Protein AF-A0A502FPZ4-F1 (afdb_monomer)

Structure (mmCIF, N/CA/C/O backbone):
data_AF-A0A502FPZ4-F1
#
_entry.id   AF-A0A502FPZ4-F1
#
loop_
_atom_site.group_PDB
_atom_site.id
_atom_site.type_symbol
_atom_site.label_atom_id
_atom_site.label_alt_id
_atom_site.label_comp_id
_atom_site.label_asym_id
_atom_site.label_entity_id
_atom_site.label_seq_id
_atom_site.pdbx_PDB_ins_code
_atom_site.Cartn_x
_atom_site.Cartn_y
_atom_site.Cartn_z
_atom_site.occupancy
_atom_site.B_iso_or_equiv
_atom_site.auth_seq_id
_atom_site.auth_comp_id
_atom_site.auth_asym_id
_atom_site.auth_atom_id
_atom_site.pdbx_PDB_model_num
ATOM 1 N N . MET A 1 1 ? -21.072 13.087 4.168 1.00 77.12 1 MET A N 1
ATOM 2 C CA . MET A 1 1 ? -20.595 12.710 5.517 1.00 77.12 1 MET A CA 1
ATOM 3 C C . MET A 1 1 ? -20.448 11.198 5.532 1.00 77.12 1 MET A C 1
ATOM 5 O O . MET A 1 1 ? -21.444 10.531 5.293 1.00 77.12 1 MET A O 1
ATOM 9 N N . TYR A 1 2 ? -19.230 10.684 5.728 1.00 92.88 2 TYR A N 1
ATOM 10 C CA . TYR A 1 2 ? -18.852 9.292 5.406 1.00 92.88 2 TYR A CA 1
ATOM 11 C C . TYR A 1 2 ? -18.703 8.369 6.625 1.00 92.88 2 TYR A C 1
ATOM 13 O O . TYR A 1 2 ? -18.708 7.152 6.482 1.00 92.88 2 TYR A O 1
ATOM 21 N N . LEU A 1 3 ? -18.670 8.935 7.836 1.00 95.12 3 LEU A N 1
ATOM 22 C CA . LEU A 1 3 ? -18.403 8.215 9.086 1.00 95.12 3 LEU A CA 1
ATOM 23 C C . LEU A 1 3 ? -19.294 6.983 9.310 1.00 95.12 3 LEU A C 1
ATOM 25 O O . LEU A 1 3 ? -18.856 5.991 9.886 1.00 95.12 3 LEU A O 1
ATOM 29 N N . SER A 1 4 ? -20.552 7.039 8.870 1.00 96.19 4 SER A N 1
ATOM 30 C CA . SER A 1 4 ? -21.465 5.901 8.993 1.00 96.19 4 SER A CA 1
ATOM 31 C C . SER A 1 4 ? -20.978 4.688 8.194 1.00 96.19 4 SER A C 1
ATOM 33 O O . SER A 1 4 ? -21.051 3.567 8.692 1.00 96.19 4 SER A O 1
ATOM 35 N N . ASP A 1 5 ? -20.436 4.908 6.994 1.00 96.06 5 ASP A N 1
ATOM 36 C CA . ASP A 1 5 ? -19.898 3.848 6.139 1.00 96.06 5 ASP A CA 1
ATOM 37 C C . ASP A 1 5 ? -18.601 3.282 6.719 1.00 96.06 5 ASP A C 1
ATOM 39 O O . ASP A 1 5 ? -18.427 2.062 6.757 1.00 96.06 5 ASP A O 1
ATOM 43 N N . THR A 1 6 ? -17.739 4.146 7.263 1.00 97.62 6 THR A N 1
ATOM 44 C CA . THR A 1 6 ? -16.529 3.741 7.990 1.00 97.62 6 THR A CA 1
ATOM 45 C C . THR A 1 6 ? -16.874 2.849 9.180 1.00 97.62 6 THR A C 1
ATOM 47 O O . THR A 1 6 ? -16.401 1.714 9.245 1.00 97.62 6 THR A O 1
ATOM 50 N N . ILE A 1 7 ? -17.756 3.296 10.087 1.00 98.06 7 ILE A N 1
ATOM 51 C CA . ILE A 1 7 ? -18.162 2.506 11.263 1.00 98.06 7 ILE A CA 1
ATOM 52 C C . ILE A 1 7 ? -18.782 1.182 10.818 1.00 98.06 7 ILE A C 1
ATOM 54 O O . ILE A 1 7 ? -18.416 0.124 11.334 1.00 98.06 7 ILE A O 1
ATOM 58 N N . ARG A 1 8 ? -19.677 1.223 9.823 1.00 96.94 8 ARG A N 1
ATOM 59 C CA . ARG A 1 8 ? -20.295 0.029 9.242 1.00 96.94 8 ARG A CA 1
ATOM 60 C C . ARG A 1 8 ? -19.244 -0.964 8.738 1.00 96.94 8 ARG A C 1
ATOM 62 O O . ARG A 1 8 ? -19.384 -2.160 8.987 1.00 96.94 8 ARG A O 1
ATOM 69 N N . SER A 1 9 ? -18.203 -0.487 8.057 1.00 97.62 9 SER A N 1
ATOM 70 C CA . SER A 1 9 ? -17.136 -1.335 7.510 1.00 97.62 9 SER A CA 1
ATOM 71 C C . SER A 1 9 ? -16.339 -2.080 8.586 1.00 97.62 9 SER A C 1
ATOM 73 O O . SER A 1 9 ? -15.836 -3.170 8.316 1.00 97.62 9 SER A O 1
ATOM 75 N N . VAL A 1 10 ? -16.268 -1.534 9.807 1.00 98.12 10 VAL A N 1
ATOM 76 C CA . VAL A 1 10 ? -15.576 -2.139 10.955 1.00 98.12 10 VAL A CA 1
ATOM 77 C C . VAL A 1 10 ? -16.488 -3.111 11.704 1.00 98.12 10 VAL A C 1
ATOM 79 O O . VAL A 1 10 ? -16.128 -4.268 11.898 1.00 98.12 10 VAL A O 1
ATOM 82 N N . ILE A 1 11 ? -17.687 -2.682 12.110 1.00 97.25 11 ILE A N 1
ATOM 83 C CA . ILE A 1 11 ? -18.538 -3.483 13.013 1.00 97.25 11 ILE A CA 1
ATOM 84 C C . ILE A 1 11 ? -19.111 -4.753 12.365 1.00 97.25 11 ILE A C 1
ATOM 86 O O . ILE A 1 11 ? -19.506 -5.673 13.075 1.00 97.25 11 ILE A O 1
ATOM 90 N N . PHE A 1 12 ? -19.193 -4.800 11.030 1.00 96.38 12 PHE A N 1
ATOM 91 C CA . PHE A 1 12 ? -19.701 -5.961 10.286 1.00 96.38 12 PHE A CA 1
ATOM 92 C C . PHE A 1 12 ? -18.598 -6.896 9.781 1.00 96.38 12 PHE A C 1
ATOM 94 O O . PHE A 1 12 ? -18.872 -7.824 9.010 1.00 96.38 12 PHE A O 1
ATOM 101 N N . GLN A 1 13 ? -17.357 -6.688 10.221 1.00 97.94 13 GLN A N 1
ATOM 102 C CA . GLN A 1 13 ? -16.282 -7.639 9.971 1.00 97.94 13 GLN A CA 1
ATOM 103 C C . GLN A 1 13 ? -16.646 -9.008 10.547 1.00 97.94 13 GLN A C 1
ATOM 105 O O . GLN A 1 13 ? -17.284 -9.126 11.591 1.00 97.94 13 GLN A O 1
ATOM 110 N N . SER A 1 14 ? -16.285 -10.049 9.805 1.00 94.44 14 SER A N 1
ATOM 111 C CA . SER A 1 14 ? -16.685 -11.423 10.104 1.00 94.44 14 SER A CA 1
ATOM 112 C C . SER A 1 14 ? -15.478 -12.238 10.545 1.00 94.44 14 SER A C 1
ATOM 114 O O . SER A 1 14 ? -14.447 -12.155 9.882 1.00 94.44 14 SER A O 1
ATOM 116 N N . GLY A 1 15 ? -15.599 -13.032 11.611 1.00 95.19 15 GLY A N 1
ATOM 117 C CA . GLY A 1 15 ? -14.558 -13.967 12.054 1.00 95.19 15 GLY A CA 1
ATOM 118 C C . GLY A 1 15 ? -14.536 -14.234 13.562 1.00 95.19 15 GLY A C 1
ATOM 119 O O . GLY A 1 15 ? -15.305 -13.662 14.327 1.00 95.19 15 GLY A O 1
ATOM 120 N N . ASP A 1 16 ? -13.650 -15.131 13.994 1.00 94.88 16 ASP A N 1
ATOM 121 C CA . ASP A 1 16 ? -13.517 -15.535 15.401 1.00 94.88 16 ASP A CA 1
ATOM 122 C C . ASP A 1 16 ? -12.564 -14.607 16.174 1.00 94.88 16 ASP A C 1
ATOM 124 O O . ASP A 1 16 ? -11.428 -14.956 16.496 1.00 94.88 16 ASP A O 1
ATOM 128 N N . PHE A 1 17 ? -13.021 -13.381 16.416 1.00 95.19 17 PHE A N 1
ATOM 129 C CA . PHE A 1 17 ? -12.299 -12.356 17.168 1.00 95.19 17 PHE A CA 1
ATOM 130 C C . PHE A 1 17 ? -13.268 -11.378 17.842 1.00 95.19 17 PHE A C 1
ATOM 132 O O . PHE A 1 17 ? -14.452 -11.311 17.502 1.00 95.19 17 PHE A O 1
ATOM 139 N N . ASP A 1 18 ? -12.740 -10.607 18.787 1.00 95.69 18 ASP A N 1
ATOM 140 C CA . ASP A 1 18 ? -13.412 -9.473 19.418 1.00 95.69 18 ASP A CA 1
ATOM 141 C C . ASP A 1 18 ? -12.890 -8.168 18.804 1.00 95.69 18 ASP A C 1
ATOM 143 O O . ASP A 1 18 ? -11.714 -8.072 18.452 1.00 95.69 18 ASP A O 1
ATOM 147 N N . ILE A 1 19 ? -13.754 -7.164 18.663 1.00 97.00 19 ILE A N 1
ATOM 148 C CA . ILE A 1 19 ? -13.377 -5.837 18.161 1.00 97.00 19 ILE A CA 1
ATOM 149 C C . ILE A 1 19 ? -13.506 -4.827 19.303 1.00 97.00 19 ILE A C 1
ATOM 151 O O . ILE A 1 19 ? -14.615 -4.565 19.762 1.00 97.00 19 ILE A O 1
ATOM 155 N N . SER A 1 20 ? -12.398 -4.207 19.715 1.00 96.94 20 SER A N 1
ATOM 156 C CA . SER A 1 20 ? -12.413 -2.981 20.526 1.00 96.94 20 SER A CA 1
ATOM 157 C C . SER A 1 20 ? -12.191 -1.793 19.592 1.00 96.94 20 SER A C 1
ATOM 159 O O . SER A 1 20 ? -11.171 -1.724 18.906 1.00 96.94 20 SER A O 1
ATOM 161 N N . TYR A 1 21 ? -13.172 -0.894 19.499 1.00 97.44 21 TYR A N 1
ATOM 162 C CA . TYR A 1 21 ? -13.175 0.208 18.540 1.00 97.44 21 TYR A CA 1
ATOM 163 C C . TYR A 1 21 ? -13.516 1.530 19.226 1.00 97.44 21 TYR A C 1
ATOM 165 O O . TYR A 1 21 ? -14.603 1.706 19.776 1.00 97.44 21 TYR A O 1
ATOM 173 N N . VAL A 1 22 ? -12.586 2.483 19.174 1.00 97.00 22 VAL A N 1
ATOM 174 C CA . VAL A 1 22 ? -12.754 3.823 19.745 1.00 97.00 22 VAL A CA 1
ATOM 175 C C . VAL A 1 22 ? -12.889 4.834 18.613 1.00 97.00 22 VAL A C 1
ATOM 177 O O . VAL A 1 22 ? -11.983 4.991 17.797 1.00 97.00 22 VAL A O 1
ATOM 180 N N . VAL A 1 23 ? -13.997 5.572 18.601 1.00 96.56 23 VAL A N 1
ATOM 181 C CA . VAL A 1 23 ? -14.163 6.768 17.771 1.00 96.56 23 VAL A CA 1
ATOM 182 C C . VAL A 1 23 ? -13.776 7.987 18.603 1.00 96.56 23 VAL A C 1
ATOM 184 O O . VAL A 1 23 ? -14.469 8.347 19.559 1.00 96.56 23 VAL A O 1
ATOM 187 N N . ARG A 1 24 ? -12.657 8.614 18.237 1.00 94.00 24 ARG A N 1
ATOM 188 C CA . ARG A 1 24 ? -12.177 9.871 18.822 1.00 94.00 24 ARG A CA 1
ATOM 189 C C . ARG A 1 24 ? -12.600 11.039 17.945 1.00 94.00 24 ARG A C 1
ATOM 191 O O . ARG A 1 24 ? -12.260 11.082 16.769 1.00 94.00 24 ARG A O 1
ATOM 198 N N . ASP A 1 25 ? -13.339 11.971 18.525 1.00 91.62 25 ASP A N 1
ATOM 199 C CA . ASP A 1 25 ? -13.866 13.147 17.836 1.00 91.62 25 ASP A CA 1
ATOM 200 C C . ASP A 1 25 ? -13.245 14.428 18.404 1.00 91.62 25 ASP A C 1
ATOM 202 O O . ASP A 1 25 ? -13.406 14.727 19.588 1.00 91.62 25 ASP A O 1
ATOM 206 N N . GLY A 1 26 ? -12.584 15.209 17.549 1.00 85.12 26 GLY A N 1
ATOM 207 C CA . GLY A 1 26 ? -11.910 16.466 17.903 1.00 85.12 26 GLY A CA 1
ATOM 208 C C . GLY A 1 26 ? -12.837 17.632 18.273 1.00 85.12 26 GLY A C 1
ATOM 209 O O . GLY A 1 26 ? -12.405 18.782 18.313 1.00 85.12 26 GLY A O 1
ATOM 210 N N . GLY A 1 27 ? -14.120 17.359 18.527 1.00 83.38 27 GLY A N 1
ATOM 211 C CA . GLY A 1 27 ? -15.129 18.353 18.893 1.00 83.38 27 GLY A CA 1
ATOM 212 C C . GLY A 1 27 ? -15.975 18.816 17.711 1.00 83.38 27 GLY A C 1
ATOM 213 O O . GLY A 1 27 ? -16.294 20.001 17.604 1.00 83.38 27 GLY A O 1
ATOM 214 N N . SER A 1 28 ? -16.328 17.898 16.812 1.00 85.31 28 SER A N 1
ATOM 215 C CA . SER A 1 28 ? -17.078 18.211 15.597 1.00 85.31 28 SER A CA 1
ATOM 216 C C . SER A 1 28 ? -18.474 18.765 15.904 1.00 85.31 28 SER A C 1
ATOM 218 O O . SER A 1 28 ? -19.186 18.288 16.791 1.00 85.31 28 SER A O 1
ATOM 220 N N . SER A 1 29 ? -18.906 19.762 15.128 1.00 83.75 29 SER A N 1
ATOM 221 C CA . SER A 1 29 ? -20.240 20.379 15.222 1.00 83.75 29 SER A CA 1
ATOM 222 C C . SER A 1 29 ? -21.247 19.819 14.206 1.00 83.75 29 SER A C 1
ATOM 224 O O . SER A 1 29 ? -22.414 20.208 14.209 1.00 83.75 29 SER A O 1
ATOM 226 N N . ASP A 1 30 ? -20.821 18.882 13.357 1.00 81.69 30 ASP A N 1
ATOM 227 C CA . ASP A 1 30 ? -21.512 18.426 12.143 1.00 81.69 30 ASP A CA 1
ATOM 228 C C . ASP A 1 30 ? -22.415 17.190 12.335 1.00 81.69 30 ASP A C 1
ATOM 230 O O . ASP A 1 30 ? -22.779 16.507 11.381 1.00 81.69 30 ASP A O 1
ATOM 234 N N . GLY A 1 31 ? -22.825 16.899 13.573 1.00 87.69 31 GLY A N 1
ATOM 235 C CA . GLY A 1 31 ? -23.700 15.761 13.880 1.00 87.69 31 GLY A CA 1
ATOM 236 C C . GLY A 1 31 ? -22.976 14.420 14.049 1.00 87.69 31 GLY A C 1
ATOM 237 O O . GLY A 1 31 ? -23.642 13.418 14.329 1.00 87.69 31 GLY A O 1
ATOM 238 N N . THR A 1 32 ? -21.639 14.401 13.983 1.00 92.50 32 THR A N 1
ATOM 239 C CA . THR A 1 32 ? -20.773 13.236 14.254 1.00 92.50 32 THR A CA 1
ATOM 240 C C . THR A 1 32 ? -21.191 12.458 15.508 1.00 92.50 32 THR A C 1
ATOM 242 O O . THR A 1 32 ? -21.470 11.259 15.435 1.00 92.50 32 THR A O 1
ATOM 245 N N . ALA A 1 33 ? -21.371 13.140 16.646 1.00 92.94 33 ALA A N 1
ATOM 246 C CA . ALA A 1 33 ? -21.820 12.517 17.896 1.00 92.94 33 ALA A CA 1
ATOM 247 C C . ALA A 1 33 ? -23.152 11.752 17.754 1.00 92.94 33 ALA A C 1
ATOM 249 O O . ALA A 1 33 ? -23.360 10.714 18.385 1.00 92.94 33 ALA A O 1
ATOM 250 N N . GLY A 1 34 ? -24.074 12.268 16.937 1.00 95.06 34 GLY A N 1
ATOM 251 C CA . GLY A 1 34 ? -25.371 11.646 16.680 1.00 95.06 34 GLY A CA 1
ATOM 252 C C . GLY A 1 34 ? -25.236 10.315 15.944 1.00 95.06 34 GLY A C 1
ATOM 253 O O . GLY A 1 34 ? -25.850 9.333 16.359 1.00 95.06 34 GLY A O 1
ATOM 254 N N . ILE A 1 35 ? -24.394 10.261 14.908 1.00 96.19 35 ILE A N 1
ATOM 255 C CA . ILE A 1 35 ? -24.124 9.034 14.142 1.00 96.19 35 ILE A CA 1
ATOM 256 C C . ILE A 1 35 ? -23.519 7.960 15.040 1.00 96.19 35 ILE A C 1
ATOM 258 O O . ILE A 1 35 ? -24.007 6.829 15.069 1.00 96.19 35 ILE A O 1
ATOM 262 N N . VAL A 1 36 ? -22.485 8.304 15.812 1.00 96.19 36 VAL A N 1
ATOM 263 C CA . VAL A 1 36 ? -21.794 7.313 16.648 1.00 96.19 36 VAL A CA 1
ATOM 264 C C . VAL A 1 36 ? -22.739 6.748 17.709 1.00 96.19 36 VAL A C 1
ATOM 266 O O . VAL A 1 36 ? -22.785 5.534 17.906 1.00 96.19 36 VAL A O 1
ATOM 269 N N . ARG A 1 37 ? -23.583 7.588 18.326 1.00 96.31 37 ARG A N 1
ATOM 270 C CA . ARG A 1 37 ? -24.613 7.133 19.279 1.00 96.31 37 ARG A CA 1
ATOM 271 C C . ARG A 1 37 ? -25.617 6.164 18.650 1.00 96.31 37 ARG A C 1
ATOM 273 O O . ARG A 1 37 ? -26.027 5.212 19.314 1.00 96.31 37 ARG A O 1
ATOM 280 N N . GLN A 1 38 ? -26.012 6.377 17.393 1.00 96.94 38 GLN A N 1
ATOM 281 C CA . GLN A 1 38 ? -26.902 5.451 16.682 1.00 96.94 38 GLN A CA 1
ATOM 282 C C . GLN A 1 38 ? -26.243 4.078 16.500 1.00 96.94 38 GLN A C 1
ATOM 284 O O . GLN A 1 38 ? -26.872 3.061 16.802 1.00 96.94 38 GLN A O 1
ATOM 289 N N . TRP A 1 39 ? -24.969 4.043 16.102 1.00 97.56 39 TRP A N 1
ATOM 290 C CA . TRP A 1 39 ? -24.211 2.798 15.963 1.00 97.56 39 TRP A CA 1
ATOM 291 C C . TRP A 1 39 ? -23.939 2.109 17.303 1.00 97.56 39 TRP A C 1
ATOM 293 O O . TRP A 1 39 ? -24.134 0.900 17.413 1.00 97.56 39 TRP A O 1
ATOM 303 N N . GLN A 1 40 ? -23.608 2.854 18.362 1.00 97.50 40 GLN A N 1
ATOM 304 C CA . GLN A 1 40 ? -23.503 2.305 19.720 1.00 97.50 40 GLN A CA 1
ATOM 305 C C . GLN A 1 40 ? -24.821 1.660 20.170 1.00 97.50 40 GLN A C 1
ATOM 307 O O . GLN A 1 40 ? -24.825 0.570 20.745 1.00 97.50 40 GLN A O 1
ATOM 312 N N . ALA A 1 41 ? -25.958 2.305 19.890 1.00 97.25 41 ALA A N 1
ATOM 313 C CA . ALA A 1 41 ? -27.273 1.748 20.184 1.00 97.25 41 ALA A CA 1
ATOM 314 C C . ALA A 1 41 ? -27.601 0.523 19.314 1.00 97.25 41 ALA A C 1
ATOM 316 O O . ALA A 1 41 ? -28.323 -0.361 19.774 1.00 97.25 41 ALA A O 1
ATOM 317 N N . PHE A 1 42 ? -27.118 0.462 18.071 1.00 97.12 42 PHE A N 1
ATOM 318 C CA . PHE A 1 42 ? -27.263 -0.708 17.202 1.00 97.12 42 PHE A CA 1
ATOM 319 C C . PHE A 1 42 ? -26.490 -1.913 17.754 1.00 97.12 42 PHE A C 1
ATOM 321 O O . PHE A 1 42 ? -27.111 -2.949 17.994 1.00 97.12 42 PHE A O 1
ATOM 328 N N . VAL A 1 43 ? -25.193 -1.748 18.044 1.00 96.88 43 VAL A N 1
ATOM 329 C CA . VAL A 1 43 ? -24.313 -2.801 18.591 1.00 96.88 43 VAL A CA 1
ATOM 330 C C . VAL A 1 43 ? -24.889 -3.383 19.887 1.00 96.88 43 VAL A C 1
ATOM 332 O O . VAL A 1 43 ? -24.965 -4.598 20.038 1.00 96.88 43 VAL A O 1
ATOM 335 N N . LYS A 1 44 ? -25.393 -2.530 20.791 1.00 95.75 44 LYS A N 1
ATOM 336 C CA . LYS A 1 44 ? -26.006 -2.970 22.058 1.00 95.75 44 LYS A CA 1
ATOM 337 C C . LYS A 1 44 ? -27.328 -3.721 21.884 1.00 95.75 44 LYS A C 1
ATOM 339 O O . LYS A 1 44 ? -27.602 -4.647 22.639 1.00 95.75 44 LYS A O 1
ATOM 344 N N . ARG A 1 45 ? -28.183 -3.294 20.947 1.00 96.44 45 ARG A N 1
ATOM 345 C CA . ARG A 1 45 ? -29.529 -3.874 20.759 1.00 96.44 45 ARG A CA 1
ATOM 346 C C . ARG A 1 45 ? -29.535 -5.113 19.870 1.00 96.44 45 ARG A C 1
ATOM 348 O O . ARG A 1 45 ? -30.478 -5.892 19.955 1.00 96.44 45 ARG A O 1
ATOM 355 N N . SER A 1 46 ? -28.517 -5.281 19.028 1.00 93.62 46 SER A N 1
ATOM 356 C CA . SER A 1 46 ? -28.506 -6.297 17.971 1.00 93.62 46 SER A CA 1
ATOM 357 C C . SER A 1 46 ? -27.227 -7.147 17.962 1.00 93.62 46 SER A C 1
ATOM 359 O O . SER A 1 46 ? -26.645 -7.326 16.893 1.00 93.62 46 SER A O 1
ATOM 361 N N . PRO A 1 47 ? -26.771 -7.706 19.102 1.00 89.69 47 PRO A N 1
ATOM 362 C CA . PRO A 1 47 ? -25.530 -8.484 19.137 1.00 89.69 47 PRO A CA 1
ATOM 363 C C . PRO A 1 47 ? -25.561 -9.698 18.192 1.00 89.69 47 PRO A C 1
ATOM 365 O O . PRO A 1 47 ? -24.537 -10.055 17.629 1.00 89.69 47 PRO A O 1
ATOM 368 N N . GLY A 1 48 ? -26.739 -10.286 17.940 1.00 89.25 48 GLY A N 1
ATOM 369 C CA . GLY A 1 48 ? -26.908 -11.401 16.997 1.00 89.25 48 GLY A CA 1
ATOM 370 C C . GLY A 1 48 ? -26.823 -11.035 15.507 1.00 89.25 48 GLY A C 1
ATOM 371 O O . GLY A 1 48 ? -26.910 -11.931 14.676 1.00 89.25 48 GLY A O 1
ATOM 372 N N . LEU A 1 49 ? -26.691 -9.747 15.157 1.00 91.19 49 LEU A N 1
ATOM 373 C CA . LEU A 1 49 ? -26.437 -9.289 13.780 1.00 91.19 49 LEU A CA 1
ATOM 374 C C . LEU A 1 49 ? -24.949 -9.005 13.514 1.00 91.19 49 LEU A C 1
ATOM 376 O O . LEU A 1 49 ? -24.592 -8.598 12.409 1.00 91.19 49 LEU A O 1
ATOM 380 N N . LEU A 1 50 ? -24.096 -9.167 14.527 1.00 93.88 50 LEU A N 1
ATOM 381 C CA . LEU A 1 50 ? -22.650 -9.040 14.399 1.00 93.88 50 LEU A CA 1
ATOM 382 C C . LEU A 1 50 ? -22.077 -10.371 13.901 1.00 93.88 50 LEU A C 1
ATOM 384 O O . LEU A 1 50 ? -22.538 -11.439 14.296 1.00 93.88 50 LEU A O 1
ATOM 388 N N . ASN A 1 51 ? -21.059 -10.304 13.045 1.00 95.44 51 ASN A N 1
ATOM 389 C CA . ASN A 1 51 ? -20.441 -11.490 12.441 1.00 95.44 51 ASN A CA 1
ATOM 390 C C . ASN A 1 51 ? -19.131 -11.903 13.141 1.00 95.44 51 ASN A C 1
ATOM 392 O O . ASN A 1 51 ? -18.354 -12.693 12.600 1.00 95.44 51 ASN A O 1
ATOM 396 N N . CYS A 1 52 ? -18.879 -11.357 14.330 1.00 95.62 52 CYS A N 1
ATOM 397 C CA . CYS A 1 52 ? -17.726 -11.645 15.177 1.00 95.62 52 CYS A CA 1
ATOM 398 C C . CYS A 1 52 ? -18.169 -11.938 16.619 1.00 95.62 52 CYS A C 1
ATOM 400 O O . CYS A 1 52 ? -19.363 -11.876 16.921 1.00 95.62 52 CYS A O 1
ATOM 402 N N . ARG A 1 53 ? -17.236 -12.283 17.518 1.00 95.31 53 ARG A N 1
ATOM 403 C CA . ARG A 1 53 ? -17.582 -12.668 18.900 1.00 95.31 53 ARG A CA 1
ATOM 404 C C . ARG A 1 53 ? -18.224 -11.524 19.677 1.00 95.31 53 ARG A C 1
ATOM 406 O O . ARG A 1 53 ? -19.246 -11.717 20.333 1.00 95.31 53 ARG A O 1
ATOM 413 N N . SER A 1 54 ? -17.630 -10.338 19.599 1.00 95.19 54 SER A N 1
ATOM 414 C CA . SER A 1 54 ? -18.168 -9.127 20.211 1.00 95.19 54 SER A CA 1
ATOM 415 C C . SER A 1 54 ? -17.604 -7.863 19.560 1.00 95.19 54 SER A C 1
ATOM 417 O O . SER A 1 54 ? -16.561 -7.894 18.902 1.00 95.19 54 SER A O 1
ATOM 419 N N . VAL A 1 55 ? -18.315 -6.747 19.743 1.00 96.81 55 VAL A N 1
ATOM 420 C CA . VAL A 1 55 ? -17.866 -5.403 19.365 1.00 96.81 55 VAL A CA 1
ATOM 421 C C . VAL A 1 55 ? -18.083 -4.464 20.548 1.00 96.81 55 VAL A C 1
ATOM 423 O O . VAL A 1 55 ? -19.215 -4.259 20.990 1.00 96.81 55 VAL A O 1
ATOM 426 N N . GLU A 1 56 ? -17.010 -3.851 21.030 1.00 95.75 56 GLU A N 1
ATOM 427 C CA . GLU A 1 56 ? -17.034 -2.741 21.976 1.00 95.75 56 GLU A CA 1
ATOM 428 C C . GLU A 1 56 ? -16.795 -1.433 21.210 1.00 95.75 56 GLU A C 1
ATOM 430 O O . GLU A 1 56 ? -15.684 -1.165 20.762 1.00 95.75 56 GLU A O 1
ATOM 435 N N . LEU A 1 57 ? -17.845 -0.619 21.048 1.00 96.81 57 LEU A N 1
ATOM 436 C CA . LEU A 1 57 ? -17.764 0.688 20.387 1.00 96.81 57 LEU A CA 1
ATOM 437 C C . LEU A 1 57 ? -17.784 1.827 21.414 1.00 96.81 57 LEU A C 1
ATOM 439 O O . LEU A 1 57 ? -18.834 2.156 21.984 1.00 96.81 57 LEU A O 1
ATOM 443 N N . LEU A 1 58 ? -16.634 2.465 21.608 1.00 95.44 58 LEU A N 1
ATOM 444 C CA . LEU A 1 58 ? -16.450 3.627 22.472 1.00 95.44 58 LEU A CA 1
ATOM 445 C C . LEU A 1 58 ? -16.463 4.919 21.650 1.00 95.44 58 LEU A C 1
ATOM 447 O O . LEU A 1 58 ? -16.026 4.958 20.504 1.00 95.44 58 LEU A O 1
ATOM 451 N N . TYR A 1 59 ? -16.980 5.987 22.252 1.00 95.50 59 TYR A N 1
ATOM 452 C CA . TYR A 1 59 ? -16.993 7.323 21.668 1.00 95.50 59 TYR A CA 1
ATOM 453 C C . TYR A 1 59 ? -16.503 8.312 22.703 1.00 95.50 59 TYR A C 1
ATOM 455 O O . TYR A 1 59 ? -17.047 8.367 23.809 1.00 95.50 59 TYR A O 1
ATOM 463 N N . GLU A 1 60 ? -15.514 9.109 22.329 1.00 92.88 60 GLU A N 1
ATOM 464 C CA . GLU A 1 60 ? -15.002 10.170 23.177 1.00 92.88 60 GLU A CA 1
ATOM 465 C C . GLU A 1 60 ? -14.768 11.417 22.332 1.00 92.88 60 GLU A C 1
ATOM 467 O O . GLU A 1 60 ? -14.159 11.358 21.264 1.00 92.88 60 GLU A O 1
ATOM 472 N N . SER A 1 61 ? -15.263 12.547 22.830 1.00 91.69 61 SER A N 1
ATOM 473 C CA . SER A 1 61 ? -15.096 13.851 22.200 1.00 91.69 61 SER A CA 1
ATOM 474 C C . SER A 1 61 ? -14.288 14.763 23.110 1.00 91.69 61 SER A C 1
ATOM 476 O O . SER A 1 61 ? -14.479 14.762 24.329 1.00 91.69 61 SER A O 1
ATOM 478 N N . GLY A 1 62 ? -13.374 15.528 22.533 1.00 86.50 62 GLY A N 1
ATOM 479 C CA . GLY A 1 62 ? -12.560 16.493 23.259 1.00 86.50 62 GLY A CA 1
ATOM 480 C C . GLY A 1 62 ? -11.575 17.171 22.326 1.00 86.50 62 GLY A C 1
ATOM 481 O O . GLY A 1 62 ? -11.238 16.623 21.284 1.00 86.50 62 GLY A O 1
ATOM 482 N N . ALA A 1 63 ? -11.105 18.355 22.717 1.00 84.75 63 ALA A N 1
ATOM 483 C CA . ALA A 1 63 ? -10.082 19.047 21.951 1.00 84.75 63 ALA A CA 1
ATOM 484 C C . ALA A 1 63 ? -8.823 18.173 21.835 1.00 84.75 63 ALA A C 1
ATOM 486 O O . ALA A 1 63 ? -8.310 17.648 22.833 1.00 84.75 63 ALA A O 1
ATOM 487 N N . ASP A 1 64 ? -8.328 18.047 20.614 1.00 87.31 64 ASP A N 1
ATOM 488 C CA . ASP A 1 64 ? -7.029 17.477 20.302 1.00 87.31 64 ASP A CA 1
ATOM 489 C C . ASP A 1 64 ? -6.129 18.553 19.700 1.00 87.31 64 ASP A C 1
ATOM 491 O O . ASP A 1 64 ? -6.575 19.618 19.261 1.00 87.31 64 ASP A O 1
ATOM 495 N N . THR A 1 65 ? -4.825 18.306 19.741 1.00 88.75 65 THR A N 1
ATOM 496 C CA . THR A 1 65 ? -3.878 19.168 19.038 1.00 88.75 65 THR A CA 1
ATOM 497 C C . THR A 1 65 ? -3.747 18.776 17.575 1.00 88.75 65 THR A C 1
ATOM 499 O O . THR A 1 65 ? -3.127 19.536 16.843 1.00 88.75 65 THR A O 1
ATOM 502 N N . GLY A 1 66 ? -4.340 17.666 17.128 1.00 91.38 66 GLY A N 1
ATOM 503 C CA . GLY A 1 66 ? -4.313 17.137 15.766 1.00 91.38 66 GLY A CA 1
ATOM 504 C C . GLY A 1 66 ? -4.699 15.652 15.716 1.00 91.38 66 GLY A C 1
ATOM 505 O O . GLY A 1 66 ? -4.813 14.988 16.745 1.00 91.38 66 GLY A O 1
ATOM 506 N N . MET A 1 67 ? -4.834 15.106 14.501 1.00 93.19 67 MET A N 1
ATOM 507 C CA . MET A 1 67 ? -5.260 13.715 14.273 1.00 93.19 67 MET A CA 1
ATOM 508 C C . MET A 1 67 ? -4.390 12.692 15.017 1.00 93.19 67 MET A C 1
ATOM 510 O O . MET A 1 67 ? -4.914 11.775 15.640 1.00 93.19 67 MET A O 1
ATOM 514 N N . TYR A 1 68 ? -3.067 12.862 15.002 1.00 95.94 68 TYR A N 1
ATOM 515 C CA . TYR A 1 68 ? -2.150 11.921 15.647 1.00 95.94 68 TYR A CA 1
ATOM 516 C C . TYR A 1 68 ? -2.206 11.974 17.187 1.00 95.94 68 TYR A C 1
ATOM 518 O O . TYR A 1 68 ? -2.074 10.937 17.833 1.00 95.94 68 TYR A O 1
ATOM 526 N N . ASP A 1 69 ? -2.500 13.137 17.784 1.00 95.25 69 ASP A N 1
ATOM 527 C CA . ASP A 1 69 ? -2.808 13.257 19.221 1.00 95.25 69 ASP A CA 1
ATOM 528 C C . ASP A 1 69 ? -4.125 12.543 19.569 1.00 95.25 69 ASP A C 1
ATOM 530 O O . ASP A 1 69 ? -4.195 11.785 20.540 1.00 95.25 69 ASP A O 1
ATOM 534 N N . ALA A 1 70 ? -5.157 12.713 18.737 1.00 94.62 70 ALA A N 1
ATOM 535 C CA . ALA A 1 70 ? -6.423 12.002 18.898 1.00 94.62 70 ALA A CA 1
ATOM 536 C C . ALA A 1 70 ? -6.249 10.477 18.798 1.00 94.62 70 ALA A C 1
ATOM 538 O O . ALA A 1 70 ? -6.821 9.753 19.614 1.00 94.62 70 ALA A O 1
ATOM 539 N N . LEU A 1 71 ? -5.440 9.994 17.848 1.00 96.06 71 LEU A N 1
ATOM 540 C CA . LEU A 1 71 ? -5.138 8.571 17.666 1.00 96.06 71 LEU A CA 1
ATOM 541 C C . LEU A 1 71 ? -4.384 7.982 18.862 1.00 96.06 71 LEU A C 1
ATOM 543 O O . LEU A 1 71 ? -4.814 6.955 19.384 1.00 96.06 71 LEU A O 1
ATOM 547 N N . ASN A 1 72 ? -3.326 8.642 19.349 1.00 96.25 72 ASN A N 1
ATOM 548 C CA . ASN A 1 72 ? -2.594 8.199 20.543 1.00 96.25 72 ASN A CA 1
ATOM 549 C C . ASN A 1 72 ? -3.532 8.051 21.751 1.00 96.25 72 ASN A C 1
ATOM 551 O O . ASN A 1 72 ? -3.607 6.978 22.351 1.00 96.25 72 ASN A O 1
ATOM 555 N N . LYS A 1 73 ? -4.331 9.088 22.038 1.00 94.69 73 LYS A N 1
ATOM 556 C CA . LYS A 1 73 ? -5.346 9.054 23.104 1.00 94.69 73 LYS A CA 1
ATOM 557 C C . LYS A 1 73 ? -6.387 7.963 22.876 1.00 94.69 73 LYS A C 1
ATOM 559 O O . LYS A 1 73 ? -6.855 7.371 23.835 1.00 94.69 73 LYS A O 1
ATOM 564 N N . GLY A 1 74 ? -6.781 7.699 21.631 1.00 94.44 74 GLY A N 1
ATOM 565 C CA . GLY A 1 74 ? -7.717 6.625 21.297 1.00 94.44 74 GLY A CA 1
ATOM 566 C C . GLY A 1 74 ? -7.153 5.240 21.606 1.00 94.44 74 GLY A C 1
ATOM 567 O O . GLY A 1 74 ? -7.830 4.429 22.236 1.00 94.44 74 GLY A O 1
ATOM 568 N N . PHE A 1 75 ? -5.901 4.987 21.225 1.00 95.19 75 PHE A N 1
ATOM 569 C CA . PHE A 1 75 ? -5.229 3.711 21.470 1.00 95.19 75 PHE A CA 1
ATOM 570 C C . PHE A 1 75 ? -5.023 3.415 22.961 1.00 95.19 75 PHE A C 1
ATOM 572 O O . PHE A 1 75 ? -5.151 2.262 23.370 1.00 95.19 75 PHE A O 1
ATOM 579 N N . GLU A 1 76 ? -4.804 4.436 23.795 1.00 93.00 76 GLU A N 1
ATOM 580 C CA . GLU A 1 76 ? -4.735 4.294 25.261 1.00 93.00 76 GLU A CA 1
ATOM 581 C C . GLU A 1 76 ? -6.037 3.766 25.889 1.00 93.00 76 GLU A C 1
ATOM 583 O O . GLU A 1 76 ? -6.026 3.243 27.004 1.00 93.00 76 GLU A O 1
ATOM 588 N N . ARG A 1 77 ? -7.166 3.896 25.185 1.00 93.75 77 ARG A N 1
ATOM 589 C CA . ARG A 1 77 ? -8.496 3.491 25.662 1.00 93.75 77 ARG A CA 1
ATOM 590 C C . ARG A 1 77 ? -8.892 2.089 25.216 1.00 93.75 77 ARG A C 1
ATOM 592 O O . ARG A 1 77 ? -9.916 1.595 25.678 1.00 93.75 77 ARG A O 1
ATOM 599 N N . LEU A 1 78 ? -8.116 1.456 24.334 1.00 92.12 78 LEU A N 1
ATOM 600 C CA . LEU A 1 78 ? -8.418 0.115 23.847 1.00 92.12 78 LEU A CA 1
ATOM 601 C C . LEU A 1 78 ? -8.124 -0.955 24.902 1.00 92.12 78 LEU A C 1
ATOM 603 O O . LEU A 1 78 ? -7.023 -1.034 25.459 1.00 92.12 78 LEU A O 1
ATOM 607 N N . SER A 1 79 ? -9.089 -1.852 25.075 1.00 84.69 79 SER A N 1
ATOM 608 C CA . SER A 1 79 ? -8.997 -3.047 25.919 1.00 84.69 79 SER A CA 1
ATOM 609 C C . SER A 1 79 ? -8.276 -4.191 25.188 1.00 84.69 79 SER A C 1
ATOM 611 O O . SER A 1 79 ? -8.863 -5.238 24.936 1.00 84.69 79 SER A O 1
ATOM 613 N N . VAL A 1 80 ? -7.015 -3.980 24.796 1.00 85.06 80 VAL A N 1
ATOM 614 C CA . VAL A 1 80 ? -6.208 -4.943 24.013 1.00 85.06 80 VAL A CA 1
ATOM 615 C C . VAL A 1 80 ? -4.889 -5.284 24.709 1.00 85.06 80 VAL A C 1
ATOM 617 O O . VAL A 1 80 ? -4.329 -4.469 25.436 1.00 85.06 80 VAL A O 1
ATOM 620 N N . SER A 1 81 ? -4.376 -6.487 24.500 1.00 89.06 81 SER A N 1
ATOM 621 C CA . SER A 1 81 ? -3.133 -7.020 25.066 1.00 89.06 81 SER A CA 1
ATOM 622 C C . SER A 1 81 ? -1.977 -6.989 24.054 1.00 89.06 81 SER A C 1
ATOM 624 O O . SER A 1 81 ? -2.183 -6.775 22.865 1.00 89.06 81 SER A O 1
ATOM 626 N N . ALA A 1 82 ? -0.735 -7.186 24.512 1.00 86.00 82 ALA A N 1
ATOM 627 C CA . ALA A 1 82 ? 0.470 -7.158 23.669 1.00 86.00 82 ALA A CA 1
ATOM 628 C C . ALA A 1 82 ? 0.416 -7.997 22.359 1.00 86.00 82 ALA A C 1
ATOM 630 O O . ALA A 1 82 ? 0.942 -7.520 21.347 1.00 86.00 82 ALA A O 1
ATOM 631 N N . PRO A 1 83 ? -0.160 -9.222 22.332 1.00 85.75 83 PRO A N 1
ATOM 632 C CA . PRO A 1 83 ? -0.278 -10.016 21.104 1.00 85.75 83 PRO A CA 1
ATOM 633 C C . PRO A 1 83 ? -1.401 -9.569 20.160 1.00 85.75 83 PRO A C 1
ATOM 635 O O . PRO A 1 83 ? -1.389 -9.990 19.002 1.00 85.75 83 PRO A O 1
ATOM 638 N N . ASP A 1 84 ? -2.349 -8.755 20.627 1.00 94.44 84 ASP A N 1
ATOM 639 C CA . ASP A 1 84 ? -3.503 -8.351 19.829 1.00 94.44 84 ASP A CA 1
ATOM 640 C C . ASP A 1 84 ? -3.092 -7.397 18.705 1.00 94.44 84 ASP A C 1
ATOM 642 O O . ASP A 1 84 ? -2.142 -6.615 18.824 1.00 94.44 84 ASP A O 1
ATOM 646 N N . ALA A 1 85 ? -3.823 -7.475 17.594 1.00 95.62 85 ALA A N 1
ATOM 647 C CA . ALA A 1 85 ? -3.621 -6.603 16.451 1.00 95.62 85 ALA A CA 1
ATOM 648 C C . ALA A 1 85 ? -4.283 -5.235 16.674 1.00 95.62 85 ALA A C 1
ATOM 650 O O . ALA A 1 85 ? -5.374 -5.124 17.229 1.00 95.62 85 ALA A O 1
ATOM 651 N N . MET A 1 86 ? -3.626 -4.197 16.179 1.00 97.38 86 MET A N 1
ATOM 652 C CA . MET A 1 86 ? -4.058 -2.810 16.166 1.00 97.38 86 MET A CA 1
ATOM 653 C C . MET A 1 86 ? -4.083 -2.305 14.726 1.00 97.38 86 MET A C 1
ATOM 655 O O . MET A 1 86 ? -3.314 -2.752 13.874 1.00 97.38 86 MET A O 1
ATOM 659 N N . THR A 1 87 ? -4.974 -1.356 14.475 1.00 97.81 87 THR A N 1
ATOM 660 C CA . THR A 1 87 ? -5.035 -0.547 13.258 1.00 97.81 87 THR A CA 1
ATOM 661 C C . THR A 1 87 ? -5.769 0.754 13.584 1.00 97.81 87 THR A C 1
ATOM 663 O O . THR A 1 87 ? -6.381 0.864 14.651 1.00 97.81 87 THR A O 1
ATOM 666 N N . TRP A 1 88 ? -5.757 1.725 12.676 1.00 97.38 88 TRP A N 1
ATOM 667 C CA . TRP A 1 88 ? -6.764 2.785 12.671 1.00 97.38 88 TRP A CA 1
ATOM 668 C C . TRP A 1 88 ? -7.370 2.919 11.275 1.00 97.38 88 TRP A C 1
ATOM 670 O O . TRP A 1 88 ? -6.835 2.406 10.298 1.00 97.38 88 TRP A O 1
ATOM 680 N N . ILE A 1 89 ? -8.514 3.586 11.183 1.00 97.25 89 ILE A N 1
ATOM 681 C CA . ILE A 1 89 ? -9.187 3.866 9.916 1.00 97.25 89 ILE A CA 1
ATOM 682 C C . ILE A 1 89 ? -9.697 5.303 9.963 1.00 97.25 89 ILE A C 1
ATOM 684 O O . ILE A 1 89 ? -10.308 5.704 10.961 1.00 97.25 89 ILE A O 1
ATOM 688 N N . ASN A 1 90 ? -9.414 6.092 8.926 1.00 95.44 90 ASN A N 1
ATOM 689 C CA . ASN A 1 90 ? -9.903 7.467 8.858 1.00 95.44 90 ASN A CA 1
ATOM 690 C C . ASN A 1 90 ? -11.424 7.487 8.665 1.00 95.44 90 ASN A C 1
ATOM 692 O O . ASN A 1 90 ? -12.025 6.526 8.189 1.00 95.44 90 ASN A O 1
ATOM 696 N N . SER A 1 91 ? -12.060 8.596 9.050 1.00 94.31 91 SER A N 1
ATOM 697 C CA . SER A 1 91 ? -13.527 8.735 9.116 1.00 94.31 91 SER A CA 1
ATOM 698 C C . SER A 1 91 ? -14.250 8.758 7.760 1.00 94.31 91 SER A C 1
ATOM 700 O O . SER A 1 91 ? -15.478 8.874 7.712 1.00 94.31 91 SER A O 1
ATOM 702 N N . ASP A 1 92 ? -13.502 8.683 6.667 1.00 94.06 92 ASP A N 1
ATOM 703 C CA . ASP A 1 92 ? -13.962 8.615 5.285 1.00 94.06 92 ASP A CA 1
ATOM 704 C C . ASP A 1 92 ? -13.537 7.346 4.538 1.00 94.06 92 ASP A C 1
ATOM 706 O O . ASP A 1 92 ? -14.114 7.053 3.486 1.00 94.06 92 ASP A O 1
ATOM 710 N N . ASP A 1 93 ? -12.629 6.560 5.112 1.00 96.31 93 ASP A N 1
ATOM 711 C CA . ASP A 1 93 ? -12.136 5.301 4.558 1.00 96.31 93 ASP A CA 1
ATOM 712 C C . ASP A 1 93 ? -12.957 4.104 5.051 1.00 96.31 93 ASP A C 1
ATOM 714 O O . ASP A 1 93 ? -13.818 4.216 5.931 1.00 96.31 93 ASP A O 1
ATOM 718 N N . MET A 1 94 ? -12.728 2.928 4.465 1.00 97.69 94 MET A N 1
ATOM 719 C CA . MET A 1 94 ? -13.450 1.708 4.832 1.00 97.69 94 MET A CA 1
ATOM 720 C C . MET A 1 94 ? -12.536 0.487 4.843 1.00 97.69 94 MET A C 1
ATOM 722 O O . MET A 1 94 ? -11.697 0.316 3.964 1.00 97.69 94 MET A O 1
ATOM 726 N N . LEU A 1 95 ? -12.763 -0.434 5.778 1.00 98.38 95 LEU A N 1
ATOM 727 C CA . LEU A 1 95 ? -12.184 -1.773 5.683 1.00 98.38 95 LEU A CA 1
ATOM 728 C C . LEU A 1 95 ? -12.919 -2.604 4.627 1.00 98.38 95 LEU A C 1
ATOM 730 O O . LEU A 1 95 ? -14.142 -2.515 4.471 1.00 98.38 95 LEU A O 1
ATOM 734 N N . ALA A 1 96 ? -12.182 -3.461 3.924 1.00 97.56 96 ALA A N 1
ATOM 735 C CA . ALA A 1 96 ? -12.777 -4.399 2.987 1.00 97.56 96 ALA A CA 1
ATOM 736 C C . ALA A 1 96 ? -13.554 -5.505 3.723 1.00 97.56 96 ALA A C 1
ATOM 738 O O . ALA A 1 96 ? -13.168 -5.905 4.826 1.00 97.56 96 ALA A O 1
ATOM 739 N N . PRO A 1 97 ? -14.645 -6.042 3.148 1.00 95.19 97 PRO A N 1
ATOM 740 C CA . PRO A 1 97 ? -15.311 -7.209 3.715 1.00 95.19 97 PRO A CA 1
ATOM 741 C C . PRO A 1 97 ? -14.327 -8.369 3.923 1.00 95.19 97 PRO A C 1
ATOM 743 O O . PRO A 1 97 ? -13.627 -8.767 2.997 1.00 95.19 97 PRO A O 1
ATOM 746 N N . GLY A 1 98 ? -14.273 -8.912 5.143 1.00 96.06 98 GLY A N 1
ATOM 747 C CA . GLY A 1 98 ? -13.374 -10.019 5.492 1.00 96.06 98 GLY A CA 1
ATOM 748 C C . GLY A 1 98 ? -11.923 -9.614 5.782 1.00 96.06 98 GLY A C 1
ATOM 749 O O . GLY A 1 98 ? -11.092 -10.492 6.025 1.00 96.06 98 GLY A O 1
ATOM 750 N N . ALA A 1 99 ? -11.607 -8.316 5.799 1.00 98.06 99 ALA A N 1
ATOM 751 C CA . ALA A 1 99 ? -10.273 -7.802 6.097 1.00 98.06 99 ALA A CA 1
ATOM 752 C C . ALA A 1 99 ? -9.738 -8.299 7.448 1.00 98.06 99 ALA A C 1
ATOM 754 O O . ALA A 1 99 ? -8.633 -8.836 7.507 1.00 98.06 99 ALA A O 1
ATOM 755 N N . LEU A 1 100 ? -10.530 -8.208 8.524 1.00 98.12 100 LEU A N 1
ATOM 756 C CA . LEU A 1 100 ? -10.060 -8.607 9.857 1.00 98.12 100 LEU A CA 1
ATOM 757 C C . LEU A 1 100 ? -9.837 -10.120 9.978 1.00 98.12 100 LEU A C 1
ATOM 759 O O . LEU A 1 100 ? -8.844 -10.536 10.567 1.00 98.12 100 LEU A O 1
ATOM 763 N N . ALA A 1 101 ? -10.684 -10.954 9.364 1.00 96.88 101 ALA A N 1
ATOM 764 C CA . ALA A 1 101 ? -10.433 -12.399 9.293 1.00 96.88 101 ALA A CA 1
ATOM 765 C C . ALA A 1 101 ? -9.167 -12.724 8.497 1.00 96.88 101 ALA A C 1
ATOM 767 O O . ALA A 1 101 ? -8.409 -13.616 8.877 1.00 96.88 101 ALA A O 1
ATOM 768 N N . THR A 1 102 ? -8.926 -11.991 7.411 1.00 97.00 102 THR A N 1
ATOM 769 C CA . THR A 1 102 ? -7.729 -12.144 6.580 1.00 97.00 102 THR A CA 1
ATOM 770 C C . THR A 1 102 ? -6.471 -11.816 7.382 1.00 97.00 102 THR A C 1
ATOM 772 O O . THR A 1 102 ? -5.538 -12.617 7.414 1.00 97.00 102 THR A O 1
ATOM 775 N N . VAL A 1 103 ? -6.471 -10.688 8.096 1.00 97.44 103 VAL A N 1
ATOM 776 C CA . VAL A 1 103 ? -5.365 -10.259 8.964 1.00 97.44 103 VAL A CA 1
ATOM 777 C C . VAL A 1 103 ? -5.159 -11.226 10.131 1.00 97.44 103 VAL A C 1
ATOM 779 O O . VAL A 1 103 ? -4.030 -11.646 10.378 1.00 97.44 103 VAL A O 1
ATOM 782 N N . ALA A 1 104 ? -6.228 -11.646 10.812 1.00 95.94 104 ALA A N 1
ATOM 783 C CA . ALA A 1 104 ? -6.147 -12.628 11.894 1.00 95.94 104 ALA A CA 1
ATOM 784 C C . ALA A 1 104 ? -5.568 -13.964 11.396 1.00 95.94 104 ALA A C 1
ATOM 786 O O . ALA A 1 104 ? -4.679 -14.541 12.022 1.00 95.94 104 ALA A O 1
ATOM 787 N N . SER A 1 105 ? -6.017 -14.433 10.228 1.00 95.25 105 SER A N 1
ATOM 788 C CA . SER A 1 105 ? -5.469 -15.625 9.578 1.00 95.25 105 SER A CA 1
ATOM 789 C C . SER A 1 105 ? -3.991 -15.456 9.223 1.00 95.25 105 SER A C 1
ATOM 791 O O . SER A 1 105 ? -3.220 -16.394 9.422 1.00 95.25 105 SER A O 1
ATOM 793 N N . ALA A 1 106 ? -3.577 -14.281 8.744 1.00 96.31 106 ALA A N 1
ATOM 794 C CA . ALA A 1 106 ? -2.183 -14.000 8.420 1.00 96.31 106 ALA A CA 1
ATOM 795 C C . ALA A 1 106 ? -1.290 -13.995 9.668 1.00 96.31 106 ALA A C 1
ATOM 797 O O . ALA A 1 106 ? -0.259 -14.661 9.659 1.00 96.31 106 ALA A O 1
ATOM 798 N N . PHE A 1 107 ? -1.693 -13.332 10.758 1.00 95.94 107 PHE A N 1
ATOM 799 C CA . PHE A 1 107 ? -0.930 -13.342 12.014 1.00 95.94 107 PHE A CA 1
ATOM 800 C C . PHE A 1 107 ? -0.819 -14.736 12.641 1.00 95.94 107 PHE A C 1
ATOM 802 O O . PHE A 1 107 ? 0.210 -15.052 13.234 1.00 95.94 107 PHE A O 1
ATOM 809 N N . ASN A 1 108 ? -1.845 -15.578 12.492 1.00 92.69 108 ASN A N 1
ATOM 810 C CA . ASN A 1 108 ? -1.809 -16.963 12.966 1.00 92.69 108 ASN A CA 1
ATOM 811 C C . ASN A 1 108 ? -0.970 -17.876 12.057 1.00 92.69 108 ASN A C 1
ATOM 813 O O . ASN A 1 108 ? -0.320 -18.802 12.536 1.00 92.69 108 ASN A O 1
ATOM 817 N N . GLY A 1 109 ? -1.004 -17.638 10.743 1.00 92.06 109 GLY A N 1
ATOM 818 C CA . GLY A 1 109 ? -0.321 -18.457 9.740 1.00 92.06 109 GLY A CA 1
ATOM 819 C C . GLY A 1 109 ? 1.152 -18.109 9.531 1.00 92.06 109 GLY A C 1
ATOM 820 O O . GLY A 1 109 ? 1.927 -18.956 9.085 1.00 92.06 109 GLY A O 1
ATOM 821 N N . LEU A 1 110 ? 1.545 -16.876 9.854 1.00 92.56 110 LEU A N 1
ATOM 822 C CA . LEU A 1 110 ? 2.900 -16.351 9.716 1.00 92.56 110 LEU A CA 1
ATOM 823 C C . LEU A 1 110 ? 3.460 -16.041 11.117 1.00 92.56 110 LEU A C 1
ATOM 825 O O . LEU A 1 110 ? 3.204 -14.958 11.639 1.00 92.56 110 LEU A O 1
ATOM 829 N N . PRO A 1 111 ? 4.224 -16.956 11.743 1.00 84.06 111 PRO A N 1
ATOM 830 C CA . PRO A 1 111 ? 4.608 -16.839 13.155 1.00 84.06 111 PRO A CA 1
ATOM 831 C C . PRO A 1 111 ? 5.425 -15.576 13.480 1.00 84.06 111 PRO A C 1
ATOM 833 O O . PRO A 1 111 ? 5.270 -15.012 14.562 1.00 84.06 111 PRO A O 1
ATOM 836 N N . ASP A 1 112 ? 6.215 -15.085 12.520 1.00 87.31 112 ASP A N 1
ATOM 837 C CA . ASP A 1 112 ? 7.042 -13.878 12.668 1.00 87.31 112 ASP A CA 1
ATOM 838 C C . ASP A 1 112 ? 6.317 -12.591 12.228 1.00 87.31 112 ASP A C 1
ATOM 840 O O . ASP A 1 112 ? 6.917 -11.519 12.172 1.00 87.31 112 ASP A O 1
ATOM 844 N N . ALA A 1 113 ? 5.036 -12.676 11.845 1.00 94.06 113 ALA A N 1
ATOM 845 C CA . ALA A 1 113 ? 4.279 -11.505 11.428 1.00 94.06 113 ALA A CA 1
ATOM 846 C C . ALA A 1 113 ? 3.910 -10.644 12.639 1.00 94.06 113 ALA A C 1
ATOM 848 O O . ALA A 1 113 ? 3.270 -11.084 13.600 1.00 94.06 113 ALA A O 1
ATOM 849 N N . GLU A 1 114 ? 4.298 -9.381 12.557 1.00 96.75 114 GLU A N 1
ATOM 850 C CA . GLU A 1 114 ? 4.078 -8.370 13.591 1.00 96.75 114 GLU A CA 1
ATOM 851 C C . GLU A 1 114 ? 3.595 -7.044 13.009 1.00 96.75 114 GLU A C 1
ATOM 853 O O . GLU A 1 114 ? 2.910 -6.302 13.706 1.00 96.75 114 GLU A O 1
ATOM 858 N N . LEU A 1 115 ? 3.894 -6.796 11.731 1.00 98.00 115 LEU A N 1
ATOM 859 C CA . LEU A 1 115 ? 3.413 -5.690 10.919 1.00 98.00 115 LEU A CA 1
ATOM 860 C C . LEU A 1 115 ? 3.018 -6.249 9.547 1.00 98.00 115 LEU A C 1
ATOM 862 O O . LEU A 1 115 ? 3.836 -6.836 8.834 1.00 98.00 115 LEU A O 1
ATOM 866 N N . VAL A 1 116 ? 1.751 -6.104 9.187 1.00 97.88 116 VAL A N 1
ATOM 867 C CA . VAL A 1 116 ? 1.198 -6.579 7.918 1.00 97.88 116 VAL A CA 1
ATOM 868 C C . VAL A 1 116 ? 0.347 -5.490 7.290 1.00 97.88 116 VAL A C 1
ATOM 870 O O . VAL A 1 116 ? -0.238 -4.666 7.985 1.00 97.88 116 VAL A O 1
ATOM 873 N N . GLY A 1 117 ? 0.198 -5.520 5.979 1.00 96.75 117 GLY A N 1
ATOM 874 C CA . GLY A 1 117 ? -0.881 -4.781 5.339 1.00 96.75 117 GLY A CA 1
ATOM 875 C C . GLY A 1 117 ? -1.154 -5.300 3.949 1.00 96.75 117 GLY A C 1
ATOM 876 O O . GLY A 1 117 ? -0.352 -6.051 3.402 1.00 96.75 117 GLY A O 1
ATOM 877 N N . GLY A 1 118 ? -2.328 -5.002 3.412 1.00 93.19 118 GLY A N 1
ATOM 878 C CA . GLY A 1 118 ? -2.757 -5.561 2.133 1.00 93.19 118 GLY A CA 1
ATOM 879 C C . GLY A 1 118 ? -2.872 -4.546 1.015 1.00 93.19 118 GLY A C 1
ATOM 880 O O . GLY A 1 118 ? -2.469 -3.391 1.129 1.00 93.19 118 GLY A O 1
ATOM 881 N N . ARG A 1 119 ? -3.477 -4.994 -0.083 1.00 91.44 119 ARG A N 1
ATOM 882 C CA . ARG A 1 119 ? -3.898 -4.115 -1.169 1.00 91.44 119 ARG A CA 1
ATOM 883 C C . ARG A 1 119 ? -4.949 -3.145 -0.635 1.00 91.44 119 ARG A C 1
ATOM 885 O O . ARG A 1 119 ? -5.897 -3.560 0.040 1.00 91.44 119 ARG A O 1
ATOM 892 N N . ALA A 1 120 ? -4.792 -1.881 -0.996 1.00 90.94 120 ALA A N 1
ATOM 893 C CA . ALA A 1 120 ? -5.841 -0.883 -0.893 1.00 90.94 120 ALA A CA 1
ATOM 894 C C . ALA A 1 120 ? -6.549 -0.748 -2.245 1.00 90.94 120 ALA A C 1
ATOM 896 O O . ALA A 1 120 ? -5.938 -0.934 -3.298 1.00 90.94 120 ALA A O 1
ATOM 897 N N . ALA A 1 121 ? -7.833 -0.427 -2.224 1.00 90.50 121 ALA A N 1
ATOM 898 C CA . ALA A 1 121 ? -8.576 0.021 -3.394 1.00 90.50 121 ALA A CA 1
ATOM 899 C C . ALA A 1 121 ? -8.989 1.481 -3.218 1.00 90.50 121 ALA A C 1
ATOM 901 O O . ALA A 1 121 ? -9.051 1.974 -2.094 1.00 90.50 121 ALA A O 1
ATOM 902 N N . TRP A 1 122 ? -9.288 2.173 -4.311 1.00 89.19 122 TRP A N 1
ATOM 903 C CA . TRP A 1 122 ? -9.763 3.554 -4.250 1.00 89.19 122 TRP A CA 1
ATOM 904 C C . TRP A 1 122 ? -11.273 3.608 -4.424 1.00 89.19 122 TRP A C 1
ATOM 906 O O . TRP A 1 122 ? -11.821 2.946 -5.305 1.00 89.19 122 TRP A O 1
ATOM 916 N N . LEU A 1 123 ? -11.941 4.403 -3.590 1.00 88.12 123 LEU A N 1
ATOM 917 C CA . LEU A 1 123 ? -13.352 4.742 -3.758 1.00 88.12 123 LEU A CA 1
ATOM 918 C C . LEU A 1 123 ? -13.491 6.191 -4.200 1.00 88.12 123 LEU A C 1
ATOM 920 O O . LEU A 1 123 ? -12.757 7.049 -3.710 1.00 88.12 123 LEU A O 1
ATOM 924 N N . ASN A 1 124 ? -14.473 6.489 -5.045 1.00 84.94 124 ASN A N 1
ATOM 925 C CA . ASN A 1 124 ? -14.893 7.875 -5.247 1.00 84.94 124 ASN A CA 1
ATOM 926 C C . ASN A 1 124 ? -15.767 8.370 -4.073 1.00 84.94 124 ASN A C 1
ATOM 928 O O . ASN A 1 124 ? -16.037 7.648 -3.104 1.00 84.94 124 ASN A O 1
ATOM 932 N N . GLY A 1 125 ? -16.234 9.619 -4.158 1.00 85.25 125 GLY A N 1
ATOM 933 C CA . GLY A 1 125 ? -17.133 10.213 -3.163 1.00 85.25 125 GLY A CA 1
ATOM 934 C C . GLY A 1 125 ? -18.409 9.398 -2.923 1.00 85.25 125 GLY A C 1
ATOM 935 O O . GLY A 1 125 ? -18.840 9.287 -1.780 1.00 85.25 125 GLY A O 1
ATOM 936 N N . ASP A 1 126 ? -18.944 8.743 -3.953 1.00 84.19 126 ASP A N 1
ATOM 937 C CA . ASP A 1 126 ? -20.183 7.958 -3.883 1.00 84.19 126 ASP A CA 1
ATOM 938 C C . ASP A 1 126 ? -19.970 6.512 -3.396 1.00 84.19 126 ASP A C 1
ATOM 940 O O . ASP A 1 126 ? -20.927 5.791 -3.116 1.00 84.19 126 ASP A O 1
ATOM 944 N N . GLY A 1 127 ? -18.714 6.088 -3.216 1.00 84.31 127 GLY A N 1
ATOM 945 C CA . GLY A 1 127 ? -18.364 4.741 -2.753 1.00 84.31 127 GLY A CA 1
ATOM 946 C C . GLY A 1 127 ? -18.203 3.713 -3.867 1.00 84.31 127 GLY A C 1
ATOM 947 O O . GLY A 1 127 ? -18.187 2.516 -3.584 1.00 84.31 127 GLY A O 1
ATOM 948 N N . GLU A 1 128 ? -18.061 4.154 -5.113 1.00 83.50 128 GLU A N 1
ATOM 949 C CA . GLU A 1 128 ? -17.769 3.283 -6.247 1.00 83.50 128 GLU A CA 1
ATOM 950 C C . GLU A 1 128 ? -16.276 2.945 -6.281 1.00 83.50 128 GLU A C 1
ATOM 952 O O . GLU A 1 128 ? -15.426 3.816 -6.091 1.00 83.50 128 GLU A O 1
ATOM 957 N N . ASN A 1 129 ? -15.956 1.674 -6.530 1.00 86.56 129 ASN A N 1
ATOM 958 C CA . ASN A 1 129 ? -14.578 1.208 -6.650 1.00 86.56 129 ASN A CA 1
ATOM 959 C C . ASN A 1 129 ? -13.962 1.692 -7.970 1.00 86.56 129 ASN A C 1
ATOM 961 O O . ASN A 1 129 ? -14.442 1.341 -9.045 1.00 86.56 129 ASN A O 1
ATOM 965 N N . MET A 1 130 ? -12.892 2.478 -7.865 1.00 83.88 130 MET A N 1
ATOM 966 C CA . MET A 1 130 ? -12.156 3.066 -8.986 1.00 83.88 130 MET A CA 1
ATOM 967 C C . MET A 1 130 ? -10.950 2.223 -9.423 1.00 83.88 130 MET A C 1
ATOM 969 O O . MET A 1 130 ? -10.356 2.495 -10.460 1.00 83.88 130 MET A O 1
ATOM 973 N N . GLY A 1 131 ? -10.555 1.224 -8.633 1.00 78.00 131 GLY A N 1
ATOM 974 C CA . GLY A 1 131 ? -9.384 0.397 -8.896 1.00 78.00 131 GLY A CA 1
ATOM 975 C C . GLY A 1 131 ? -8.806 -0.222 -7.627 1.00 78.00 131 GLY A C 1
ATOM 976 O O . GLY A 1 131 ? -9.046 0.245 -6.514 1.00 78.00 131 GLY A O 1
ATOM 977 N N . VAL A 1 132 ? -8.015 -1.280 -7.805 1.00 82.25 132 VAL A N 1
ATOM 978 C CA . VAL A 1 132 ? -7.320 -1.990 -6.724 1.00 82.25 132 VAL A CA 1
ATOM 979 C C . VAL A 1 132 ? -5.820 -1.871 -6.948 1.00 82.25 132 VAL A C 1
ATOM 981 O O . VAL A 1 132 ? -5.323 -2.260 -8.005 1.00 82.25 132 VAL A O 1
ATOM 984 N N . ALA A 1 133 ? -5.090 -1.391 -5.945 1.00 79.25 133 ALA A N 1
ATOM 985 C CA . ALA A 1 133 ? -3.643 -1.293 -6.019 1.00 79.25 133 ALA A CA 1
ATOM 986 C C . ALA A 1 133 ? -2.999 -2.681 -6.236 1.00 79.25 133 ALA A C 1
ATOM 988 O O . ALA A 1 133 ? -3.477 -3.705 -5.711 1.00 79.25 133 ALA A O 1
ATOM 989 N N . PRO A 1 134 ? -1.891 -2.753 -6.994 1.00 75.19 134 PRO A N 1
ATOM 990 C CA . PRO A 1 134 ? -1.098 -3.969 -7.059 1.00 75.19 134 PRO A CA 1
ATOM 991 C C . PRO A 1 134 ? -0.535 -4.310 -5.673 1.00 75.19 134 PRO A C 1
ATOM 993 O O . PRO A 1 134 ? -0.351 -3.440 -4.822 1.00 75.19 134 PRO A O 1
ATOM 996 N N . VAL A 1 135 ? -0.221 -5.587 -5.447 1.00 76.94 135 VAL A N 1
ATOM 997 C CA . VAL A 1 135 ? 0.560 -5.967 -4.265 1.00 76.94 135 VAL A CA 1
ATOM 998 C C . VAL A 1 135 ? 1.982 -5.422 -4.415 1.00 76.94 135 VAL A C 1
ATOM 1000 O O . VAL A 1 135 ? 2.623 -5.620 -5.449 1.00 76.94 135 VAL A O 1
ATOM 1003 N N . MET A 1 136 ? 2.471 -4.722 -3.393 1.00 76.81 136 MET A N 1
ATOM 1004 C CA . MET A 1 136 ? 3.791 -4.092 -3.390 1.00 76.81 136 MET A CA 1
ATOM 1005 C C . MET A 1 136 ? 4.580 -4.563 -2.176 1.00 76.81 136 MET A C 1
ATOM 1007 O O . MET A 1 136 ? 4.079 -4.534 -1.059 1.00 76.81 136 MET A O 1
ATOM 1011 N N . GLY A 1 137 ? 5.815 -5.007 -2.397 1.00 77.75 137 GLY A N 1
ATOM 1012 C CA . GLY A 1 137 ? 6.724 -5.360 -1.313 1.00 77.75 137 GLY A CA 1
ATOM 1013 C C . GLY A 1 137 ? 7.442 -4.126 -0.760 1.00 77.75 137 GLY A C 1
ATOM 1014 O O . GLY A 1 137 ? 7.992 -3.337 -1.531 1.00 77.75 137 GLY A O 1
ATOM 1015 N N . PHE A 1 138 ? 7.485 -4.004 0.567 1.00 85.69 138 PHE A N 1
ATOM 1016 C CA . PHE A 1 138 ? 8.173 -2.933 1.291 1.00 85.69 138 PHE A CA 1
ATOM 1017 C C . PHE A 1 138 ? 9.380 -3.504 2.024 1.00 85.69 138 PHE A C 1
ATOM 1019 O O . PHE A 1 138 ? 9.250 -4.209 3.024 1.00 85.69 138 PHE A O 1
ATOM 1026 N N . ALA A 1 139 ? 10.577 -3.250 1.505 1.00 85.56 139 ALA A N 1
ATOM 1027 C CA . ALA A 1 139 ? 11.771 -3.781 2.139 1.00 85.56 139 ALA A CA 1
ATOM 1028 C C . ALA A 1 139 ? 12.045 -3.071 3.452 1.00 85.56 139 ALA A C 1
ATOM 1030 O O . ALA A 1 139 ? 12.042 -1.841 3.507 1.00 85.56 139 ALA A O 1
ATOM 1031 N N . ARG A 1 140 ? 12.362 -3.854 4.486 1.00 89.81 140 ARG A N 1
ATOM 1032 C CA . ARG A 1 140 ? 12.557 -3.341 5.842 1.00 89.81 140 ARG A CA 1
ATOM 1033 C C . ARG A 1 140 ? 13.561 -2.188 5.890 1.00 89.81 140 ARG A C 1
ATOM 1035 O O . ARG A 1 140 ? 13.245 -1.148 6.445 1.00 89.81 140 ARG A O 1
ATOM 1042 N N . ALA A 1 141 ? 14.725 -2.337 5.251 1.00 87.94 141 ALA A N 1
ATOM 1043 C CA . ALA A 1 141 ? 15.754 -1.294 5.226 1.00 87.94 141 ALA A CA 1
ATOM 1044 C C . ALA A 1 141 ? 15.260 0.010 4.576 1.00 87.94 141 ALA A C 1
ATOM 1046 O O . ALA A 1 141 ? 15.531 1.093 5.079 1.00 87.94 141 ALA A O 1
ATOM 1047 N N . PHE A 1 142 ? 14.492 -0.087 3.488 1.00 89.19 142 PHE A N 1
ATOM 1048 C CA . PHE A 1 142 ? 13.972 1.089 2.792 1.00 89.19 142 PHE A CA 1
ATOM 1049 C C . PHE A 1 142 ? 12.848 1.766 3.554 1.00 89.19 142 PHE A C 1
ATOM 1051 O O . PHE A 1 142 ? 12.804 2.993 3.627 1.00 89.19 142 PHE A O 1
ATOM 1058 N N . LEU A 1 143 ? 11.957 0.970 4.140 1.00 91.62 143 LEU A N 1
ATOM 1059 C CA . LEU A 1 143 ? 10.892 1.487 4.978 1.00 91.62 143 LEU A CA 1
ATOM 1060 C C . LEU A 1 143 ? 11.479 2.159 6.224 1.00 91.62 143 LEU A C 1
ATOM 1062 O O . LEU A 1 143 ? 11.109 3.290 6.510 1.00 91.62 143 LEU A O 1
ATOM 1066 N N . ALA A 1 144 ? 12.467 1.540 6.879 1.00 93.44 144 ALA A N 1
ATOM 1067 C CA . ALA A 1 144 ? 13.161 2.080 8.053 1.00 93.44 144 ALA A CA 1
ATOM 1068 C C . ALA A 1 144 ? 13.975 3.352 7.767 1.00 93.44 144 ALA A C 1
ATOM 1070 O O . ALA A 1 144 ? 14.117 4.205 8.644 1.00 93.44 144 ALA A O 1
ATOM 1071 N N . ALA A 1 145 ? 14.481 3.498 6.543 1.00 91.38 145 ALA A N 1
ATOM 1072 C CA . ALA A 1 145 ? 15.142 4.715 6.083 1.00 91.38 145 ALA A CA 1
ATOM 1073 C C . ALA A 1 145 ? 14.154 5.820 5.680 1.00 91.38 145 ALA A C 1
ATOM 1075 O O . ALA A 1 145 ? 14.545 6.974 5.559 1.00 91.38 145 ALA A O 1
ATOM 1076 N N . GLY A 1 146 ? 12.871 5.493 5.496 1.00 91.94 146 GLY A N 1
ATOM 1077 C CA . GLY A 1 146 ? 11.841 6.453 5.101 1.00 91.94 146 GLY A CA 1
ATOM 1078 C C . GLY A 1 146 ? 11.725 6.669 3.590 1.00 91.94 146 GLY A C 1
ATOM 1079 O O . GLY A 1 146 ? 11.119 7.647 3.169 1.00 91.94 146 GLY A O 1
ATOM 1080 N N . LEU A 1 147 ? 12.247 5.759 2.760 1.00 87.56 147 LEU A N 1
ATOM 1081 C CA . LEU A 1 147 ? 12.234 5.891 1.294 1.00 87.56 147 LEU A CA 1
ATOM 1082 C C . LEU A 1 147 ? 10.839 5.743 0.656 1.00 87.56 147 LEU A C 1
ATOM 1084 O O . LEU A 1 147 ? 10.688 6.010 -0.531 1.00 87.56 147 LEU A O 1
ATOM 1088 N N . HIS A 1 148 ? 9.832 5.288 1.406 1.00 87.88 148 HIS A N 1
ATOM 1089 C CA . HIS A 1 148 ? 8.444 5.105 0.952 1.00 87.88 148 HIS A CA 1
ATOM 1090 C C . HIS A 1 148 ? 7.597 6.372 1.157 1.00 87.88 148 HIS A C 1
ATOM 1092 O O . HIS A 1 148 ? 6.540 6.345 1.784 1.00 87.88 148 HIS A O 1
ATOM 1098 N N . ASP A 1 149 ? 8.104 7.490 0.643 1.00 87.81 149 ASP A N 1
ATOM 1099 C CA . ASP A 1 149 ? 7.576 8.851 0.801 1.00 87.81 149 ASP A CA 1
ATOM 1100 C C . ASP A 1 149 ? 6.769 9.361 -0.412 1.00 87.81 149 ASP A C 1
ATOM 1102 O O . ASP A 1 149 ? 6.400 10.539 -0.484 1.00 87.81 149 ASP A O 1
ATOM 1106 N N . GLY A 1 150 ? 6.532 8.485 -1.392 1.00 80.50 150 GLY A N 1
ATOM 1107 C CA . GLY A 1 150 ? 5.808 8.783 -2.624 1.00 80.50 150 GLY A CA 1
ATOM 1108 C C . GLY A 1 150 ? 6.603 9.519 -3.693 1.00 80.50 150 GLY A C 1
ATOM 1109 O O . GLY A 1 150 ? 6.068 9.693 -4.780 1.00 80.50 150 GLY A O 1
ATOM 1110 N N . ARG A 1 151 ? 7.849 9.943 -3.440 1.00 78.81 151 ARG A N 1
ATOM 1111 C CA . ARG A 1 151 ? 8.668 10.638 -4.452 1.00 78.81 151 ARG A CA 1
ATOM 1112 C C . ARG A 1 151 ? 9.325 9.654 -5.407 1.00 78.81 151 ARG A C 1
ATOM 1114 O O . ARG A 1 151 ? 9.278 9.818 -6.620 1.00 78.81 151 ARG A O 1
ATOM 1121 N N . LYS A 1 152 ? 9.967 8.627 -4.846 1.00 69.75 152 LYS A N 1
ATOM 1122 C CA . LYS A 1 152 ? 10.697 7.600 -5.615 1.00 69.75 152 LYS A CA 1
ATOM 1123 C C . LYS A 1 152 ? 10.155 6.195 -5.384 1.00 69.75 152 LYS A C 1
ATOM 1125 O O . LYS A 1 152 ? 10.383 5.305 -6.203 1.00 69.75 152 LYS A O 1
ATOM 1130 N N . ARG A 1 153 ? 9.446 5.974 -4.273 1.00 75.88 153 ARG A N 1
ATOM 1131 C CA . ARG A 1 153 ? 8.821 4.690 -3.936 1.00 75.88 153 ARG A CA 1
ATOM 1132 C C . ARG A 1 153 ? 7.393 4.909 -3.452 1.00 75.88 153 ARG A C 1
ATOM 1134 O O . ARG A 1 153 ? 7.119 5.936 -2.833 1.00 75.88 153 ARG A O 1
ATOM 1141 N N . PRO A 1 154 ? 6.494 3.946 -3.704 1.00 78.50 154 PRO A N 1
ATOM 1142 C CA . PRO A 1 154 ? 5.096 4.067 -3.316 1.00 78.50 154 PRO A CA 1
ATOM 1143 C C . PRO A 1 154 ? 4.946 4.158 -1.798 1.00 78.50 154 PRO A C 1
ATOM 1145 O O . PRO A 1 154 ? 5.749 3.588 -1.055 1.00 78.50 154 PRO A O 1
ATOM 1148 N N . PHE A 1 155 ? 3.883 4.823 -1.357 1.00 87.56 155 PHE A N 1
ATOM 1149 C CA . PHE A 1 155 ? 3.473 4.852 0.041 1.00 87.56 155 PHE A CA 1
ATOM 1150 C C . PHE A 1 155 ? 3.083 3.464 0.550 1.00 87.56 155 PHE A C 1
ATOM 1152 O O . PHE A 1 155 ? 2.531 2.644 -0.189 1.00 87.56 155 PHE A O 1
ATOM 1159 N N . VAL A 1 156 ? 3.312 3.236 1.842 1.00 92.62 156 VAL A N 1
ATOM 1160 C CA . VAL A 1 156 ? 2.539 2.244 2.593 1.00 92.62 156 VAL A CA 1
ATOM 1161 C C . VAL A 1 156 ? 1.188 2.879 2.896 1.00 92.62 156 VAL A C 1
ATOM 1163 O O . VAL A 1 156 ? 1.128 3.893 3.585 1.00 92.62 156 VAL A O 1
ATOM 1166 N N . MET A 1 157 ? 0.116 2.295 2.367 1.00 92.12 157 MET A N 1
ATOM 1167 C CA . MET A 1 157 ? -1.233 2.811 2.582 1.00 92.12 157 MET A CA 1
ATOM 1168 C C . MET A 1 157 ? -1.682 2.573 4.027 1.00 92.12 157 MET A C 1
ATOM 1170 O O . MET A 1 157 ? -1.485 1.490 4.591 1.00 92.12 157 MET A O 1
ATOM 1174 N N . GLN A 1 158 ? -2.286 3.593 4.627 1.00 95.56 158 GLN A N 1
ATOM 1175 C CA . GLN A 1 158 ? -2.625 3.617 6.042 1.00 95.56 158 GLN A CA 1
ATOM 1176 C C . GLN A 1 158 ? -3.750 2.633 6.370 1.00 95.56 158 GLN A C 1
ATOM 1178 O O . GLN A 1 158 ? -3.598 1.776 7.244 1.00 95.56 158 GLN A O 1
ATOM 1183 N N . GLU A 1 159 ? -4.870 2.764 5.666 1.00 94.50 159 GLU A N 1
ATOM 1184 C CA . GLU A 1 159 ? -6.172 2.152 5.942 1.00 94.50 159 GLU A CA 1
ATOM 1185 C C . GLU A 1 159 ? -6.154 0.615 5.924 1.00 94.50 159 GLU A C 1
ATOM 1187 O O . GLU A 1 159 ? -7.049 -0.030 6.468 1.00 94.50 159 GLU A O 1
ATOM 1192 N N . GLY A 1 160 ? -5.120 0.025 5.317 1.00 94.81 160 GLY A N 1
ATOM 1193 C CA . GLY A 1 160 ? -4.924 -1.418 5.191 1.00 94.81 160 GLY A CA 1
ATOM 1194 C C . GLY A 1 160 ? -3.766 -1.991 6.005 1.00 94.81 160 GLY A C 1
ATOM 1195 O O . GLY A 1 160 ? -3.402 -3.143 5.761 1.00 94.81 160 GLY A O 1
ATOM 1196 N N . THR A 1 161 ? -3.172 -1.222 6.921 1.00 98.06 161 THR A N 1
ATOM 1197 C CA . THR A 1 161 ? -1.997 -1.630 7.705 1.00 98.06 161 THR A CA 1
ATOM 1198 C C . THR A 1 161 ? -2.375 -1.988 9.148 1.00 98.06 161 THR A C 1
ATOM 1200 O O . THR A 1 161 ? -3.158 -1.299 9.801 1.00 98.06 161 THR A O 1
ATOM 1203 N N . PHE A 1 162 ? -1.817 -3.093 9.643 1.00 98.44 162 PHE A N 1
ATOM 1204 C CA . PHE A 1 162 ? -2.097 -3.701 10.942 1.00 98.44 162 PHE A CA 1
ATOM 1205 C C . PHE A 1 162 ? -0.794 -4.118 11.621 1.00 98.44 162 PHE A C 1
ATOM 1207 O O . PHE A 1 162 ? 0.109 -4.650 10.978 1.00 98.44 162 PHE A O 1
ATOM 1214 N N . TRP A 1 163 ? -0.702 -3.948 12.934 1.00 98.12 163 TRP A N 1
ATOM 1215 C CA . TRP A 1 163 ? 0.474 -4.344 13.717 1.00 98.12 163 TRP A CA 1
ATOM 1216 C C . TRP A 1 163 ? 0.073 -4.924 15.065 1.00 98.12 163 TRP A C 1
ATOM 1218 O O . TRP A 1 163 ? -1.028 -4.681 15.543 1.00 98.12 163 TRP A O 1
ATOM 1228 N N . LYS A 1 164 ? 0.958 -5.681 15.712 1.00 97.00 164 LYS A N 1
ATOM 1229 C CA . LYS A 1 164 ? 0.732 -6.131 17.094 1.00 97.00 164 LYS A CA 1
ATOM 1230 C C . LYS A 1 164 ? 0.945 -4.985 18.080 1.00 97.00 164 LYS A C 1
ATOM 1232 O O . LYS A 1 164 ? 1.859 -4.181 17.894 1.00 97.00 164 LYS A O 1
ATOM 1237 N N . ARG A 1 165 ? 0.182 -4.952 19.177 1.00 96.06 165 ARG A N 1
ATOM 1238 C CA . ARG A 1 165 ? 0.292 -3.907 20.214 1.00 96.06 165 ARG A CA 1
ATOM 1239 C C . ARG A 1 165 ? 1.708 -3.711 20.737 1.00 96.06 165 ARG A C 1
ATOM 1241 O O . ARG A 1 165 ? 2.137 -2.575 20.906 1.00 96.06 165 ARG A O 1
ATOM 1248 N N . ARG A 1 166 ? 2.474 -4.786 20.909 1.00 95.38 166 ARG A N 1
ATOM 1249 C CA . ARG A 1 166 ? 3.874 -4.653 21.336 1.00 95.38 166 ARG A CA 1
ATOM 1250 C C . ARG A 1 166 ? 4.738 -3.803 20.394 1.00 95.38 166 ARG A C 1
ATOM 1252 O O . ARG A 1 166 ? 5.589 -3.075 20.879 1.00 95.38 166 ARG A O 1
ATOM 1259 N N . VAL A 1 167 ? 4.494 -3.848 19.079 1.00 96.81 167 VAL A N 1
ATOM 1260 C CA . VAL A 1 167 ? 5.235 -3.046 18.086 1.00 96.81 167 VAL A CA 1
ATOM 1261 C C . VAL A 1 167 ? 4.917 -1.562 18.265 1.00 96.81 167 VAL A C 1
ATOM 1263 O O . VAL A 1 167 ? 5.801 -0.718 18.176 1.00 96.81 167 VAL A O 1
ATOM 1266 N N . TRP A 1 168 ? 3.655 -1.238 18.563 1.00 96.94 168 TRP A N 1
ATOM 1267 C CA . TRP A 1 168 ? 3.223 0.125 18.883 1.00 96.94 168 TRP A CA 1
ATOM 1268 C C . TRP A 1 168 ? 3.904 0.670 20.141 1.00 96.94 168 TRP A C 1
ATOM 1270 O O . TRP A 1 168 ? 4.407 1.794 20.138 1.00 96.94 168 TRP A O 1
ATOM 1280 N N . GLU A 1 169 ? 3.929 -0.136 21.204 1.00 95.31 169 GLU A N 1
ATOM 1281 C CA . GLU A 1 169 ? 4.545 0.218 22.486 1.00 95.31 169 GLU A CA 1
ATOM 1282 C C . GLU A 1 169 ? 6.064 0.387 22.356 1.00 95.31 169 GLU A C 1
ATOM 1284 O O . GLU A 1 169 ? 6.625 1.326 22.917 1.00 95.31 169 GLU A O 1
ATOM 1289 N N . GLU A 1 170 ? 6.718 -0.464 21.563 1.00 96.38 170 GLU A N 1
ATOM 1290 C CA . GLU A 1 170 ? 8.159 -0.407 21.305 1.00 96.38 170 GLU A CA 1
ATOM 1291 C C . GLU A 1 170 ? 8.586 0.895 20.614 1.00 96.38 170 GLU A C 1
ATOM 1293 O O . GLU A 1 170 ? 9.608 1.481 20.973 1.00 96.38 170 GLU A O 1
ATOM 1298 N N . VAL A 1 171 ? 7.798 1.381 19.648 1.00 96.44 171 VAL A N 1
ATOM 1299 C CA . VAL A 1 171 ? 8.125 2.612 18.902 1.00 96.44 171 VAL A CA 1
ATOM 1300 C C . VAL A 1 171 ? 7.602 3.893 19.555 1.00 96.44 171 VAL A C 1
ATOM 1302 O O . VAL A 1 171 ? 7.907 4.984 19.069 1.00 96.44 171 VAL A O 1
ATOM 1305 N N . GLY A 1 172 ? 6.818 3.778 20.632 1.00 95.94 172 GLY A N 1
ATOM 1306 C CA . GLY A 1 172 ? 6.243 4.916 21.355 1.00 95.94 172 GLY A CA 1
ATOM 1307 C C . GLY A 1 172 ? 5.081 5.615 20.639 1.00 95.94 172 GLY A C 1
ATOM 1308 O O . GLY A 1 172 ? 4.804 6.776 20.930 1.00 95.94 172 GLY A O 1
ATOM 1309 N N . GLY A 1 173 ? 4.407 4.933 19.707 1.00 95.81 173 GLY A N 1
ATOM 1310 C CA . GLY A 1 173 ? 3.251 5.465 18.979 1.00 95.81 173 GLY A CA 1
ATOM 1311 C C . GLY A 1 173 ? 3.555 6.571 17.954 1.00 95.81 173 GLY A C 1
ATOM 1312 O O . GLY A 1 173 ? 4.649 6.665 17.382 1.00 95.81 173 GLY A O 1
ATOM 1313 N N . LEU A 1 174 ? 2.540 7.391 17.666 1.00 97.62 174 LEU A N 1
ATOM 1314 C CA . LEU A 1 174 ? 2.609 8.478 16.683 1.00 97.62 174 LEU A CA 1
ATOM 1315 C C . LEU A 1 174 ? 3.227 9.746 17.293 1.00 97.62 174 LEU A C 1
ATOM 1317 O O . LEU A 1 174 ? 2.995 10.044 18.461 1.00 97.62 174 LEU A O 1
ATOM 1321 N N . ASP A 1 175 ? 3.968 10.529 16.502 1.00 96.25 175 ASP A N 1
ATOM 1322 C CA . ASP A 1 175 ? 4.416 11.864 16.926 1.00 96.25 175 ASP A CA 1
ATOM 1323 C C . ASP A 1 175 ? 3.238 12.857 16.803 1.00 96.25 175 ASP A C 1
ATOM 1325 O O . ASP A 1 175 ? 2.811 13.161 15.686 1.00 96.25 175 ASP A O 1
ATOM 1329 N N . PRO A 1 176 ? 2.693 13.383 17.919 1.00 95.44 176 PRO A N 1
ATOM 1330 C CA . PRO A 1 176 ? 1.522 14.260 17.893 1.00 95.44 176 PRO A CA 1
ATOM 1331 C C . PRO A 1 176 ? 1.821 15.661 17.336 1.00 95.44 176 PRO A C 1
ATOM 1333 O O . PRO A 1 176 ? 0.898 16.456 17.154 1.00 95.44 176 PRO A O 1
ATOM 1336 N N . THR A 1 177 ? 3.093 16.002 17.099 1.00 95.38 177 THR A N 1
ATOM 1337 C CA . THR A 1 177 ? 3.480 17.281 16.483 1.00 95.38 177 THR A CA 1
ATOM 1338 C C . THR A 1 177 ? 3.306 17.276 14.965 1.00 95.38 177 THR A C 1
ATOM 1340 O O . THR A 1 177 ? 3.167 18.345 14.364 1.00 95.38 177 THR A O 1
ATOM 1343 N N . LEU A 1 178 ? 3.257 16.085 14.364 1.00 95.62 178 LEU A N 1
ATOM 1344 C CA . LEU A 1 178 ? 3.008 15.873 12.944 1.00 95.62 178 LEU A CA 1
ATOM 1345 C C . LEU A 1 178 ? 1.540 16.150 12.599 1.00 95.62 178 LEU A C 1
ATOM 1347 O O . LEU A 1 178 ? 0.646 16.082 13.448 1.00 95.62 178 LEU A O 1
ATOM 1351 N N . ARG A 1 179 ? 1.275 16.494 11.341 1.00 94.62 179 ARG A N 1
ATOM 1352 C CA . ARG A 1 179 ? -0.066 16.820 10.830 1.00 94.62 179 ARG A CA 1
ATOM 1353 C C . ARG A 1 179 ? -0.456 15.985 9.636 1.00 94.62 179 ARG A C 1
ATOM 1355 O O . ARG A 1 179 ? -1.645 15.753 9.435 1.00 94.62 179 ARG A O 1
ATOM 1362 N N . LEU A 1 180 ? 0.530 15.575 8.852 1.00 93.62 180 LEU A N 1
ATOM 1363 C CA . LEU A 1 180 ? 0.324 14.940 7.565 1.00 93.62 180 LEU A CA 1
ATOM 1364 C C . LEU A 1 180 ? 1.073 13.607 7.494 1.00 93.62 180 LEU A C 1
ATOM 1366 O O . LEU A 1 180 ? 0.440 12.618 7.161 1.00 93.62 180 LEU A O 1
ATOM 1370 N N . ALA A 1 181 ? 2.342 13.537 7.904 1.00 95.44 181 ALA A N 1
ATOM 1371 C CA . ALA A 1 181 ? 3.244 12.402 7.656 1.00 95.44 181 ALA A CA 1
ATOM 1372 C C . ALA A 1 181 ? 3.499 11.485 8.871 1.00 95.44 181 ALA A C 1
ATOM 1374 O O . ALA A 1 181 ? 4.557 10.862 8.989 1.00 95.44 181 ALA A O 1
ATOM 1375 N N . GLY A 1 182 ? 2.557 11.420 9.814 1.00 96.44 182 GLY A N 1
ATOM 1376 C CA . GLY A 1 182 ? 2.692 10.598 11.020 1.00 96.44 182 GLY A CA 1
ATOM 1377 C C . GLY A 1 182 ? 2.581 9.098 10.762 1.00 96.44 182 GLY A C 1
ATOM 1378 O O . GLY A 1 182 ? 3.272 8.326 11.421 1.00 96.44 182 GLY A O 1
ATOM 1379 N N . ASP A 1 183 ? 1.781 8.681 9.784 1.00 96.56 183 ASP A N 1
ATOM 1380 C CA . ASP A 1 183 ? 1.725 7.294 9.321 1.00 96.56 183 ASP A CA 1
ATOM 1381 C C . ASP A 1 183 ? 3.069 6.841 8.732 1.00 96.56 183 ASP A C 1
ATOM 1383 O O . ASP A 1 183 ? 3.624 5.836 9.174 1.00 96.56 183 ASP A O 1
ATOM 1387 N N . TRP A 1 184 ? 3.660 7.629 7.829 1.00 96.88 184 TRP A N 1
ATOM 1388 C CA . TRP A 1 184 ? 4.996 7.376 7.285 1.00 96.88 184 TRP A CA 1
ATOM 1389 C C . TRP A 1 184 ? 6.069 7.292 8.375 1.00 96.88 184 TRP A C 1
ATOM 1391 O O . TRP A 1 184 ? 6.869 6.349 8.363 1.00 96.88 184 TRP A O 1
ATOM 1401 N N . ASP A 1 185 ? 6.076 8.212 9.349 1.00 97.44 185 ASP A N 1
ATOM 1402 C CA . ASP A 1 185 ? 7.044 8.150 10.452 1.00 97.44 185 ASP A CA 1
ATOM 1403 C C . ASP A 1 185 ? 6.830 6.897 11.312 1.00 97.44 185 ASP A C 1
ATOM 1405 O O . ASP A 1 185 ? 7.799 6.247 11.713 1.00 97.44 185 ASP A O 1
ATOM 1409 N N . LEU A 1 186 ? 5.577 6.502 11.555 1.00 98.00 186 LEU A N 1
ATOM 1410 C CA . LEU A 1 186 ? 5.260 5.285 12.295 1.00 98.00 186 LEU A CA 1
ATOM 1411 C C . LEU A 1 186 ? 5.789 4.038 11.582 1.00 98.00 186 LEU A C 1
ATOM 1413 O O . LEU A 1 186 ? 6.526 3.264 12.198 1.00 98.00 186 LEU A O 1
ATOM 1417 N N . TRP A 1 187 ? 5.477 3.860 10.295 1.00 97.56 187 TRP A N 1
ATOM 1418 C CA . TRP A 1 187 ? 5.931 2.701 9.516 1.00 97.56 187 TRP A CA 1
ATOM 1419 C C . TRP A 1 187 ? 7.451 2.605 9.493 1.00 97.56 187 TRP A C 1
ATOM 1421 O O . TRP A 1 187 ? 8.008 1.524 9.685 1.00 97.56 187 TRP A O 1
ATOM 1431 N N . ARG A 1 188 ? 8.126 3.746 9.338 1.00 96.06 188 ARG A N 1
ATOM 1432 C CA . ARG A 1 188 ? 9.584 3.849 9.390 1.00 96.06 188 ARG A CA 1
ATOM 1433 C C . ARG A 1 188 ? 10.146 3.416 10.741 1.00 96.06 188 ARG A C 1
ATOM 1435 O O . ARG A 1 188 ? 11.094 2.632 10.785 1.00 96.06 188 ARG A O 1
ATOM 1442 N N . LYS A 1 189 ? 9.573 3.893 11.851 1.00 97.19 189 LYS A N 1
ATOM 1443 C CA . LYS A 1 189 ? 10.009 3.501 13.202 1.00 97.19 189 LYS A CA 1
ATOM 1444 C C . LYS A 1 189 ? 9.793 2.010 13.449 1.00 97.19 189 LYS A C 1
ATOM 1446 O O . LYS A 1 189 ? 10.720 1.356 13.916 1.00 97.19 189 LYS A O 1
ATOM 1451 N N . MET A 1 190 ? 8.630 1.468 13.082 1.00 97.94 190 MET A N 1
ATOM 1452 C CA . MET A 1 190 ? 8.329 0.036 13.224 1.00 97.94 190 MET A CA 1
ATOM 1453 C C . MET A 1 190 ? 9.273 -0.825 12.382 1.00 97.94 190 MET A C 1
ATOM 1455 O O . MET A 1 190 ? 9.773 -1.849 12.846 1.00 97.94 190 MET A O 1
ATOM 1459 N N . ALA A 1 191 ? 9.597 -0.373 11.170 1.00 95.94 191 ALA A N 1
ATOM 1460 C CA . ALA A 1 191 ? 10.503 -1.076 10.274 1.00 95.94 191 ALA A CA 1
ATOM 1461 C C . ALA A 1 191 ? 11.947 -1.180 10.796 1.00 95.94 191 ALA A C 1
ATOM 1463 O O . ALA A 1 191 ? 12.731 -1.961 10.262 1.00 95.94 191 ALA A O 1
ATOM 1464 N N . ARG A 1 192 ? 12.334 -0.446 11.847 1.00 93.88 192 ARG A N 1
ATOM 1465 C CA . ARG A 1 192 ? 13.667 -0.604 12.456 1.00 93.88 192 ARG A CA 1
ATOM 1466 C C . ARG A 1 192 ? 13.859 -1.982 13.084 1.00 93.88 192 ARG A C 1
ATOM 1468 O O . ARG A 1 192 ? 14.978 -2.491 13.071 1.00 93.88 192 ARG A O 1
ATOM 1475 N N . THR A 1 193 ? 12.790 -2.588 13.593 1.00 92.38 193 THR A N 1
ATOM 1476 C CA . THR A 1 193 ? 12.844 -3.884 14.288 1.00 92.38 193 THR A CA 1
ATOM 1477 C C . THR A 1 193 ? 11.921 -4.933 13.680 1.00 92.38 193 THR A C 1
ATOM 1479 O O . THR A 1 193 ? 12.175 -6.124 13.833 1.00 92.38 193 THR A O 1
ATOM 1482 N N . THR A 1 194 ? 10.920 -4.514 12.903 1.00 94.94 194 THR A N 1
ATOM 1483 C CA . THR A 1 194 ? 9.866 -5.392 12.387 1.00 94.94 194 THR A CA 1
ATOM 1484 C C . THR A 1 194 ? 9.820 -5.415 10.856 1.00 94.94 194 THR A C 1
ATOM 1486 O O . THR A 1 194 ? 10.001 -4.397 10.195 1.00 94.94 194 THR A O 1
ATOM 1489 N N . GLU A 1 195 ? 9.562 -6.577 10.249 1.00 93.62 195 GLU A N 1
ATOM 1490 C CA . GLU A 1 195 ? 9.293 -6.665 8.806 1.00 93.62 195 GLU A CA 1
ATOM 1491 C C . GLU A 1 195 ? 7.842 -6.283 8.483 1.00 93.62 195 GLU A C 1
ATOM 1493 O O . GLU A 1 195 ? 6.919 -6.794 9.111 1.00 93.62 195 GLU A O 1
ATOM 1498 N N . TYR A 1 196 ? 7.637 -5.456 7.452 1.00 95.62 196 TYR A N 1
ATOM 1499 C CA . TYR A 1 196 ? 6.313 -5.233 6.869 1.00 95.62 196 TYR A CA 1
ATOM 1500 C C . TYR A 1 196 ? 6.001 -6.338 5.859 1.00 95.62 196 TYR A C 1
ATOM 1502 O O . TYR A 1 196 ? 6.647 -6.409 4.812 1.00 95.62 196 TYR A O 1
ATOM 1510 N N . ILE A 1 197 ? 5.006 -7.181 6.137 1.00 95.44 197 ILE A N 1
ATOM 1511 C CA . ILE A 1 197 ? 4.575 -8.236 5.210 1.00 95.44 197 ILE A CA 1
ATOM 1512 C C . ILE A 1 197 ? 3.366 -7.753 4.407 1.00 95.44 197 ILE A C 1
ATOM 1514 O O . ILE A 1 197 ? 2.267 -7.601 4.944 1.00 95.44 197 ILE A O 1
ATOM 1518 N N . ALA A 1 198 ? 3.558 -7.575 3.100 1.00 93.44 198 ALA A N 1
ATOM 1519 C CA . ALA A 1 198 ? 2.483 -7.185 2.196 1.00 93.44 198 ALA A CA 1
ATOM 1520 C C . ALA A 1 198 ? 1.607 -8.395 1.834 1.00 93.44 198 ALA A C 1
ATOM 1522 O O . ALA A 1 198 ? 2.050 -9.303 1.133 1.00 93.44 198 ALA A O 1
ATOM 1523 N N . LEU A 1 199 ? 0.371 -8.441 2.314 1.00 94.06 199 LEU A N 1
ATOM 1524 C CA . LEU A 1 199 ? -0.596 -9.490 2.013 1.00 94.06 199 LEU A CA 1
ATOM 1525 C C . LEU A 1 199 ? -1.176 -9.284 0.609 1.00 94.06 199 LEU A C 1
ATOM 1527 O O . LEU A 1 199 ? -1.693 -8.216 0.280 1.00 94.06 199 LEU A O 1
ATOM 1531 N N . ASP A 1 200 ? -1.149 -10.329 -0.214 1.00 89.12 200 ASP A N 1
ATOM 1532 C CA . ASP A 1 200 ? -1.780 -10.339 -1.537 1.00 89.12 200 ASP A CA 1
ATOM 1533 C C . ASP A 1 200 ? -3.308 -10.530 -1.427 1.00 89.12 200 ASP A C 1
ATOM 1535 O O . ASP A 1 200 ? -3.874 -11.522 -1.882 1.00 89.12 200 ASP A O 1
ATOM 1539 N N . ALA A 1 201 ? -3.967 -9.595 -0.741 1.00 90.81 201 ALA A N 1
ATOM 1540 C CA . ALA A 1 201 ? -5.406 -9.557 -0.501 1.00 90.81 201 ALA A CA 1
ATOM 1541 C C . ALA A 1 201 ? -5.884 -8.105 -0.384 1.00 90.81 201 ALA A C 1
ATOM 1543 O O . ALA A 1 201 ? -5.137 -7.242 0.072 1.00 90.81 201 ALA A O 1
ATOM 1544 N N . LEU A 1 202 ? -7.127 -7.836 -0.788 1.00 95.06 202 LEU A N 1
ATOM 1545 C CA . LEU A 1 202 ? -7.772 -6.540 -0.575 1.00 95.06 202 LEU A CA 1
ATOM 1546 C C . LEU A 1 202 ? -8.157 -6.398 0.901 1.00 95.06 202 LEU A C 1
ATOM 1548 O O . LEU A 1 202 ? -8.933 -7.205 1.408 1.00 95.06 202 LEU A O 1
ATOM 1552 N N . ILE A 1 203 ? -7.617 -5.384 1.576 1.00 97.81 203 ILE A N 1
ATOM 1553 C CA . ILE A 1 203 ? -7.819 -5.175 3.018 1.00 97.81 203 ILE A CA 1
ATOM 1554 C C . ILE A 1 203 ? -8.599 -3.895 3.304 1.00 97.81 203 ILE A C 1
ATOM 1556 O O . ILE A 1 203 ? -9.361 -3.853 4.269 1.00 97.81 203 ILE A O 1
ATOM 1560 N N . ALA A 1 204 ? -8.469 -2.869 2.467 1.00 97.56 204 ALA A N 1
ATOM 1561 C CA . ALA A 1 204 ? -9.098 -1.587 2.737 1.00 97.56 204 ALA A CA 1
ATOM 1562 C C . ALA A 1 204 ? -9.378 -0.772 1.476 1.00 97.56 204 ALA A C 1
ATOM 1564 O O . ALA A 1 204 ? -8.922 -1.090 0.375 1.00 97.56 204 ALA A O 1
ATOM 1565 N N . TYR A 1 205 ? -10.158 0.277 1.676 1.00 96.50 205 TYR A N 1
ATOM 1566 C CA . TYR A 1 205 ? -10.611 1.226 0.686 1.00 96.50 205 TYR A CA 1
ATOM 1567 C C . TYR A 1 205 ? -10.241 2.640 1.132 1.00 96.50 205 TYR A C 1
ATOM 1569 O O . TYR A 1 205 ? -10.754 3.112 2.147 1.00 96.50 205 TYR A O 1
ATOM 1577 N N . HIS A 1 206 ? -9.412 3.314 0.340 1.00 94.94 206 HIS A N 1
ATOM 1578 C CA . HIS A 1 206 ? -9.111 4.732 0.489 1.00 94.94 206 HIS A CA 1
ATOM 1579 C C . HIS A 1 206 ? -10.129 5.559 -0.290 1.00 94.94 206 HIS A C 1
ATOM 1581 O O . HIS A 1 206 ? -10.195 5.474 -1.525 1.00 94.94 206 HIS A O 1
ATOM 1587 N N . ARG A 1 207 ? -10.895 6.417 0.379 1.00 93.62 207 ARG A N 1
ATOM 1588 C CA . ARG A 1 207 ? -11.859 7.282 -0.305 1.00 93.62 207 ARG A CA 1
ATOM 1589 C C . ARG A 1 207 ? -11.183 8.539 -0.825 1.00 93.62 207 ARG A C 1
ATOM 1591 O O . ARG A 1 207 ? -10.590 9.303 -0.079 1.00 93.62 207 ARG A O 1
ATOM 1598 N N . ARG A 1 208 ? -11.297 8.785 -2.126 1.00 89.06 208 ARG A N 1
ATOM 1599 C CA . ARG A 1 208 ? -10.860 10.023 -2.769 1.00 89.06 208 ARG A CA 1
ATOM 1600 C C . ARG A 1 208 ? -12.009 11.019 -2.765 1.00 89.06 208 ARG A C 1
ATOM 1602 O O . ARG A 1 208 ? -13.049 10.791 -3.384 1.00 89.06 208 ARG A O 1
ATOM 1609 N N . ARG A 1 209 ? -11.806 12.142 -2.081 1.00 87.25 209 ARG A N 1
ATOM 1610 C CA . ARG A 1 209 ? -12.744 13.266 -2.086 1.00 87.25 209 ARG A CA 1
ATOM 1611 C C . ARG A 1 209 ? -12.016 14.614 -2.097 1.00 87.25 209 ARG A C 1
ATOM 1613 O O . ARG A 1 209 ? -10.910 14.677 -1.566 1.00 87.25 209 ARG A O 1
ATOM 1620 N N . PRO A 1 210 ? -12.671 15.684 -2.577 1.00 84.06 210 PRO A N 1
ATOM 1621 C CA . PRO A 1 210 ? -12.171 17.045 -2.425 1.00 84.06 210 PRO A CA 1
ATOM 1622 C C . PRO A 1 210 ? -11.930 17.426 -0.956 1.00 84.06 210 PRO A C 1
ATOM 1624 O O . PRO A 1 210 ? -12.756 17.125 -0.082 1.00 84.06 210 PRO A O 1
ATOM 1627 N N . GLY A 1 211 ? -10.831 18.130 -0.682 1.00 83.38 211 GLY A N 1
ATOM 1628 C CA . GLY A 1 211 ? -10.526 18.694 0.637 1.00 83.38 211 GLY A CA 1
ATOM 1629 C C . GLY A 1 211 ? -10.033 17.672 1.664 1.00 83.38 211 GLY A C 1
ATOM 1630 O O . GLY A 1 211 ? -10.127 17.911 2.871 1.00 83.38 211 GLY A O 1
ATOM 1631 N N . GLN A 1 212 ? -9.554 16.511 1.217 1.00 85.00 212 GLN A N 1
ATOM 1632 C CA . GLN A 1 212 ? -8.820 15.565 2.064 1.00 85.00 212 GLN A CA 1
ATOM 1633 C C . GLN A 1 212 ? -7.394 16.072 2.337 1.00 85.00 212 GLN A C 1
ATOM 1635 O O . GLN A 1 212 ? -6.779 16.727 1.496 1.00 85.00 212 GLN A O 1
ATOM 1640 N N . LEU A 1 213 ? -6.836 15.744 3.507 1.00 83.19 213 LEU A N 1
ATOM 1641 C CA . LEU A 1 213 ? -5.498 16.209 3.900 1.00 83.19 213 LEU A CA 1
ATOM 1642 C C . LEU A 1 213 ? -4.401 15.747 2.928 1.00 83.19 213 LEU A C 1
ATOM 1644 O O . LEU A 1 213 ? -3.447 16.487 2.682 1.00 83.19 213 LEU A O 1
ATOM 1648 N N . SER A 1 214 ? -4.575 14.567 2.326 1.00 78.00 214 SER A N 1
ATOM 1649 C CA . SER A 1 214 ? -3.633 13.976 1.372 1.00 78.00 214 SER A CA 1
ATOM 1650 C C . SER A 1 214 ? -3.508 14.746 0.049 1.00 78.00 214 SER A C 1
ATOM 1652 O O . SER A 1 214 ? -2.597 14.460 -0.720 1.00 78.00 214 SER A O 1
ATOM 1654 N N . GLU A 1 215 ? -4.388 15.713 -0.248 1.00 83.00 215 GLU A N 1
ATOM 1655 C CA . GLU A 1 215 ? -4.234 16.600 -1.418 1.00 83.00 215 GLU A CA 1
ATOM 1656 C C . GLU A 1 215 ? -3.032 17.541 -1.275 1.00 83.00 215 GLU A C 1
ATOM 1658 O O . GLU A 1 215 ? -2.494 18.029 -2.267 1.00 83.00 215 GLU A O 1
ATOM 1663 N N . ASN A 1 216 ? -2.577 17.800 -0.045 1.00 85.88 216 ASN A N 1
ATOM 1664 C CA . ASN A 1 216 ? -1.468 18.711 0.208 1.00 85.88 216 ASN A CA 1
ATOM 1665 C C . ASN A 1 216 ? -0.117 17.986 0.277 1.00 85.88 216 ASN A C 1
ATOM 1667 O O . ASN A 1 216 ? 0.589 18.042 1.290 1.00 85.88 216 ASN A O 1
ATOM 1671 N N . ILE A 1 217 ? 0.245 17.317 -0.820 1.00 86.50 217 ILE A N 1
ATOM 1672 C CA . ILE A 1 217 ? 1.471 16.516 -0.903 1.00 86.50 217 ILE A CA 1
ATOM 1673 C C . ILE A 1 217 ? 2.737 17.341 -0.624 1.00 86.50 217 ILE A C 1
ATOM 1675 O O . ILE A 1 217 ? 3.649 16.867 0.044 1.00 86.50 217 ILE A O 1
ATOM 1679 N N . THR A 1 218 ? 2.772 18.615 -1.031 1.00 89.12 218 THR A N 1
ATOM 1680 C CA . THR A 1 218 ? 3.908 19.509 -0.763 1.00 89.12 218 THR A CA 1
ATOM 1681 C C . THR A 1 218 ? 4.132 19.711 0.737 1.00 89.12 218 THR A C 1
ATOM 1683 O O . THR A 1 218 ? 5.265 19.622 1.202 1.00 89.12 218 THR A O 1
ATOM 1686 N N . LYS A 1 219 ? 3.078 19.968 1.526 1.00 91.44 219 LYS A N 1
ATOM 1687 C CA . LYS A 1 219 ? 3.227 20.118 2.985 1.00 91.44 219 LYS A CA 1
ATOM 1688 C C . LYS A 1 219 ? 3.591 18.799 3.656 1.00 91.44 219 LYS A C 1
ATOM 1690 O O . LYS A 1 219 ? 4.374 18.806 4.599 1.00 91.44 219 LYS A O 1
ATOM 1695 N N . TYR A 1 220 ? 3.047 17.692 3.159 1.00 91.50 220 TYR A N 1
ATOM 1696 C CA . TYR A 1 220 ? 3.395 16.351 3.619 1.00 91.50 220 TYR A CA 1
ATOM 1697 C C . TYR A 1 220 ? 4.900 16.081 3.428 1.00 91.50 220 TYR A C 1
ATOM 1699 O O . TYR A 1 220 ? 5.590 15.657 4.351 1.00 91.50 220 TYR A O 1
ATOM 1707 N N . HIS A 1 221 ? 5.439 16.444 2.264 1.00 93.69 221 HIS A N 1
ATOM 1708 C CA . HIS A 1 221 ? 6.864 16.381 1.933 1.00 93.69 221 HIS A CA 1
ATOM 1709 C C . HIS A 1 221 ? 7.746 17.279 2.806 1.00 93.69 221 HIS A C 1
ATOM 1711 O O . HIS A 1 221 ? 8.774 16.816 3.290 1.00 93.69 221 HIS A O 1
ATOM 1717 N N . VAL A 1 222 ? 7.325 18.516 3.082 1.00 95.31 222 VAL A N 1
ATOM 1718 C CA . VAL A 1 222 ? 8.030 19.408 4.026 1.00 95.31 222 VAL A CA 1
ATOM 1719 C C . VAL A 1 222 ? 8.111 18.789 5.424 1.00 95.31 222 VAL A C 1
ATOM 1721 O O . VAL A 1 222 ? 9.141 18.877 6.090 1.00 95.31 222 VAL A O 1
ATOM 1724 N N . GLU A 1 223 ? 7.029 18.158 5.875 1.00 95.44 223 GLU A N 1
ATOM 1725 C CA . GLU A 1 223 ? 6.977 17.509 7.181 1.00 95.44 223 GLU A CA 1
ATOM 1726 C C . GLU A 1 223 ? 7.900 16.279 7.251 1.00 95.44 223 GLU A C 1
ATOM 1728 O O . GLU A 1 223 ? 8.632 16.127 8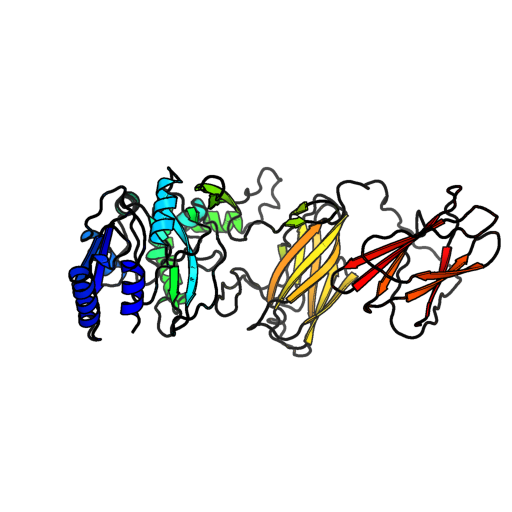.232 1.00 95.44 223 GLU A O 1
ATOM 1733 N N . ILE A 1 224 ? 7.953 15.464 6.189 1.00 95.19 224 ILE A N 1
ATOM 1734 C CA . ILE A 1 224 ? 8.938 14.377 6.041 1.00 95.19 224 ILE A CA 1
ATOM 1735 C C . ILE A 1 224 ? 10.361 14.911 6.119 1.00 95.19 224 ILE A C 1
ATOM 1737 O O . ILE A 1 224 ? 11.167 14.387 6.889 1.00 95.19 224 ILE A O 1
ATOM 1741 N N . ASP A 1 225 ? 10.677 15.947 5.343 1.00 95.94 225 ASP A N 1
ATOM 1742 C CA . ASP A 1 225 ? 12.035 16.478 5.270 1.00 95.94 225 ASP A CA 1
ATOM 1743 C C . ASP A 1 225 ? 12.482 16.978 6.651 1.00 95.94 225 ASP A C 1
ATOM 1745 O O . ASP A 1 225 ? 13.578 16.645 7.097 1.00 95.94 225 ASP A O 1
ATOM 1749 N N . ALA A 1 226 ? 11.591 17.635 7.402 1.00 96.44 226 ALA A N 1
ATOM 1750 C CA . ALA A 1 226 ? 11.847 18.046 8.782 1.00 96.44 226 ALA A CA 1
ATOM 1751 C C . ALA A 1 226 ? 12.041 16.865 9.759 1.00 96.44 226 ALA A C 1
ATOM 1753 O O . ALA A 1 226 ? 12.753 16.989 10.761 1.00 96.44 226 ALA A O 1
ATOM 1754 N N . VAL A 1 227 ? 11.403 15.712 9.533 1.00 96.00 227 VAL A N 1
ATOM 1755 C CA . VAL A 1 227 ? 11.658 14.489 10.320 1.00 96.00 227 VAL A CA 1
ATOM 1756 C C . VAL A 1 227 ? 13.009 13.872 9.953 1.00 96.00 227 VAL A C 1
ATOM 1758 O O . VAL A 1 227 ? 13.750 13.471 10.857 1.00 96.00 227 VAL A O 1
ATOM 1761 N N . LEU A 1 228 ? 13.349 13.820 8.663 1.00 94.94 228 LEU A N 1
ATOM 1762 C CA . LEU A 1 228 ? 14.630 13.302 8.174 1.00 94.94 228 LEU A CA 1
ATOM 1763 C C . LEU A 1 228 ? 15.801 14.148 8.685 1.00 94.94 228 LEU A C 1
ATOM 1765 O O . LEU A 1 228 ? 16.766 13.583 9.204 1.00 94.94 228 LEU A O 1
ATOM 1769 N N . ASP A 1 229 ? 15.682 15.476 8.640 1.00 93.50 229 ASP A N 1
ATOM 1770 C CA . ASP A 1 229 ? 16.684 16.425 9.149 1.00 93.50 229 ASP A CA 1
ATOM 1771 C C . ASP A 1 229 ? 16.987 16.198 10.636 1.00 93.50 229 ASP A C 1
ATOM 1773 O O . ASP A 1 229 ? 18.129 16.319 11.078 1.00 93.50 229 ASP A O 1
ATOM 1777 N N . ARG A 1 230 ? 15.963 15.831 11.416 1.00 91.25 230 ARG A N 1
ATOM 1778 C CA . ARG A 1 230 ? 16.101 15.513 12.844 1.00 91.25 230 ARG A CA 1
ATOM 1779 C C . ARG A 1 230 ? 16.602 14.092 13.093 1.00 91.25 230 ARG A C 1
ATOM 1781 O O . ARG A 1 230 ? 17.243 13.846 14.111 1.00 91.25 230 ARG A O 1
ATOM 1788 N N . SER A 1 231 ? 16.245 13.136 12.233 1.00 78.50 231 SER A N 1
ATOM 1789 C CA . SER A 1 231 ? 16.434 11.710 12.508 1.00 78.50 231 SER A CA 1
ATOM 1790 C C . SER A 1 231 ? 16.459 10.847 11.240 1.00 78.50 231 SER A C 1
ATOM 1792 O O . SER A 1 231 ? 15.466 10.212 10.884 1.00 78.50 231 SER A O 1
ATOM 1794 N N . GLY A 1 232 ? 17.619 10.741 10.592 1.00 80.88 232 GLY A N 1
ATOM 1795 C CA . GLY A 1 232 ? 17.855 9.704 9.577 1.00 80.88 232 GLY A CA 1
ATOM 1796 C C . GLY A 1 232 ? 18.023 10.189 8.140 1.00 80.88 232 GLY A C 1
ATOM 1797 O O . GLY A 1 232 ? 17.972 9.358 7.240 1.00 80.88 232 GLY A O 1
ATOM 1798 N N . ARG A 1 233 ? 18.274 11.486 7.905 1.00 91.44 233 ARG A N 1
ATOM 1799 C CA . ARG A 1 233 ? 18.661 11.992 6.577 1.00 91.44 233 ARG A CA 1
ATOM 1800 C C . ARG A 1 233 ? 19.874 11.264 5.998 1.00 91.44 233 ARG A C 1
ATOM 1802 O O . ARG A 1 233 ? 19.829 10.878 4.843 1.00 91.44 233 ARG A O 1
ATOM 1809 N N . ALA A 1 234 ? 20.906 11.010 6.804 1.00 86.94 234 ALA A N 1
ATOM 1810 C CA . ALA A 1 234 ? 22.094 10.292 6.341 1.00 86.94 234 ALA A CA 1
ATOM 1811 C C . ALA A 1 234 ? 21.775 8.860 5.869 1.00 86.94 234 ALA A C 1
ATOM 1813 O O . ALA A 1 234 ? 22.244 8.454 4.813 1.00 86.94 234 ALA A O 1
ATOM 1814 N N . ASP A 1 235 ? 20.944 8.113 6.607 1.00 85.00 235 ASP A N 1
ATOM 1815 C CA . ASP A 1 235 ? 20.533 6.755 6.217 1.00 85.00 235 ASP A CA 1
ATOM 1816 C C . ASP A 1 235 ? 19.634 6.776 4.975 1.00 85.00 235 ASP A C 1
ATOM 1818 O O . ASP A 1 235 ? 19.780 5.940 4.081 1.00 85.00 235 ASP A O 1
ATOM 1822 N N . TYR A 1 236 ? 18.715 7.747 4.911 1.00 88.06 236 TYR A N 1
ATOM 1823 C CA . TYR A 1 236 ? 17.868 7.994 3.749 1.00 88.06 236 TYR A CA 1
ATOM 1824 C C . TYR A 1 236 ? 18.719 8.271 2.509 1.00 88.06 236 TYR A C 1
ATOM 1826 O O . TYR A 1 236 ? 18.543 7.598 1.500 1.00 88.06 236 TYR A O 1
ATOM 1834 N N . GLU A 1 237 ? 19.656 9.216 2.588 1.00 85.75 237 GLU A N 1
ATOM 1835 C CA . GLU A 1 237 ? 20.527 9.617 1.480 1.00 85.75 237 GLU A CA 1
ATOM 1836 C C . GLU A 1 237 ? 21.473 8.486 1.087 1.00 85.75 237 GLU A C 1
ATOM 1838 O O . GLU A 1 237 ? 21.539 8.155 -0.088 1.00 85.75 237 GLU A O 1
ATOM 1843 N N . ALA A 1 238 ? 22.103 7.793 2.038 1.00 80.12 238 ALA A N 1
ATOM 1844 C CA . ALA A 1 238 ? 22.985 6.665 1.739 1.00 80.12 238 ALA A CA 1
ATOM 1845 C C . ALA A 1 238 ? 22.259 5.520 1.012 1.00 80.12 238 ALA A C 1
ATOM 1847 O O . ALA A 1 238 ? 22.812 4.914 0.093 1.00 80.12 238 ALA A O 1
ATOM 1848 N N . LEU A 1 239 ? 21.018 5.210 1.401 1.00 75.75 239 LEU A N 1
ATOM 1849 C CA . LEU A 1 239 ? 20.223 4.169 0.743 1.00 75.75 239 LEU A CA 1
ATOM 1850 C C . LEU A 1 239 ? 19.546 4.656 -0.541 1.00 75.75 239 LEU A C 1
ATOM 1852 O O . LEU A 1 239 ? 19.349 3.847 -1.446 1.00 75.75 239 LEU A O 1
ATOM 1856 N N . ALA A 1 240 ? 19.202 5.941 -0.635 1.00 73.19 240 ALA A N 1
ATOM 1857 C CA . ALA A 1 240 ? 18.735 6.568 -1.865 1.00 73.19 240 ALA A CA 1
ATOM 1858 C C . ALA A 1 240 ? 19.859 6.558 -2.909 1.00 73.19 240 ALA A C 1
ATOM 1860 O O . ALA A 1 240 ? 19.698 5.974 -3.974 1.00 73.19 240 ALA A O 1
ATOM 1861 N N . GLU A 1 241 ? 21.035 7.083 -2.568 1.00 63.28 241 GLU A N 1
ATOM 1862 C CA . GLU A 1 241 ? 22.229 7.131 -3.414 1.00 63.28 241 GLU A CA 1
ATOM 1863 C C . GLU A 1 241 ? 22.785 5.744 -3.724 1.00 63.28 241 GLU A C 1
ATOM 1865 O O . GLU A 1 241 ? 23.152 5.489 -4.862 1.00 63.28 241 GLU A O 1
ATOM 1870 N N . GLY A 1 242 ? 22.814 4.804 -2.777 1.00 53.84 242 GLY A N 1
ATOM 1871 C CA . GLY A 1 242 ? 23.276 3.431 -3.033 1.00 53.84 242 GLY A CA 1
ATOM 1872 C C . GLY A 1 242 ? 22.403 2.651 -4.027 1.00 53.84 242 GLY A C 1
ATOM 1873 O O . GLY A 1 242 ? 22.824 1.613 -4.532 1.00 53.84 242 GLY A O 1
ATOM 1874 N N . TYR A 1 243 ? 21.193 3.143 -4.302 1.00 52.06 243 TYR A N 1
ATOM 1875 C CA . TYR A 1 243 ? 20.261 2.588 -5.285 1.00 52.06 243 TYR A CA 1
ATOM 1876 C C . TYR A 1 243 ? 20.033 3.491 -6.507 1.00 52.06 243 TYR A C 1
ATOM 1878 O O . TYR A 1 243 ? 19.535 3.012 -7.525 1.00 52.06 243 TYR A O 1
ATOM 1886 N N . GLU A 1 244 ? 20.378 4.776 -6.409 1.00 45.38 244 GLU A N 1
ATOM 1887 C CA . GLU A 1 244 ? 20.369 5.759 -7.500 1.00 45.38 244 GLU A CA 1
ATOM 1888 C C . GLU A 1 244 ? 21.705 5.816 -8.242 1.00 45.38 244 GLU A C 1
ATOM 1890 O O . GLU A 1 244 ? 21.725 6.036 -9.451 1.00 45.38 244 GLU A O 1
ATOM 1895 N N . SER A 1 245 ? 22.815 5.568 -7.543 1.00 36.38 245 SER A N 1
ATOM 1896 C CA . SER A 1 245 ? 24.082 5.219 -8.164 1.00 36.38 245 SER A CA 1
ATOM 1897 C C . SER A 1 245 ? 23.901 3.839 -8.773 1.00 36.38 245 SER A C 1
ATOM 1899 O O . SER A 1 245 ? 23.761 2.824 -8.092 1.00 36.38 245 SER A O 1
ATOM 1901 N N . ASP A 1 246 ? 23.844 3.812 -10.099 1.00 38.16 246 ASP A N 1
ATOM 1902 C CA . ASP A 1 246 ? 24.061 2.609 -10.876 1.00 38.16 246 ASP A CA 1
ATOM 1903 C C . ASP A 1 246 ? 25.289 1.890 -10.300 1.00 38.16 246 ASP A C 1
ATOM 1905 O O . ASP A 1 246 ? 26.427 2.255 -10.598 1.00 38.16 246 ASP A O 1
ATOM 1909 N N . GLY A 1 247 ? 25.093 0.833 -9.511 1.00 35.81 247 GLY A N 1
ATOM 1910 C CA . GLY A 1 247 ? 26.170 -0.063 -9.083 1.00 35.81 247 GLY A CA 1
ATOM 1911 C C . GLY A 1 247 ? 26.801 -0.829 -10.253 1.00 35.81 247 GLY A C 1
ATOM 1912 O O . GLY A 1 247 ? 27.213 -1.967 -10.094 1.00 35.81 247 GLY A O 1
ATOM 1913 N N . GLN A 1 248 ? 26.819 -0.264 -11.457 1.00 40.84 248 GLN A N 1
ATOM 1914 C CA . GLN A 1 248 ? 27.082 -0.939 -12.720 1.00 40.84 248 GLN A CA 1
ATOM 1915 C C . GLN A 1 248 ? 28.391 -0.508 -13.382 1.00 40.84 248 GLN A C 1
ATOM 1917 O O . GLN A 1 248 ? 28.830 -1.184 -14.307 1.00 40.84 248 GLN A O 1
ATOM 1922 N N . SER A 1 249 ? 29.063 0.532 -12.878 1.00 36.88 249 SER A N 1
ATOM 1923 C CA . SER A 1 249 ? 30.510 0.702 -13.092 1.00 36.88 249 SER A CA 1
ATOM 1924 C C . SER A 1 249 ? 31.340 -0.200 -12.165 1.00 36.88 249 SER A C 1
ATOM 1926 O O . SER A 1 249 ? 32.544 -0.353 -12.361 1.00 36.88 249 SER A O 1
ATOM 1928 N N . ALA A 1 250 ? 30.696 -0.826 -11.176 1.00 34.09 250 ALA A N 1
ATOM 1929 C CA . ALA A 1 250 ? 31.312 -1.748 -10.240 1.00 34.09 250 ALA A CA 1
ATOM 1930 C C . ALA A 1 250 ? 31.212 -3.208 -10.759 1.00 34.09 250 ALA A C 1
ATOM 1932 O O . ALA A 1 250 ? 30.219 -3.566 -11.409 1.00 34.09 250 ALA A O 1
ATOM 1933 N N . PRO A 1 251 ? 32.229 -4.060 -10.513 1.00 32.03 251 PRO A N 1
ATOM 1934 C CA . PRO A 1 251 ? 32.194 -5.492 -10.825 1.00 32.03 251 PRO A CA 1
ATOM 1935 C C . PRO A 1 251 ? 30.896 -6.177 -10.361 1.00 32.03 251 PRO A C 1
ATOM 1937 O O . PRO A 1 251 ? 30.269 -5.748 -9.399 1.00 32.03 251 PRO A O 1
ATOM 1940 N N . ALA A 1 252 ? 30.487 -7.277 -11.005 1.00 37.66 252 ALA A N 1
ATOM 1941 C CA . ALA A 1 252 ? 29.235 -7.980 -10.676 1.00 37.66 252 ALA A CA 1
ATOM 1942 C C . ALA A 1 252 ? 29.099 -8.366 -9.184 1.00 37.66 252 ALA A C 1
ATOM 1944 O O . ALA A 1 252 ? 27.989 -8.471 -8.671 1.00 37.66 252 ALA A O 1
ATOM 1945 N N . GLU A 1 253 ? 30.228 -8.523 -8.495 1.00 35.50 253 GLU A N 1
ATOM 1946 C CA . GLU A 1 253 ? 30.352 -8.861 -7.074 1.00 35.50 253 GLU A CA 1
ATOM 1947 C C . GLU A 1 253 ? 30.068 -7.681 -6.122 1.00 35.50 253 GLU A C 1
ATOM 1949 O O . GLU A 1 253 ? 29.810 -7.900 -4.941 1.00 35.50 253 GLU A O 1
ATOM 1954 N N . SER A 1 254 ? 30.085 -6.439 -6.619 1.00 32.34 254 SER A N 1
ATOM 1955 C CA . SER A 1 254 ? 29.862 -5.205 -5.848 1.00 32.34 254 SER A CA 1
ATOM 1956 C C . SER A 1 254 ? 28.586 -4.449 -6.240 1.00 32.34 254 SER A C 1
ATOM 1958 O O . SER A 1 254 ? 28.333 -3.355 -5.735 1.00 32.34 254 SER A O 1
ATOM 1960 N N . ARG A 1 255 ? 27.750 -5.042 -7.103 1.00 43.66 255 ARG A N 1
ATOM 1961 C CA . ARG A 1 255 ? 26.406 -4.540 -7.427 1.00 43.66 255 ARG A CA 1
ATOM 1962 C C . ARG A 1 255 ? 25.486 -4.621 -6.200 1.00 43.66 255 ARG A C 1
ATOM 1964 O O . ARG A 1 255 ? 25.491 -5.653 -5.523 1.00 43.66 255 ARG A O 1
ATOM 1971 N N . PRO A 1 256 ? 24.635 -3.610 -5.936 1.00 43.25 256 PRO A N 1
ATOM 1972 C CA . PRO A 1 256 ? 23.582 -3.751 -4.944 1.00 43.25 256 PRO A CA 1
ATOM 1973 C C . PRO A 1 256 ? 22.668 -4.911 -5.358 1.00 43.25 256 PRO A C 1
ATOM 1975 O O . PRO A 1 256 ? 22.096 -4.910 -6.448 1.00 43.25 256 PRO A O 1
ATOM 1978 N N . GLN A 1 257 ? 22.561 -5.934 -4.506 1.00 43.59 257 GLN A N 1
ATOM 1979 C CA . GLN A 1 257 ? 21.658 -7.059 -4.751 1.00 43.59 257 GLN A CA 1
ATOM 1980 C C . GLN A 1 257 ? 20.208 -6.575 -4.802 1.00 43.59 257 GLN A C 1
ATOM 1982 O O . GLN A 1 257 ? 19.874 -5.703 -3.997 1.00 43.59 257 GLN A O 1
ATOM 1987 N N . PRO A 1 258 ? 19.342 -7.142 -5.671 1.00 50.16 258 PRO A N 1
ATOM 1988 C CA . PRO A 1 258 ? 17.939 -6.749 -5.753 1.00 50.16 258 PRO A CA 1
ATOM 1989 C C . PRO A 1 258 ? 17.296 -6.808 -4.368 1.00 50.16 258 PRO A C 1
ATOM 1991 O O . PRO A 1 258 ? 17.287 -7.864 -3.732 1.00 50.16 258 PRO A O 1
ATOM 1994 N N . VAL A 1 259 ? 16.771 -5.676 -3.882 1.00 60.00 259 VAL A N 1
ATOM 1995 C CA . VAL A 1 259 ? 16.108 -5.686 -2.579 1.00 60.00 259 VAL A CA 1
ATOM 1996 C C . VAL A 1 259 ? 14.812 -6.460 -2.703 1.00 60.00 259 VAL A C 1
ATOM 1998 O O . VAL A 1 259 ? 13.904 -6.110 -3.462 1.00 60.00 259 VAL A O 1
ATOM 2001 N N . MET A 1 260 ? 14.754 -7.523 -1.919 1.00 65.38 260 MET A N 1
ATOM 2002 C CA . MET A 1 260 ? 13.577 -8.342 -1.765 1.00 65.38 260 MET A CA 1
ATOM 2003 C C . MET A 1 260 ? 12.778 -7.863 -0.554 1.00 65.38 260 MET A C 1
ATOM 2005 O O . MET A 1 260 ? 13.340 -7.490 0.475 1.00 65.38 260 MET A O 1
ATOM 2009 N N . ALA A 1 261 ? 11.461 -7.923 -0.659 1.00 79.12 261 ALA A N 1
ATOM 2010 C CA . ALA A 1 261 ? 10.536 -7.634 0.420 1.00 79.12 261 ALA A CA 1
ATOM 2011 C C . ALA A 1 261 ? 9.563 -8.796 0.629 1.00 79.12 261 ALA A C 1
ATOM 2013 O O . ALA A 1 261 ? 9.203 -9.478 -0.339 1.00 79.12 261 ALA A O 1
ATOM 2014 N N . PRO A 1 262 ? 9.131 -9.037 1.874 1.00 84.06 262 PRO A N 1
ATOM 2015 C CA . PRO A 1 262 ? 8.238 -10.138 2.163 1.00 84.06 262 PRO A CA 1
ATOM 2016 C C . PRO A 1 262 ? 6.812 -9.828 1.696 1.00 84.06 262 PRO A C 1
ATOM 2018 O O . PRO A 1 262 ? 6.234 -8.783 1.996 1.00 84.06 262 PRO A O 1
ATOM 2021 N N . VAL A 1 263 ? 6.233 -10.782 0.975 1.00 84.69 263 VAL A N 1
ATOM 2022 C CA . VAL A 1 263 ? 4.843 -10.784 0.522 1.00 84.69 263 VAL A CA 1
ATOM 2023 C C . VAL A 1 263 ? 4.167 -12.030 1.082 1.00 84.69 263 VAL A C 1
ATOM 2025 O O . VAL A 1 263 ? 4.666 -13.147 0.930 1.00 84.69 263 VAL A O 1
ATOM 2028 N N . GLY A 1 264 ? 3.029 -11.847 1.738 1.00 85.69 264 GLY A N 1
ATOM 2029 C CA . GLY A 1 264 ? 2.171 -12.935 2.178 1.00 85.69 264 GLY A CA 1
ATOM 2030 C C . GLY A 1 264 ? 1.286 -13.391 1.025 1.00 85.69 264 GLY A C 1
ATOM 2031 O O . GLY A 1 264 ? 0.499 -12.603 0.503 1.00 85.69 264 GLY A O 1
ATOM 2032 N N . LYS A 1 265 ? 1.379 -14.666 0.644 1.00 84.12 265 LYS A N 1
ATOM 2033 C CA . LYS A 1 265 ? 0.446 -15.294 -0.299 1.00 84.12 265 LYS A CA 1
ATOM 2034 C C . LYS A 1 265 ? -0.320 -16.414 0.374 1.00 84.12 265 LYS A C 1
ATOM 2036 O O . LYS A 1 265 ? 0.280 -17.319 0.961 1.00 84.12 265 LYS A O 1
ATOM 2041 N N . TYR A 1 266 ? -1.642 -16.362 0.255 1.00 78.94 266 TYR A N 1
ATOM 2042 C CA . TYR A 1 266 ? -2.498 -17.448 0.698 1.00 78.94 266 TYR A CA 1
ATOM 2043 C C . TYR A 1 266 ? -2.335 -18.654 -0.230 1.00 78.94 266 TYR A C 1
ATOM 2045 O O . TYR A 1 266 ? -2.342 -18.520 -1.455 1.00 78.94 266 TYR A O 1
ATOM 2053 N N . ARG A 1 267 ? -2.175 -19.836 0.362 1.00 75.44 267 ARG A N 1
ATOM 2054 C CA . ARG A 1 267 ? -2.029 -21.119 -0.327 1.00 75.44 267 ARG A CA 1
ATOM 2055 C C . ARG A 1 267 ? -3.299 -21.934 -0.115 1.00 75.44 267 ARG A C 1
ATOM 2057 O O . ARG A 1 267 ? -3.448 -22.519 0.958 1.00 75.44 267 ARG A O 1
ATOM 2064 N N . PRO A 1 268 ? -4.224 -21.977 -1.095 1.00 60.34 268 PRO A N 1
ATOM 2065 C CA . PRO A 1 268 ? -5.497 -22.682 -0.935 1.00 60.34 268 PRO A CA 1
ATOM 2066 C C . PRO A 1 268 ? -5.330 -24.173 -0.624 1.00 60.34 268 PRO A C 1
ATOM 2068 O O . PRO A 1 268 ? -6.120 -24.735 0.130 1.00 60.34 268 PRO A O 1
ATOM 2071 N N . ASP A 1 269 ? -4.278 -24.793 -1.162 1.00 65.19 269 ASP A N 1
ATOM 2072 C CA . ASP A 1 269 ? -3.897 -26.187 -0.932 1.00 65.19 269 ASP A CA 1
ATOM 2073 C C . ASP A 1 269 ? -3.520 -26.463 0.529 1.00 65.19 269 ASP A C 1
ATOM 2075 O O . ASP A 1 269 ? -3.903 -27.488 1.089 1.00 65.19 269 ASP A O 1
ATOM 2079 N N . LEU A 1 270 ? -2.821 -25.521 1.164 1.00 74.81 270 LEU A N 1
ATOM 2080 C CA . LEU A 1 270 ? -2.396 -25.616 2.564 1.00 74.81 270 LEU A CA 1
ATOM 2081 C C . LEU A 1 270 ? -3.397 -24.976 3.532 1.00 74.81 270 LEU A C 1
ATOM 2083 O O . LEU A 1 270 ? -3.247 -25.101 4.745 1.00 74.81 270 LEU A O 1
ATOM 2087 N N . ARG A 1 271 ? -4.382 -24.247 2.995 1.00 78.75 271 ARG A N 1
ATOM 2088 C CA . ARG A 1 271 ? -5.281 -23.345 3.726 1.00 78.75 271 ARG A CA 1
ATOM 2089 C C . ARG A 1 271 ? -4.542 -22.400 4.676 1.00 78.75 271 ARG A C 1
ATOM 2091 O O . ARG A 1 271 ? -5.057 -22.060 5.739 1.00 78.75 271 ARG A O 1
ATOM 2098 N N . ASN A 1 272 ? -3.339 -21.981 4.294 1.00 86.88 272 ASN A N 1
ATOM 2099 C CA . ASN A 1 272 ? -2.460 -21.191 5.145 1.00 86.88 272 ASN A CA 1
ATOM 2100 C C . ASN A 1 272 ? -1.723 -20.105 4.353 1.00 86.88 272 ASN A C 1
ATOM 2102 O O . ASN A 1 272 ? -1.613 -20.167 3.126 1.00 86.88 272 ASN A O 1
ATOM 2106 N N . TRP A 1 273 ? -1.206 -19.109 5.063 1.00 87.56 273 TRP A N 1
ATOM 2107 C CA . TRP A 1 273 ? -0.350 -18.073 4.506 1.00 87.56 273 TRP A CA 1
ATOM 2108 C C . TRP A 1 273 ? 1.087 -18.560 4.374 1.00 87.56 273 TRP A C 1
ATOM 2110 O O . TRP A 1 273 ? 1.606 -19.280 5.222 1.00 87.56 273 TRP A O 1
ATOM 2120 N N . THR A 1 274 ? 1.745 -18.132 3.302 1.00 82.44 274 THR A N 1
ATOM 2121 C CA . THR A 1 274 ? 3.176 -18.352 3.093 1.00 82.44 274 THR A CA 1
ATOM 2122 C C . THR A 1 274 ? 3.866 -17.024 2.835 1.00 82.44 274 THR A C 1
ATOM 2124 O O . THR A 1 274 ? 3.383 -16.214 2.042 1.00 82.44 274 THR A O 1
ATOM 2127 N N . LYS A 1 275 ? 4.989 -16.798 3.521 1.00 85.50 275 LYS A N 1
ATOM 2128 C CA . LYS A 1 275 ? 5.865 -15.650 3.281 1.00 85.50 275 LYS A CA 1
ATOM 2129 C C . LYS A 1 275 ? 6.772 -15.987 2.102 1.00 85.50 275 LYS A C 1
ATOM 2131 O O . LYS A 1 275 ? 7.544 -16.941 2.173 1.00 85.50 275 LYS A O 1
ATOM 2136 N N . ILE A 1 276 ? 6.668 -15.218 1.026 1.00 77.25 276 ILE A N 1
ATOM 2137 C CA . ILE A 1 276 ? 7.593 -15.269 -0.108 1.00 77.25 276 ILE A CA 1
ATOM 2138 C C . ILE A 1 276 ? 8.364 -13.957 -0.194 1.00 77.25 276 ILE A C 1
ATOM 2140 O O . ILE A 1 276 ? 7.893 -12.923 0.267 1.00 77.25 276 ILE A O 1
ATOM 2144 N N . MET A 1 277 ? 9.535 -13.988 -0.815 1.00 71.12 277 MET A N 1
ATOM 2145 C CA . MET A 1 277 ? 10.313 -12.785 -1.090 1.00 71.12 277 MET A CA 1
ATOM 2146 C C . MET A 1 277 ? 10.001 -12.303 -2.513 1.00 71.12 277 MET A C 1
ATOM 2148 O O . MET A 1 277 ? 10.126 -13.075 -3.463 1.00 71.12 277 MET A O 1
ATOM 2152 N N . SER A 1 278 ? 9.597 -11.041 -2.669 1.00 56.88 278 SER A N 1
ATOM 2153 C CA . SER A 1 278 ? 9.311 -10.389 -3.958 1.00 56.88 278 SER A CA 1
ATOM 2154 C C . SER A 1 278 ? 10.241 -9.200 -4.188 1.00 56.88 278 SER A C 1
ATOM 2156 O O . SER A 1 278 ? 10.613 -8.527 -3.233 1.00 56.88 278 SER A O 1
ATOM 2158 N N . LEU A 1 279 ? 10.575 -8.899 -5.446 1.00 52.34 279 LEU A N 1
ATOM 2159 C CA . LEU A 1 279 ? 11.285 -7.665 -5.804 1.00 52.34 279 LEU A CA 1
ATOM 2160 C C . LEU A 1 279 ? 10.477 -6.423 -5.376 1.00 52.34 279 LEU A C 1
ATOM 2162 O O . LEU A 1 279 ? 9.250 -6.399 -5.500 1.00 52.34 279 LEU A O 1
ATOM 2166 N N . VAL A 1 280 ? 11.170 -5.413 -4.843 1.00 50.84 280 VAL A N 1
ATOM 2167 C CA . VAL A 1 280 ? 10.594 -4.145 -4.357 1.00 50.84 280 VAL A CA 1
ATOM 2168 C C . VAL A 1 280 ? 10.287 -3.181 -5.506 1.00 50.84 280 VAL A C 1
ATOM 2170 O O . VAL A 1 280 ? 11.117 -2.970 -6.385 1.00 50.84 280 VAL A O 1
ATOM 2173 N N . GLY A 1 281 ? 9.133 -2.504 -5.445 1.00 48.16 281 GLY A N 1
ATOM 2174 C CA . GLY A 1 281 ? 8.821 -1.314 -6.260 1.00 48.16 281 GLY A CA 1
ATOM 2175 C C . GLY A 1 281 ? 8.437 -1.568 -7.722 1.00 48.16 281 GLY A C 1
ATOM 2176 O O . GLY A 1 281 ? 8.024 -0.647 -8.418 1.00 48.16 281 GLY A O 1
ATOM 2177 N N . GLN A 1 282 ? 8.530 -2.808 -8.179 1.00 46.50 282 GLN A N 1
ATOM 2178 C CA . GLN A 1 282 ? 7.990 -3.301 -9.437 1.00 46.50 282 GLN A CA 1
ATOM 2179 C C . GLN A 1 282 ? 7.521 -4.720 -9.121 1.00 46.50 282 GLN A C 1
ATOM 2181 O O . GLN A 1 282 ? 8.256 -5.463 -8.466 1.00 46.50 282 GLN A O 1
ATOM 2186 N N . GLY A 1 283 ? 6.312 -5.111 -9.533 1.00 41.03 283 GLY A N 1
ATOM 2187 C CA . GLY A 1 283 ? 5.915 -6.521 -9.450 1.00 41.03 283 GLY A CA 1
ATOM 2188 C C . GLY A 1 283 ? 7.002 -7.424 -10.061 1.00 41.03 283 GLY A C 1
ATOM 2189 O O . GLY A 1 283 ? 7.824 -6.936 -10.846 1.00 41.03 283 GLY A O 1
ATOM 2190 N N . PRO A 1 284 ? 7.059 -8.722 -9.706 1.00 43.44 284 PRO A N 1
ATOM 2191 C CA . PRO A 1 284 ? 8.056 -9.626 -10.275 1.00 43.44 284 PRO A CA 1
ATOM 2192 C C . PRO A 1 284 ? 8.086 -9.472 -11.797 1.00 43.44 284 PRO A C 1
ATOM 2194 O O . PRO A 1 284 ? 7.023 -9.395 -12.419 1.00 43.44 284 PRO A O 1
ATOM 2197 N N . ALA A 1 285 ? 9.293 -9.383 -12.372 1.00 55.25 285 ALA A N 1
ATOM 2198 C CA . ALA A 1 285 ? 9.464 -9.199 -13.808 1.00 55.25 285 ALA A CA 1
ATOM 2199 C C . ALA A 1 285 ? 8.586 -10.228 -14.543 1.00 55.25 285 ALA A C 1
ATOM 2201 O O . ALA A 1 285 ? 8.711 -11.431 -14.275 1.00 55.25 285 ALA A O 1
ATOM 2202 N N . PRO A 1 286 ? 7.642 -9.777 -15.387 1.00 58.16 286 PRO A N 1
ATOM 2203 C CA . PRO A 1 286 ? 6.654 -10.666 -15.973 1.00 58.16 286 PRO A CA 1
ATOM 2204 C C . PRO A 1 286 ? 7.350 -11.764 -16.773 1.00 58.16 286 PRO A C 1
ATOM 2206 O O . PRO A 1 286 ? 8.353 -11.529 -17.452 1.00 58.16 286 PRO A O 1
ATOM 2209 N N . ARG A 1 287 ? 6.820 -12.984 -16.678 1.00 59.69 287 ARG A N 1
ATOM 2210 C CA . ARG A 1 287 ? 7.315 -14.118 -17.457 1.00 59.69 287 ARG A CA 1
ATOM 2211 C C . ARG A 1 287 ? 6.470 -14.277 -18.707 1.00 59.69 287 ARG A C 1
ATOM 2213 O O . ARG A 1 287 ? 5.245 -14.327 -18.610 1.00 59.69 287 ARG A O 1
ATOM 2220 N N . LEU A 1 288 ? 7.131 -14.385 -19.849 1.00 56.34 288 LEU A N 1
ATOM 2221 C CA . LEU A 1 288 ? 6.509 -14.805 -21.092 1.00 56.34 288 LEU A CA 1
ATOM 2222 C C . LEU A 1 288 ? 6.640 -16.322 -21.184 1.00 56.34 288 LEU A C 1
ATOM 2224 O O . LEU A 1 288 ? 7.750 -16.849 -21.120 1.00 56.34 288 LEU A O 1
ATOM 2228 N N . TYR A 1 289 ? 5.508 -17.009 -21.303 1.00 48.69 289 TYR A N 1
ATOM 2229 C CA . TYR A 1 289 ? 5.465 -18.434 -21.607 1.00 48.69 289 TYR A CA 1
ATOM 2230 C C . TYR A 1 289 ? 5.195 -18.589 -23.100 1.00 48.69 289 TYR A C 1
ATOM 2232 O O . TYR A 1 289 ? 4.215 -18.047 -23.609 1.00 48.69 289 TYR A O 1
ATOM 2240 N N . SER A 1 290 ? 6.068 -19.314 -23.783 1.00 51.38 290 SER A N 1
ATOM 2241 C CA . SER A 1 290 ? 5.919 -19.708 -25.180 1.00 51.38 290 SER A CA 1
ATOM 2242 C C . SER A 1 290 ? 6.193 -21.204 -25.325 1.00 51.38 290 SER A C 1
ATOM 2244 O O . SER A 1 290 ? 6.647 -21.862 -24.384 1.00 51.38 290 SER A O 1
ATOM 2246 N N . ASP A 1 291 ? 5.959 -21.741 -26.520 1.00 41.75 291 ASP A N 1
ATOM 2247 C CA . ASP A 1 291 ? 6.265 -23.141 -26.840 1.00 41.75 291 ASP A CA 1
ATOM 2248 C C . ASP A 1 291 ? 7.767 -23.466 -26.673 1.00 41.75 291 ASP A C 1
ATOM 2250 O O . ASP A 1 291 ? 8.135 -24.615 -26.442 1.00 41.75 291 ASP A O 1
ATOM 2254 N N . GLY A 1 292 ? 8.636 -22.444 -26.710 1.00 47.06 292 GLY A N 1
ATOM 2255 C CA . GLY A 1 292 ? 10.080 -22.542 -26.464 1.00 47.06 292 GLY A CA 1
ATOM 2256 C C . GLY A 1 292 ? 10.501 -22.452 -24.990 1.00 47.06 292 GLY A C 1
ATOM 2257 O O . GLY A 1 292 ? 11.696 -22.513 -24.696 1.00 47.06 292 GLY A O 1
ATOM 2258 N N . GLY A 1 293 ? 9.555 -22.307 -24.054 1.00 53.69 293 GLY A N 1
ATOM 2259 C CA . GLY A 1 293 ? 9.810 -22.232 -22.615 1.00 53.69 293 GLY A CA 1
ATOM 2260 C C . GLY A 1 293 ? 9.341 -20.927 -21.966 1.00 53.69 293 GLY A C 1
ATOM 2261 O O . GLY A 1 293 ? 8.492 -20.207 -22.484 1.00 53.69 293 GLY A O 1
ATOM 2262 N N . ALA A 1 294 ? 9.864 -20.638 -20.772 1.00 53.03 294 ALA A N 1
ATOM 2263 C CA . ALA A 1 294 ? 9.458 -19.483 -19.975 1.00 53.03 294 ALA A CA 1
ATOM 2264 C C . ALA A 1 294 ? 10.614 -18.494 -19.794 1.00 53.03 294 ALA A C 1
ATOM 2266 O O . ALA A 1 294 ? 11.538 -18.763 -19.020 1.00 53.03 294 ALA A O 1
ATOM 2267 N N . ALA A 1 295 ? 10.527 -17.332 -20.440 1.00 65.38 295 ALA A N 1
ATOM 2268 C CA . ALA A 1 295 ? 11.510 -16.259 -20.334 1.00 65.38 295 ALA A CA 1
ATOM 2269 C C . ALA A 1 295 ? 11.070 -15.209 -19.306 1.00 65.38 295 ALA A C 1
ATOM 2271 O O . ALA A 1 295 ? 9.912 -14.793 -19.279 1.00 65.38 295 ALA A O 1
ATOM 2272 N N . THR A 1 296 ? 11.990 -14.762 -18.455 1.00 68.62 296 THR A N 1
ATOM 2273 C CA . THR A 1 296 ? 11.764 -13.623 -17.550 1.00 68.62 296 THR A CA 1
ATOM 2274 C C . THR A 1 296 ? 12.130 -12.330 -18.273 1.00 68.62 296 THR A C 1
ATOM 2276 O O . THR A 1 296 ? 13.164 -12.283 -18.935 1.00 68.62 296 THR A O 1
ATOM 2279 N N . ALA A 1 297 ? 11.300 -11.291 -18.154 1.00 73.06 297 ALA A N 1
ATOM 2280 C CA . ALA A 1 297 ? 11.565 -10.004 -18.792 1.00 73.06 297 ALA A CA 1
ATOM 2281 C C . ALA A 1 297 ? 12.868 -9.353 -18.291 1.00 73.06 297 ALA A C 1
ATOM 2283 O O . ALA A 1 297 ? 13.068 -9.207 -17.082 1.00 73.06 297 ALA A O 1
ATOM 2284 N N . LEU A 1 298 ? 13.690 -8.865 -19.218 1.00 80.94 298 LEU A N 1
ATOM 2285 C CA . LEU A 1 298 ? 14.668 -7.805 -18.982 1.00 80.94 298 LEU A CA 1
ATOM 2286 C C . LEU A 1 298 ? 13.941 -6.459 -18.953 1.00 80.94 298 LEU A C 1
ATOM 2288 O O . LEU A 1 298 ? 13.020 -6.243 -19.736 1.00 80.94 298 LEU A O 1
ATOM 2292 N N . ARG A 1 299 ? 14.357 -5.538 -18.082 1.00 78.94 299 ARG A N 1
ATOM 2293 C CA . ARG A 1 299 ? 13.794 -4.182 -18.019 1.00 78.94 299 ARG A CA 1
ATOM 2294 C C . ARG A 1 299 ? 14.784 -3.183 -18.603 1.00 78.94 299 ARG A C 1
ATOM 2296 O O . ARG A 1 299 ? 15.949 -3.182 -18.217 1.00 78.94 299 ARG A O 1
ATOM 2303 N N . GLY A 1 300 ? 14.305 -2.337 -19.506 1.00 83.19 300 GLY A N 1
ATOM 2304 C CA . GLY A 1 300 ? 15.098 -1.275 -20.107 1.00 83.19 300 GLY A CA 1
ATOM 2305 C C . GLY A 1 300 ? 15.393 -0.164 -19.100 1.00 83.19 300 GLY A C 1
ATOM 2306 O O . GLY A 1 300 ? 14.493 0.301 -18.392 1.00 83.19 300 GLY A O 1
ATOM 2307 N N . ARG A 1 301 ? 16.654 0.267 -19.035 1.00 81.00 301 ARG A N 1
ATOM 2308 C CA . ARG A 1 301 ? 17.107 1.394 -18.212 1.00 81.00 301 ARG A CA 1
ATOM 2309 C C . ARG A 1 301 ? 17.127 2.664 -19.044 1.00 81.00 301 ARG A C 1
ATOM 2311 O O . ARG A 1 301 ? 17.765 2.709 -20.086 1.00 81.00 301 ARG A O 1
ATOM 2318 N N . VAL A 1 302 ? 16.507 3.716 -18.536 1.00 83.06 302 VAL A N 1
ATOM 2319 C CA . VAL A 1 302 ? 16.595 5.056 -19.118 1.00 83.06 302 VAL A CA 1
ATOM 2320 C C . VAL A 1 302 ? 18.030 5.577 -19.011 1.00 83.06 302 VAL A C 1
ATOM 2322 O O . VAL A 1 302 ? 18.581 5.615 -17.915 1.00 83.06 302 VAL A O 1
ATOM 2325 N N . VAL A 1 303 ? 18.623 5.957 -20.140 1.00 85.50 303 VAL A N 1
ATOM 2326 C CA . VAL A 1 303 ? 19.990 6.495 -20.230 1.00 85.50 303 VAL A CA 1
ATOM 2327 C C . VAL A 1 303 ? 19.973 8.009 -20.373 1.00 85.50 303 VAL A C 1
ATOM 2329 O O . VAL A 1 303 ? 20.723 8.693 -19.687 1.00 85.50 303 VAL A O 1
ATOM 2332 N N . ASP A 1 304 ? 19.140 8.522 -21.276 1.00 85.31 304 ASP A N 1
ATOM 2333 C CA . ASP A 1 304 ? 19.110 9.938 -21.635 1.00 85.31 304 ASP A CA 1
ATOM 2334 C C . ASP A 1 304 ? 17.743 10.328 -22.213 1.00 85.31 304 ASP A C 1
ATOM 2336 O O . ASP A 1 304 ? 16.953 9.457 -22.600 1.00 85.31 304 ASP A O 1
ATOM 2340 N N . GLY A 1 305 ? 17.463 11.630 -22.275 1.00 84.50 305 GLY A N 1
ATOM 2341 C CA . GLY A 1 305 ? 16.298 12.186 -22.964 1.00 84.50 305 GLY A CA 1
ATOM 2342 C C . GLY A 1 305 ? 14.955 11.919 -22.281 1.00 84.50 305 GLY A C 1
ATOM 2343 O O . GLY A 1 305 ? 13.903 12.023 -22.906 1.00 84.50 305 GLY A O 1
ATOM 2344 N N . MET A 1 306 ? 14.954 11.575 -20.990 1.00 86.25 306 MET A N 1
ATOM 2345 C CA . MET A 1 306 ? 13.730 11.512 -20.189 1.00 86.25 306 MET A CA 1
ATOM 2346 C C . MET A 1 306 ? 13.822 12.386 -18.945 1.00 86.25 306 MET A C 1
ATOM 2348 O O . MET A 1 306 ? 14.878 12.501 -18.325 1.00 86.25 306 MET A O 1
ATOM 2352 N N . GLY A 1 307 ? 12.676 12.935 -18.550 1.00 77.88 307 GLY A N 1
ATOM 2353 C CA . GLY A 1 307 ? 12.534 13.731 -17.342 1.00 77.88 307 GLY A CA 1
ATOM 2354 C C . GLY A 1 307 ? 12.726 12.947 -16.047 1.00 77.88 307 GLY A C 1
ATOM 2355 O O . GLY A 1 307 ? 12.932 11.722 -16.020 1.00 77.88 307 GLY A O 1
ATOM 2356 N N . ALA A 1 308 ? 12.634 13.689 -14.942 1.00 75.12 308 ALA A N 1
ATOM 2357 C CA . ALA A 1 308 ? 12.591 13.113 -13.608 1.00 75.12 308 ALA A CA 1
ATOM 2358 C C . ALA A 1 308 ? 11.432 12.099 -13.498 1.00 75.12 308 ALA A C 1
ATOM 2360 O O . ALA A 1 308 ? 10.409 12.267 -14.162 1.00 75.12 308 ALA A O 1
ATOM 2361 N N . PRO A 1 309 ? 11.591 11.026 -12.704 1.00 72.44 309 PRO A N 1
ATOM 2362 C CA . PRO A 1 309 ? 10.488 10.117 -12.430 1.00 72.44 309 PRO A CA 1
ATOM 2363 C C . PRO A 1 309 ? 9.363 10.858 -11.695 1.00 72.44 309 PRO A C 1
ATOM 2365 O O . PRO A 1 309 ? 9.626 11.635 -10.778 1.00 72.44 309 PRO A O 1
ATOM 2368 N N . GLU A 1 310 ? 8.125 10.584 -12.087 1.00 71.31 310 GLU A N 1
ATOM 2369 C CA . GLU A 1 310 ? 6.905 11.192 -11.560 1.00 71.31 310 GLU A CA 1
ATOM 2370 C C . GLU A 1 310 ? 5.920 10.129 -11.045 1.00 71.31 310 GLU A C 1
ATOM 2372 O O . GLU A 1 310 ? 6.106 8.918 -11.221 1.00 71.31 310 GLU A O 1
ATOM 2377 N N . GLY A 1 311 ? 4.841 10.593 -10.418 1.00 66.25 311 GLY A N 1
ATOM 2378 C CA . GLY A 1 311 ? 3.778 9.756 -9.881 1.00 66.25 311 GLY A CA 1
ATOM 2379 C C . GLY A 1 311 ? 4.082 9.187 -8.486 1.00 66.25 311 GLY A C 1
ATOM 2380 O O . GLY A 1 311 ? 5.045 9.599 -7.844 1.00 66.25 311 GLY A O 1
ATOM 2381 N N . PRO A 1 312 ? 3.272 8.227 -8.002 1.00 52.94 312 PRO A N 1
ATOM 2382 C CA . PRO A 1 312 ? 2.148 7.611 -8.714 1.00 52.94 312 PRO A CA 1
ATOM 2383 C C . PRO A 1 312 ? 1.030 8.622 -9.005 1.00 52.94 312 PRO A C 1
ATOM 2385 O O . PRO A 1 312 ? 0.811 9.527 -8.203 1.00 52.94 312 PRO A O 1
ATOM 2388 N N . PHE A 1 313 ? 0.304 8.438 -10.114 1.00 60.09 313 PHE A N 1
ATOM 2389 C CA . PHE A 1 313 ? -0.921 9.194 -10.422 1.00 60.09 313 PHE A CA 1
ATOM 2390 C C . PHE A 1 313 ? -2.107 8.223 -10.519 1.00 60.09 313 PHE A C 1
ATOM 2392 O O . PHE A 1 313 ? -2.465 7.780 -11.617 1.00 60.09 313 PHE A O 1
ATOM 2399 N N . PRO A 1 314 ? -2.686 7.810 -9.377 1.00 50.94 314 PRO A N 1
ATOM 2400 C CA . PRO A 1 314 ? -3.768 6.829 -9.348 1.00 50.94 314 PRO A CA 1
ATOM 2401 C C . PRO A 1 314 ? -5.008 7.258 -10.138 1.00 50.94 314 PRO A C 1
ATOM 2403 O O . PRO A 1 314 ? -5.688 6.409 -10.704 1.00 50.94 314 PRO A O 1
ATOM 2406 N N . GLU A 1 315 ? -5.283 8.560 -10.219 1.00 51.75 315 GLU A N 1
ATOM 2407 C CA . GLU A 1 315 ? -6.368 9.145 -11.015 1.00 51.75 315 GLU A CA 1
ATOM 2408 C C . GLU A 1 315 ? -6.256 8.843 -12.515 1.00 51.75 315 GLU A C 1
ATOM 2410 O O . GLU A 1 315 ? -7.259 8.868 -13.222 1.00 51.75 315 GLU A O 1
ATOM 2415 N N . PHE A 1 316 ? -5.054 8.507 -12.983 1.00 58.56 316 PHE A N 1
ATOM 2416 C CA . PHE A 1 316 ? -4.782 8.121 -14.360 1.00 58.56 316 PHE A CA 1
ATOM 2417 C C . PHE A 1 316 ? -4.379 6.647 -14.482 1.00 58.56 316 PHE A C 1
ATOM 2419 O O . PHE A 1 316 ? -3.953 6.236 -15.554 1.00 58.56 316 PHE A O 1
ATOM 2426 N N . ASP A 1 317 ? -4.480 5.829 -13.430 1.00 56.72 317 ASP A N 1
ATOM 2427 C CA . ASP A 1 317 ? -3.957 4.452 -13.429 1.00 56.72 317 ASP A CA 1
ATOM 2428 C C . ASP A 1 317 ? -2.469 4.391 -13.848 1.00 56.72 317 ASP A C 1
ATOM 2430 O O . ASP A 1 317 ? -2.045 3.587 -14.683 1.00 56.72 317 ASP A O 1
ATOM 2434 N N . LEU A 1 318 ? -1.667 5.322 -13.315 1.00 64.50 318 LEU A N 1
ATOM 2435 C CA . LEU A 1 318 ? -0.232 5.402 -13.582 1.00 64.50 318 LEU A CA 1
ATOM 2436 C C . LEU A 1 318 ? 0.581 5.004 -12.342 1.00 64.50 318 LEU A C 1
ATOM 2438 O O . LEU A 1 318 ? 0.373 5.565 -11.257 1.00 64.50 318 LEU A O 1
ATOM 2442 N N . PRO A 1 319 ? 1.544 4.074 -12.484 1.00 58.97 319 PRO A N 1
ATOM 2443 C CA . PRO A 1 319 ? 2.415 3.684 -11.384 1.00 58.97 319 PRO A CA 1
ATOM 2444 C C . PRO A 1 319 ? 3.387 4.816 -11.016 1.00 58.97 319 PRO A C 1
ATOM 2446 O O . PRO A 1 319 ? 3.565 5.785 -11.750 1.00 58.97 319 PRO A O 1
ATOM 2449 N N . SER A 1 320 ? 4.063 4.684 -9.875 1.00 55.28 320 SER A N 1
ATOM 2450 C CA . SER A 1 320 ? 5.198 5.551 -9.543 1.00 55.28 320 SER A CA 1
ATOM 2451 C C . SER A 1 320 ? 6.374 5.286 -10.484 1.00 55.28 320 SER A C 1
ATOM 2453 O O . SER A 1 320 ? 6.670 4.124 -10.777 1.00 55.28 320 SER A O 1
ATOM 2455 N N . GLY A 1 321 ? 7.100 6.331 -10.870 1.00 61.97 321 GLY A N 1
ATOM 2456 C CA . GLY A 1 321 ? 8.305 6.225 -11.691 1.00 61.97 321 GLY A CA 1
ATOM 2457 C C . GLY A 1 321 ? 8.079 6.383 -13.195 1.00 61.97 321 GLY A C 1
ATOM 2458 O O . GLY A 1 321 ? 9.005 6.100 -13.958 1.00 61.97 321 GLY A O 1
ATOM 2459 N N . VAL A 1 322 ? 6.893 6.838 -13.619 1.00 76.50 322 VAL A N 1
ATOM 2460 C CA . VAL A 1 322 ? 6.635 7.235 -15.015 1.00 76.50 322 VAL A CA 1
ATOM 2461 C C . VAL A 1 322 ? 7.484 8.447 -15.386 1.00 76.50 322 VAL A C 1
ATOM 2463 O O . VAL A 1 322 ? 7.886 9.215 -14.514 1.00 76.50 322 VAL A O 1
ATOM 2466 N N . ARG A 1 323 ? 7.809 8.617 -16.667 1.00 86.06 323 ARG A N 1
ATOM 2467 C CA . ARG A 1 323 ? 8.707 9.690 -17.125 1.00 86.06 323 ARG A CA 1
ATOM 2468 C C . ARG A 1 323 ? 8.218 10.295 -18.425 1.00 86.06 323 ARG A C 1
ATOM 2470 O O . ARG A 1 323 ? 7.707 9.585 -19.281 1.00 86.06 323 ARG A O 1
ATOM 2477 N N . TRP A 1 324 ? 8.435 11.584 -18.623 1.00 85.75 324 TRP A N 1
ATOM 2478 C CA . TRP A 1 324 ? 8.229 12.201 -19.932 1.00 85.75 324 TRP A CA 1
ATOM 2479 C C . TRP A 1 324 ? 9.463 12.026 -20.801 1.00 85.75 324 TRP A C 1
ATOM 2481 O O . TRP A 1 324 ? 10.578 12.252 -20.335 1.00 85.75 324 TRP A O 1
ATOM 2491 N N . VAL A 1 325 ? 9.270 11.659 -22.067 1.00 85.69 325 VAL A N 1
ATOM 2492 C CA . VAL A 1 325 ? 10.323 11.820 -23.075 1.00 85.69 325 VAL A CA 1
ATOM 2493 C C . VAL A 1 325 ? 10.512 13.316 -23.326 1.00 85.69 325 VAL A C 1
ATOM 2495 O O . VAL A 1 325 ? 9.576 14.002 -23.745 1.00 85.69 325 VAL A O 1
ATOM 2498 N N . GLN A 1 326 ? 11.719 13.798 -23.048 1.00 77.56 326 GLN A N 1
ATOM 2499 C CA . GLN A 1 326 ? 12.155 15.183 -23.200 1.00 77.56 326 GLN A CA 1
ATOM 2500 C C . GLN A 1 326 ? 13.068 15.304 -24.428 1.00 77.56 326 GLN A C 1
ATOM 2502 O O . GLN A 1 326 ? 13.606 14.314 -24.912 1.00 77.56 326 GLN A O 1
ATOM 2507 N N . ALA A 1 327 ? 13.233 16.515 -24.964 1.00 65.06 327 ALA A N 1
ATOM 2508 C CA . ALA A 1 327 ? 14.158 16.796 -26.073 1.00 65.06 327 ALA A CA 1
ATOM 2509 C C . ALA A 1 327 ? 13.916 16.019 -27.395 1.00 65.06 327 ALA A C 1
ATOM 2511 O O . ALA A 1 327 ? 14.757 16.052 -28.291 1.00 65.06 327 ALA A O 1
ATOM 2512 N N . GLY A 1 328 ? 12.751 15.380 -27.571 1.00 75.69 328 GLY A N 1
ATOM 2513 C CA . GLY A 1 328 ? 12.340 14.717 -28.821 1.00 75.69 328 GLY A CA 1
ATOM 2514 C C . GLY A 1 328 ? 12.943 13.329 -29.083 1.00 75.69 328 GLY A C 1
ATOM 2515 O O . GLY A 1 328 ? 12.526 12.669 -30.034 1.00 75.69 328 GLY A O 1
ATOM 2516 N N . GLU A 1 329 ? 13.861 12.865 -28.239 1.00 86.06 329 GLU A N 1
ATOM 2517 C CA . GLU A 1 329 ? 14.458 11.531 -28.295 1.00 86.06 329 GLU A CA 1
ATOM 2518 C C . GLU A 1 329 ? 14.839 11.089 -26.881 1.00 86.06 329 GLU A C 1
ATOM 2520 O O . GLU A 1 329 ? 15.461 11.850 -26.148 1.00 86.06 329 GLU A O 1
ATOM 2525 N N . ALA A 1 330 ? 14.494 9.856 -26.514 1.00 90.06 330 ALA A N 1
ATOM 2526 C CA . ALA A 1 330 ? 14.938 9.210 -25.284 1.00 90.06 330 ALA A CA 1
ATOM 2527 C C . ALA A 1 330 ? 15.711 7.934 -25.595 1.00 90.06 330 ALA A C 1
ATOM 2529 O O . ALA A 1 330 ? 15.333 7.191 -26.495 1.00 90.06 330 ALA A O 1
ATOM 2530 N N . THR A 1 331 ? 16.738 7.622 -24.810 1.00 91.69 331 THR A N 1
ATOM 2531 C CA . THR A 1 331 ? 17.500 6.374 -24.959 1.00 91.69 331 THR A CA 1
ATOM 2532 C C . THR A 1 331 ? 17.233 5.433 -23.794 1.00 91.69 331 THR A C 1
ATOM 2534 O O . THR A 1 331 ? 17.303 5.826 -22.628 1.00 91.69 331 THR A O 1
ATOM 2537 N N . VAL A 1 332 ? 16.962 4.169 -24.112 1.00 91.19 332 VAL A N 1
ATOM 2538 C CA . VAL A 1 332 ? 16.793 3.073 -23.158 1.00 91.19 332 VAL A CA 1
ATOM 2539 C C . VAL A 1 332 ? 17.804 1.971 -23.467 1.00 91.19 332 VAL A C 1
ATOM 2541 O O . VAL A 1 332 ? 17.860 1.479 -24.589 1.00 91.19 332 VAL A O 1
ATOM 2544 N N . ALA A 1 333 ? 18.582 1.560 -22.470 1.00 89.94 333 ALA A N 1
ATOM 2545 C CA . ALA A 1 333 ? 19.590 0.512 -22.580 1.00 89.94 333 ALA A CA 1
ATOM 2546 C C . ALA A 1 333 ? 19.129 -0.809 -21.957 1.00 89.94 333 ALA A C 1
ATOM 2548 O O . ALA A 1 333 ? 18.489 -0.829 -20.901 1.00 89.94 333 ALA A O 1
ATOM 2549 N N . PHE A 1 334 ? 19.540 -1.914 -22.570 1.00 88.12 334 PHE A N 1
ATOM 2550 C CA . PHE A 1 334 ? 19.398 -3.276 -22.069 1.00 88.12 334 PHE A CA 1
ATOM 2551 C C . PHE A 1 334 ? 20.779 -3.894 -21.860 1.00 88.12 334 PHE A C 1
ATOM 2553 O O . PHE A 1 334 ? 21.620 -3.845 -22.752 1.00 88.12 334 PHE A O 1
ATOM 2560 N N . GLU A 1 335 ? 20.998 -4.504 -20.697 1.00 85.12 335 GLU A N 1
ATOM 2561 C CA . GLU A 1 335 ? 22.169 -5.348 -20.443 1.00 85.12 335 GLU A CA 1
ATOM 2562 C C . GLU A 1 335 ? 21.788 -6.806 -20.700 1.00 85.12 335 GLU A C 1
ATOM 2564 O O . GLU A 1 335 ? 20.907 -7.350 -20.029 1.00 85.12 335 GLU A O 1
ATOM 2569 N N . VAL A 1 336 ? 22.433 -7.432 -21.681 1.00 82.69 336 VAL A N 1
ATOM 2570 C CA . VAL A 1 336 ? 22.022 -8.732 -22.219 1.00 82.69 336 VAL A CA 1
ATOM 2571 C C . VAL A 1 336 ? 23.101 -9.784 -21.982 1.00 82.69 336 VAL A C 1
ATOM 2573 O O . VAL A 1 336 ? 24.241 -9.649 -22.428 1.00 82.69 336 VAL A O 1
ATOM 2576 N N . SER A 1 337 ? 22.742 -10.852 -21.265 1.00 78.81 337 SER A N 1
ATOM 2577 C CA . SER A 1 337 ? 23.612 -12.015 -21.043 1.00 78.81 337 SER A CA 1
ATOM 2578 C C . SER A 1 337 ? 23.595 -12.981 -22.219 1.00 78.81 337 SER A C 1
ATOM 2580 O O . SER A 1 337 ? 24.643 -13.506 -22.593 1.00 78.81 337 SER A O 1
ATOM 2582 N N . ASP A 1 338 ? 22.419 -13.206 -22.793 1.00 77.69 338 ASP A N 1
ATOM 2583 C CA . ASP A 1 338 ? 22.177 -14.208 -23.822 1.00 77.69 338 ASP A CA 1
ATOM 2584 C C . ASP A 1 338 ? 21.830 -13.480 -25.121 1.00 77.69 338 ASP A C 1
ATOM 2586 O O . ASP A 1 338 ? 20.728 -12.954 -25.245 1.00 77.69 338 ASP A O 1
ATOM 2590 N N . PRO A 1 339 ? 22.784 -13.343 -26.059 1.00 80.19 339 PRO A N 1
ATOM 2591 C CA . PRO A 1 339 ? 22.501 -12.690 -27.326 1.00 80.19 339 PRO A CA 1
ATOM 2592 C C . PRO A 1 339 ? 21.484 -13.509 -28.118 1.00 80.19 339 PRO A C 1
ATOM 2594 O O . PRO A 1 339 ? 21.492 -14.739 -28.062 1.00 80.19 339 PRO A O 1
ATOM 2597 N N . GLY A 1 340 ? 20.658 -12.828 -28.901 1.00 76.56 340 GLY A N 1
ATOM 2598 C CA . GLY A 1 340 ? 19.615 -13.478 -29.683 1.00 76.56 340 GLY A CA 1
ATOM 2599 C C . GLY A 1 340 ? 18.433 -12.560 -29.931 1.00 76.56 340 GLY A C 1
ATOM 2600 O O . GLY A 1 340 ? 18.522 -11.336 -29.772 1.00 76.56 340 GLY A O 1
ATOM 2601 N N . ARG A 1 341 ? 17.310 -13.144 -30.352 1.00 77.50 341 ARG A N 1
ATOM 2602 C CA . ARG A 1 341 ? 16.088 -12.380 -30.587 1.00 77.50 341 ARG A CA 1
ATOM 2603 C C . ARG A 1 341 ? 15.362 -12.132 -29.275 1.00 77.50 341 ARG A C 1
ATOM 2605 O O . ARG A 1 341 ? 15.128 -13.029 -28.465 1.00 77.50 341 ARG A O 1
ATOM 2612 N N . TYR A 1 342 ? 14.930 -10.894 -29.122 1.00 83.69 342 TYR A N 1
ATOM 2613 C CA . TYR A 1 342 ? 14.093 -10.429 -28.039 1.00 83.69 342 TYR A CA 1
ATOM 2614 C C . TYR A 1 342 ? 12.794 -9.861 -28.596 1.00 83.69 342 TYR A C 1
ATOM 2616 O O . TYR A 1 342 ? 12.789 -9.154 -29.603 1.00 83.69 342 TYR A O 1
ATOM 2624 N N . LEU A 1 343 ? 11.686 -10.136 -27.916 1.00 82.81 343 LEU A N 1
ATOM 2625 C CA . LEU A 1 343 ? 10.453 -9.383 -28.088 1.00 82.81 343 LEU A CA 1
ATOM 2626 C C . LEU A 1 343 ? 10.465 -8.231 -27.090 1.00 82.81 343 LEU A C 1
ATOM 2628 O O . LEU A 1 343 ? 10.468 -8.470 -25.883 1.00 82.81 343 LEU A O 1
ATOM 2632 N N . VAL A 1 344 ? 10.475 -7.000 -27.586 1.00 83.25 344 VAL A N 1
ATOM 2633 C CA . VAL A 1 344 ? 10.463 -5.789 -26.768 1.00 83.25 344 VAL A CA 1
ATOM 2634 C C . VAL A 1 344 ? 9.041 -5.242 -26.694 1.00 83.25 344 VAL A C 1
ATOM 2636 O O . VAL A 1 344 ? 8.366 -5.113 -27.713 1.00 83.25 344 VAL A O 1
ATOM 2639 N N . ARG A 1 345 ? 8.591 -4.912 -25.482 1.00 86.88 345 ARG A N 1
ATOM 2640 C CA . ARG A 1 345 ? 7.363 -4.172 -25.195 1.00 86.88 345 ARG A CA 1
ATOM 2641 C C . ARG A 1 345 ? 7.713 -2.793 -24.674 1.00 86.88 345 ARG A C 1
ATOM 2643 O O . ARG A 1 345 ? 8.329 -2.712 -23.620 1.00 86.88 345 ARG A O 1
ATOM 2650 N N . LEU A 1 346 ? 7.241 -1.741 -25.330 1.00 86.88 346 LEU A N 1
ATOM 2651 C CA . LEU A 1 346 ? 7.189 -0.386 -24.782 1.00 86.88 346 LEU A CA 1
ATOM 2652 C C . LEU A 1 346 ? 5.750 -0.079 -24.354 1.00 86.88 346 LEU A C 1
ATOM 2654 O O . LEU A 1 346 ? 4.847 -0.074 -25.190 1.00 86.88 346 LEU A O 1
ATOM 2658 N N . GLN A 1 347 ? 5.543 0.176 -23.064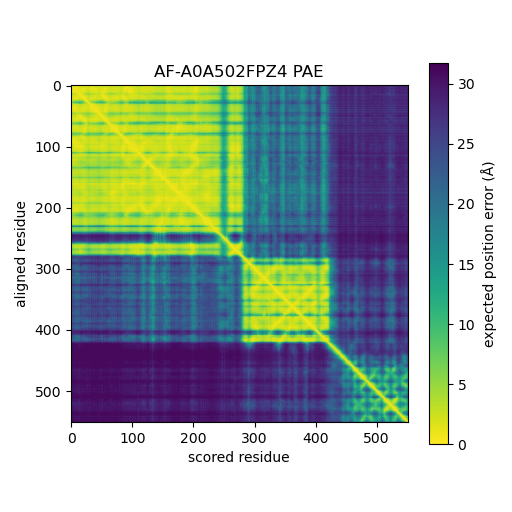 1.00 86.94 347 GLN A N 1
ATOM 2659 C CA . GLN A 1 347 ? 4.286 0.671 -22.520 1.00 86.94 347 GLN A CA 1
ATOM 2660 C C . GLN A 1 347 ? 4.352 2.195 -22.363 1.00 86.94 347 GLN A C 1
ATOM 2662 O O . GLN A 1 347 ? 5.247 2.730 -21.701 1.00 86.94 347 GLN A O 1
ATOM 2667 N N . CYS A 1 348 ? 3.400 2.909 -22.961 1.00 88.19 348 CYS A N 1
ATOM 2668 C CA . CYS A 1 348 ? 3.394 4.372 -22.968 1.00 88.19 348 CYS A CA 1
ATOM 2669 C C . CYS A 1 348 ? 1.986 4.968 -23.102 1.00 88.19 348 CYS A C 1
ATOM 2671 O O . CYS A 1 348 ? 1.036 4.281 -23.482 1.00 88.19 348 CYS A O 1
ATOM 2673 N N . ARG A 1 349 ? 1.858 6.271 -22.837 1.00 86.94 349 ARG A N 1
ATOM 2674 C CA . ARG A 1 349 ? 0.671 7.084 -23.153 1.00 86.94 349 ARG A CA 1
ATOM 2675 C C . ARG A 1 349 ? 1.070 8.359 -23.882 1.00 86.94 349 ARG A C 1
ATOM 2677 O O . ARG A 1 349 ? 2.193 8.836 -23.740 1.00 86.94 349 ARG A O 1
ATOM 2684 N N . SER A 1 350 ? 0.141 8.918 -24.646 1.00 84.50 350 SER A N 1
ATOM 2685 C CA . SER A 1 350 ? 0.324 10.201 -25.326 1.00 84.50 350 SER A CA 1
ATOM 2686 C C . SER A 1 350 ? -0.722 11.206 -24.853 1.00 84.50 350 SER A C 1
ATOM 2688 O O . SER A 1 350 ? -1.879 10.845 -24.641 1.00 84.50 350 SER A O 1
ATOM 2690 N N . ILE A 1 351 ? -0.329 12.471 -24.705 1.00 78.19 351 ILE A N 1
ATOM 2691 C CA . ILE A 1 351 ? -1.278 13.584 -24.515 1.00 78.19 351 ILE A CA 1
ATOM 2692 C C . ILE A 1 351 ? -1.787 14.131 -25.841 1.00 78.19 351 ILE A C 1
ATOM 2694 O O . ILE A 1 351 ? -2.876 14.693 -25.903 1.00 78.19 351 ILE A O 1
ATOM 2698 N N . TYR A 1 352 ? -0.995 13.968 -26.898 1.00 78.56 352 TYR A N 1
ATOM 2699 C CA . TYR A 1 352 ? -1.335 14.432 -28.228 1.00 78.56 352 TYR A CA 1
ATOM 2700 C C . TYR A 1 352 ? -1.929 13.293 -29.047 1.00 78.56 352 TYR A C 1
ATOM 2702 O O . TYR A 1 352 ? -1.521 12.136 -28.918 1.00 78.56 352 TYR A O 1
ATOM 2710 N N . ASP A 1 353 ? -2.901 13.630 -29.887 1.00 75.50 353 ASP A N 1
ATOM 2711 C CA . ASP A 1 353 ? -3.429 12.691 -30.863 1.00 75.50 353 ASP A CA 1
ATOM 2712 C C . ASP A 1 353 ? -2.444 12.564 -32.030 1.00 75.50 353 ASP A C 1
ATOM 2714 O O . ASP A 1 353 ? -1.798 13.534 -32.407 1.00 75.50 353 ASP A O 1
ATOM 2718 N N . GLN A 1 354 ? -2.324 11.373 -32.610 1.00 80.06 354 GLN A N 1
ATOM 2719 C CA . GLN A 1 354 ? -1.415 11.087 -33.725 1.00 80.06 354 GLN A CA 1
ATOM 2720 C C . GLN A 1 354 ? 0.086 11.301 -33.426 1.00 80.06 354 GLN A C 1
ATOM 2722 O O . GLN A 1 354 ? 0.848 11.707 -34.307 1.00 80.06 354 GLN A O 1
ATOM 2727 N N . THR A 1 355 ? 0.555 10.988 -32.215 1.00 85.69 355 THR A N 1
ATOM 2728 C CA . THR A 1 355 ? 1.998 10.973 -31.912 1.00 85.69 355 THR A CA 1
ATOM 2729 C C . THR A 1 355 ? 2.666 9.804 -32.632 1.00 85.69 355 THR A C 1
ATOM 2731 O O . THR A 1 355 ? 2.393 8.644 -32.326 1.00 85.69 355 THR A O 1
ATOM 2734 N N . ASN A 1 356 ? 3.556 10.079 -33.583 1.00 87.00 356 ASN A N 1
ATOM 2735 C CA . ASN A 1 356 ? 4.337 9.051 -34.263 1.00 87.00 356 ASN A CA 1
ATOM 2736 C C . ASN A 1 356 ? 5.553 8.678 -33.409 1.00 87.00 356 ASN A C 1
ATOM 2738 O O . ASN A 1 356 ? 6.400 9.519 -33.130 1.00 87.00 356 ASN A O 1
ATOM 2742 N N . VAL A 1 357 ? 5.647 7.423 -32.989 1.00 89.00 357 VAL A N 1
ATOM 2743 C CA . VAL A 1 357 ? 6.766 6.899 -32.210 1.00 89.00 357 VAL A CA 1
ATOM 2744 C C . VAL A 1 357 ? 7.622 6.007 -33.091 1.00 89.00 357 VAL A C 1
ATOM 2746 O O . VAL A 1 357 ? 7.173 4.964 -33.570 1.00 89.00 357 VAL A O 1
ATOM 2749 N N . ARG A 1 358 ? 8.887 6.399 -33.250 1.00 90.62 358 ARG A N 1
ATOM 2750 C CA . ARG A 1 358 ? 9.911 5.631 -33.961 1.00 90.62 358 ARG A CA 1
ATOM 2751 C C . ARG A 1 358 ? 10.913 5.050 -32.979 1.00 90.62 358 ARG A C 1
ATOM 2753 O O . ARG A 1 358 ? 11.402 5.757 -32.103 1.00 90.62 358 ARG A O 1
ATOM 2760 N N . ILE A 1 359 ? 11.246 3.778 -33.153 1.00 89.00 359 ILE A N 1
ATOM 2761 C CA . ILE A 1 359 ? 12.261 3.084 -32.363 1.00 89.00 359 ILE A CA 1
ATOM 2762 C C . ILE A 1 359 ? 13.474 2.823 -33.240 1.00 89.00 359 ILE A C 1
ATOM 2764 O O . ILE A 1 359 ? 13.341 2.257 -34.330 1.00 89.00 359 ILE A O 1
ATOM 2768 N N . ARG A 1 360 ? 14.659 3.211 -32.772 1.00 89.06 360 ARG A N 1
ATOM 2769 C CA . ARG A 1 360 ? 15.926 2.957 -33.461 1.00 89.06 360 ARG A CA 1
ATOM 2770 C C . ARG A 1 360 ? 16.901 2.189 -32.585 1.00 89.06 360 ARG A C 1
ATOM 2772 O O . ARG A 1 360 ? 16.892 2.332 -31.372 1.00 89.06 360 ARG A O 1
ATOM 2779 N N . SER A 1 361 ? 17.794 1.441 -33.217 1.00 85.31 361 SER A N 1
ATOM 2780 C CA . SER A 1 361 ? 19.019 0.943 -32.588 1.00 85.31 361 SER A CA 1
ATOM 2781 C C . SER A 1 361 ? 20.179 1.154 -33.547 1.00 85.31 361 SER A C 1
ATOM 2783 O O . SER A 1 361 ? 20.025 0.930 -34.748 1.00 85.31 361 SER A O 1
ATOM 2785 N N . HIS A 1 362 ? 21.314 1.646 -33.045 1.00 79.50 362 HIS A N 1
ATOM 2786 C CA . HIS A 1 362 ? 22.498 1.962 -33.859 1.00 79.50 362 HIS A CA 1
ATOM 2787 C C . HIS A 1 362 ? 22.172 2.811 -35.110 1.00 79.50 362 HIS A C 1
ATOM 2789 O O . HIS A 1 362 ? 22.697 2.591 -36.198 1.00 79.50 362 HIS A O 1
ATOM 2795 N N . GLY A 1 363 ? 21.236 3.759 -34.975 1.00 75.50 363 GLY A N 1
ATOM 2796 C CA . GLY A 1 363 ? 20.775 4.628 -36.065 1.00 75.50 363 GLY A CA 1
ATOM 2797 C C . GLY A 1 363 ? 19.804 3.985 -37.069 1.00 75.50 363 GLY A C 1
ATOM 2798 O O . GLY A 1 363 ? 19.217 4.703 -37.879 1.00 75.50 363 GLY A O 1
ATOM 2799 N N . ARG A 1 364 ? 19.564 2.669 -37.006 1.00 80.12 364 ARG A N 1
ATOM 2800 C CA . ARG A 1 364 ? 18.608 1.958 -37.869 1.00 80.12 364 ARG A CA 1
ATOM 2801 C C . ARG A 1 364 ? 17.204 1.986 -37.269 1.00 80.12 364 ARG A C 1
ATOM 2803 O O . ARG A 1 364 ? 17.037 1.728 -36.082 1.00 80.12 364 ARG A O 1
ATOM 2810 N N . LEU A 1 365 ? 16.193 2.265 -38.093 1.00 84.75 365 LEU A N 1
ATOM 2811 C CA . LEU A 1 365 ? 14.779 2.170 -37.710 1.00 84.75 365 LEU A CA 1
ATOM 2812 C C . LEU A 1 365 ? 14.377 0.700 -37.526 1.00 84.75 365 LEU A C 1
ATOM 2814 O O . LEU A 1 365 ? 14.530 -0.095 -38.450 1.00 84.75 365 LEU A O 1
ATOM 2818 N N . LEU A 1 366 ? 13.866 0.368 -36.341 1.00 80.12 366 LEU A N 1
ATOM 2819 C CA . LEU A 1 366 ? 13.389 -0.967 -35.971 1.00 80.12 366 LEU A CA 1
ATOM 2820 C C . LEU A 1 366 ? 11.863 -1.054 -35.958 1.00 80.12 366 LEU A C 1
ATOM 2822 O O . LEU A 1 366 ? 11.296 -2.068 -36.353 1.00 80.12 366 LEU A O 1
ATOM 2826 N N . TYR A 1 367 ? 11.196 0.002 -35.493 1.00 84.12 367 TYR A N 1
ATOM 2827 C CA . TYR A 1 367 ? 9.745 0.027 -35.349 1.00 84.12 367 TYR A CA 1
ATOM 2828 C C . TYR A 1 367 ? 9.203 1.445 -35.512 1.00 84.12 367 TYR A C 1
ATOM 2830 O O . TYR A 1 367 ? 9.883 2.419 -35.191 1.00 84.12 367 TYR A O 1
ATOM 2838 N N . GLU A 1 368 ? 7.974 1.555 -36.001 1.00 88.94 368 GLU A N 1
ATOM 2839 C CA . GLU A 1 368 ? 7.252 2.816 -36.141 1.00 88.94 368 GLU A CA 1
ATOM 2840 C C . GLU A 1 368 ? 5.758 2.569 -35.915 1.00 88.94 368 GLU A C 1
ATOM 2842 O O . GLU A 1 368 ? 5.191 1.626 -36.473 1.00 88.94 368 GLU A O 1
ATOM 2847 N N . ALA A 1 369 ? 5.126 3.402 -35.091 1.00 83.94 369 ALA A N 1
ATOM 2848 C CA . ALA A 1 369 ? 3.687 3.363 -34.862 1.00 83.94 369 ALA A CA 1
ATOM 2849 C C . ALA A 1 369 ? 3.138 4.743 -34.508 1.00 83.94 369 ALA A C 1
ATOM 2851 O O . ALA A 1 369 ? 3.793 5.538 -33.843 1.00 83.94 369 ALA A O 1
ATOM 2852 N N . THR A 1 370 ? 1.891 4.996 -34.890 1.00 85.88 370 THR A N 1
ATOM 2853 C CA . THR A 1 370 ? 1.160 6.201 -34.495 1.00 85.88 370 THR A CA 1
ATOM 2854 C C . THR A 1 370 ? 0.272 5.898 -33.294 1.00 85.88 370 THR A C 1
ATOM 2856 O O . THR A 1 370 ? -0.503 4.941 -33.313 1.00 85.88 370 THR A O 1
ATOM 2859 N N . ILE A 1 371 ? 0.388 6.716 -32.252 1.00 83.56 371 ILE A N 1
ATOM 2860 C CA . ILE A 1 371 ? -0.303 6.561 -30.975 1.00 83.56 371 ILE A CA 1
ATOM 2861 C C . ILE A 1 371 ? -1.346 7.678 -30.825 1.00 83.56 371 ILE A C 1
ATOM 2863 O O . ILE A 1 371 ? -0.989 8.852 -30.957 1.00 83.56 371 ILE A O 1
ATOM 2867 N N . PRO A 1 372 ? -2.622 7.348 -30.553 1.00 80.19 372 PRO A N 1
ATOM 2868 C CA . PRO A 1 372 ? -3.643 8.348 -30.255 1.00 80.19 372 PRO A CA 1
ATOM 2869 C C . PRO A 1 372 ? -3.463 8.945 -28.849 1.00 80.19 372 PRO A C 1
ATOM 2871 O O . PRO A 1 372 ? -2.726 8.418 -28.016 1.00 80.19 372 PRO A O 1
ATOM 2874 N N . ALA A 1 373 ? -4.168 10.040 -28.560 1.00 80.69 373 ALA A N 1
ATOM 2875 C CA . ALA A 1 373 ? -4.187 10.614 -27.216 1.00 80.69 373 ALA A CA 1
ATOM 2876 C C . ALA A 1 373 ? -4.875 9.652 -26.232 1.00 80.69 373 ALA A C 1
ATOM 2878 O O . ALA A 1 373 ? -5.979 9.169 -26.496 1.00 80.69 373 ALA A O 1
ATOM 2879 N N . SER A 1 374 ? -4.237 9.377 -25.095 1.00 76.25 374 SER A N 1
ATOM 2880 C CA . SER A 1 374 ? -4.717 8.373 -24.139 1.00 76.25 374 SER A CA 1
ATOM 2881 C C . SER A 1 374 ? -4.346 8.624 -22.678 1.00 76.25 374 SER A C 1
ATOM 2883 O O . SER A 1 374 ? -4.518 7.725 -21.854 1.00 76.25 374 SER A O 1
ATOM 2885 N N . LEU A 1 375 ? -3.843 9.818 -22.330 1.00 65.44 375 LEU A N 1
ATOM 2886 C CA . LEU A 1 375 ? -3.357 10.108 -20.973 1.00 65.44 375 LEU A CA 1
ATOM 2887 C C . LEU A 1 375 ? -4.366 9.711 -19.881 1.00 65.44 375 LEU A C 1
ATOM 2889 O O . LEU A 1 375 ? -3.967 9.077 -18.910 1.00 65.44 375 LEU A O 1
ATOM 2893 N N . GLU A 1 376 ? -5.652 10.010 -20.075 1.00 55.62 376 GLU A N 1
ATOM 2894 C CA . GLU A 1 376 ? -6.721 9.766 -19.094 1.00 55.62 376 GLU A CA 1
ATOM 2895 C C . GLU A 1 376 ? -7.399 8.390 -19.211 1.00 55.62 376 GLU A C 1
ATOM 2897 O O . GLU A 1 376 ? -8.265 8.075 -18.401 1.00 55.62 376 GLU A O 1
ATOM 2902 N N . SER A 1 377 ? -7.064 7.575 -20.219 1.00 59.38 377 SER A N 1
ATOM 2903 C CA . SER A 1 377 ? -7.835 6.366 -20.541 1.00 59.38 377 SER A CA 1
ATOM 2904 C C . SER A 1 377 ? -7.060 5.074 -20.311 1.00 59.38 377 SER A C 1
ATOM 2906 O O . SER A 1 377 ? -7.317 4.360 -19.346 1.00 59.38 377 SER A O 1
ATOM 2908 N N . GLN A 1 378 ? -6.135 4.741 -21.209 1.00 66.44 378 GLN A N 1
ATOM 2909 C CA . GLN A 1 378 ? -5.446 3.455 -21.216 1.00 66.44 378 GLN A CA 1
ATOM 2910 C C . GLN A 1 378 ? -4.024 3.566 -21.764 1.00 66.44 378 GLN A C 1
ATOM 2912 O O . GLN A 1 378 ? -3.701 4.404 -22.611 1.00 66.44 378 GLN A O 1
ATOM 2917 N N . SER A 1 379 ? -3.168 2.667 -21.287 1.00 76.62 379 SER A N 1
ATOM 2918 C CA . SER A 1 379 ? -1.802 2.523 -21.779 1.00 76.62 379 SER A CA 1
ATOM 2919 C C . SER A 1 379 ? -1.776 1.825 -23.138 1.00 76.62 379 SER A C 1
ATOM 2921 O O . SER A 1 379 ? -2.510 0.866 -23.371 1.00 76.62 379 SER A O 1
ATOM 2923 N N . HIS A 1 380 ? -0.892 2.277 -24.021 1.00 79.69 380 HIS A N 1
ATOM 2924 C CA . HIS A 1 380 ? -0.579 1.595 -25.270 1.00 79.69 380 HIS A CA 1
ATOM 2925 C C . HIS A 1 380 ? 0.606 0.658 -25.067 1.00 79.69 380 HIS A C 1
ATOM 2927 O O . HIS A 1 380 ? 1.601 1.049 -24.458 1.00 79.69 380 HIS A O 1
ATOM 2933 N N . GLU A 1 381 ? 0.508 -0.558 -25.600 1.00 81.12 381 GLU A N 1
ATOM 2934 C CA . GLU A 1 381 ? 1.617 -1.509 -25.655 1.00 81.12 381 GLU A CA 1
ATOM 2935 C C . GLU A 1 381 ? 2.115 -1.630 -27.096 1.00 81.12 381 GLU A C 1
ATOM 2937 O O . GLU A 1 381 ? 1.397 -2.085 -27.988 1.00 81.12 381 GLU A O 1
ATOM 2942 N N . LEU A 1 382 ? 3.357 -1.214 -27.328 1.00 80.75 382 LEU A N 1
ATOM 2943 C CA . LEU A 1 382 ? 4.051 -1.408 -28.594 1.00 8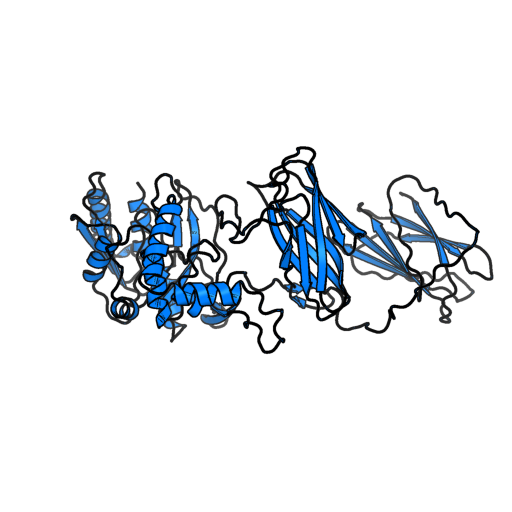0.75 382 LEU A CA 1
ATOM 2944 C C . LEU A 1 382 ? 4.940 -2.638 -28.476 1.00 80.75 382 LEU A C 1
ATOM 2946 O O . LEU A 1 382 ? 5.823 -2.669 -27.623 1.00 80.75 382 LEU A O 1
ATOM 2950 N N . LEU A 1 383 ? 4.718 -3.632 -29.333 1.00 76.81 383 LEU A N 1
ATOM 2951 C CA . LEU A 1 383 ? 5.465 -4.888 -29.345 1.00 76.81 383 LEU A CA 1
ATOM 2952 C C . LEU A 1 383 ? 6.274 -5.000 -30.633 1.00 76.81 383 LEU A C 1
ATOM 2954 O O . LEU A 1 383 ? 5.707 -4.941 -31.724 1.00 76.81 383 LEU A O 1
ATOM 2958 N N . PHE A 1 384 ? 7.586 -5.183 -30.516 1.00 79.81 384 PHE A N 1
ATOM 2959 C CA . PHE A 1 384 ? 8.472 -5.278 -31.673 1.00 79.81 384 PHE A CA 1
ATOM 2960 C C . PHE A 1 384 ? 9.692 -6.168 -31.403 1.00 79.81 384 PHE A C 1
ATOM 2962 O O . PHE A 1 384 ? 10.214 -6.183 -30.287 1.00 79.81 384 PHE A O 1
ATOM 2969 N N . PRO A 1 385 ? 10.150 -6.943 -32.402 1.00 80.00 385 PRO A N 1
ATOM 2970 C CA . PRO A 1 385 ? 11.331 -7.778 -32.257 1.00 80.00 385 PRO A CA 1
ATOM 2971 C C . PRO A 1 385 ? 12.613 -6.947 -32.366 1.00 80.00 385 PRO A C 1
ATOM 2973 O O . PRO A 1 385 ? 12.700 -6.017 -33.168 1.00 80.00 385 PRO A O 1
ATOM 2976 N N . VAL A 1 386 ? 13.630 -7.322 -31.596 1.00 81.81 386 VAL A N 1
ATOM 2977 C CA . VAL A 1 386 ? 14.981 -6.754 -31.655 1.00 81.81 386 VAL A CA 1
ATOM 2978 C C . VAL A 1 386 ? 15.996 -7.883 -31.515 1.00 81.81 386 VAL A C 1
ATOM 2980 O O . VAL A 1 386 ? 15.763 -8.832 -30.774 1.00 81.81 386 VAL A O 1
ATOM 2983 N N . VAL A 1 387 ? 17.120 -7.796 -32.222 1.00 83.69 387 VAL A N 1
ATOM 2984 C CA . VAL A 1 387 ? 18.275 -8.662 -31.960 1.00 83.69 387 VAL A CA 1
ATOM 2985 C C . VAL A 1 387 ? 19.187 -7.924 -30.999 1.00 83.69 387 VAL A C 1
ATOM 2987 O O . VAL A 1 387 ? 19.626 -6.817 -31.308 1.00 83.69 387 VAL A O 1
ATOM 2990 N N . PHE A 1 388 ? 19.442 -8.523 -29.840 1.00 86.50 388 PHE A N 1
ATOM 2991 C CA . PHE A 1 388 ? 20.410 -7.991 -28.896 1.00 86.50 388 PHE A CA 1
ATOM 2992 C C . PHE A 1 388 ? 21.703 -8.793 -28.938 1.00 86.50 388 PHE A C 1
ATOM 2994 O O . PHE A 1 388 ? 21.697 -10.025 -28.989 1.00 86.50 388 PHE A O 1
ATOM 3001 N N . GLU A 1 389 ? 22.814 -8.073 -28.884 1.00 85.19 389 GLU A N 1
ATOM 3002 C CA . GLU A 1 389 ? 24.142 -8.639 -28.704 1.00 85.19 389 GLU A CA 1
ATOM 3003 C C . GLU A 1 389 ? 24.447 -8.828 -27.217 1.00 85.19 389 GLU A C 1
ATOM 3005 O O . GLU A 1 389 ? 23.763 -8.299 -26.343 1.00 85.19 389 GLU A O 1
ATOM 3010 N N . ARG A 1 390 ? 25.497 -9.586 -26.901 1.00 85.06 390 ARG A N 1
ATOM 3011 C CA . ARG A 1 390 ? 25.939 -9.745 -25.516 1.00 85.06 390 ARG A CA 1
ATOM 3012 C C . ARG A 1 390 ? 26.492 -8.410 -25.014 1.00 85.06 390 ARG A C 1
ATOM 3014 O O . ARG A 1 390 ? 27.384 -7.843 -25.635 1.00 85.06 390 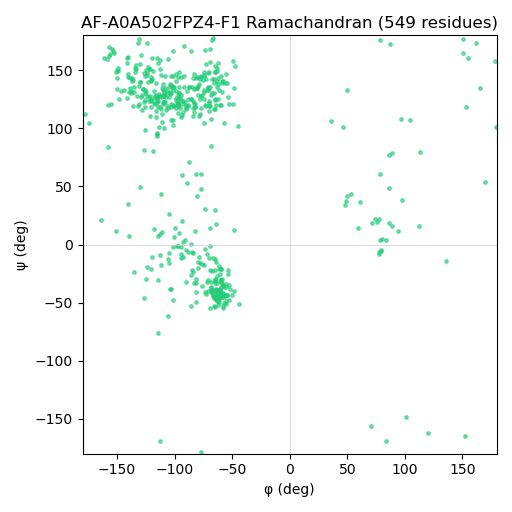ARG A O 1
ATOM 3021 N N . GLY A 1 391 ? 26.032 -7.967 -23.849 1.00 80.94 391 GLY A N 1
ATOM 3022 C CA . GLY A 1 391 ? 26.410 -6.688 -23.249 1.00 80.94 391 GLY A CA 1
ATOM 3023 C C . GLY A 1 391 ? 25.343 -5.613 -23.442 1.00 80.94 391 GLY A C 1
ATOM 3024 O O . GLY A 1 391 ? 24.145 -5.907 -23.449 1.00 80.94 391 GLY A O 1
ATOM 3025 N N . ARG A 1 392 ? 25.777 -4.357 -23.546 1.00 90.62 392 ARG A N 1
ATOM 3026 C CA . ARG A 1 392 ? 24.884 -3.198 -23.594 1.00 90.62 392 ARG A CA 1
ATOM 3027 C C . ARG A 1 392 ? 24.288 -3.003 -24.988 1.00 90.62 392 ARG A C 1
ATOM 3029 O O . ARG A 1 392 ? 25.021 -2.891 -25.964 1.00 90.62 392 ARG A O 1
ATOM 3036 N N . ASN A 1 393 ? 22.966 -2.878 -25.048 1.00 91.19 393 ASN A N 1
ATOM 3037 C CA . ASN A 1 393 ? 22.201 -2.603 -26.261 1.00 91.19 393 ASN A CA 1
ATOM 3038 C C . ASN A 1 393 ? 21.305 -1.383 -26.052 1.00 91.19 393 ASN A C 1
ATOM 3040 O O . ASN A 1 393 ? 20.445 -1.400 -25.172 1.00 91.19 393 ASN A O 1
ATOM 3044 N N . ASP A 1 394 ? 21.463 -0.358 -26.887 1.00 94.00 394 ASP A N 1
ATOM 3045 C CA . ASP A 1 394 ? 20.708 0.889 -26.768 1.00 94.00 394 ASP A CA 1
ATOM 3046 C C . ASP A 1 394 ? 19.569 0.955 -27.801 1.00 94.00 394 ASP A C 1
ATOM 3048 O O . ASP A 1 394 ? 19.743 0.651 -28.991 1.00 94.00 394 ASP A O 1
ATOM 3052 N N . LEU A 1 395 ? 18.397 1.376 -27.326 1.00 93.62 395 LEU A N 1
ATOM 3053 C CA . LEU A 1 395 ? 17.209 1.687 -28.111 1.00 93.62 395 LEU A CA 1
ATOM 3054 C C . LEU A 1 395 ? 16.850 3.163 -27.944 1.00 93.62 395 LEU A C 1
ATOM 3056 O O . LEU A 1 395 ? 16.570 3.616 -26.836 1.00 93.62 395 LEU A O 1
ATOM 3060 N N . ALA A 1 396 ? 16.799 3.895 -29.049 1.00 92.75 396 ALA A N 1
ATOM 3061 C CA . ALA A 1 396 ? 16.289 5.257 -29.085 1.00 92.75 396 ALA A CA 1
ATOM 3062 C C . ALA A 1 396 ? 14.779 5.252 -29.362 1.00 92.75 396 ALA A C 1
ATOM 3064 O O . ALA A 1 396 ? 14.312 4.581 -30.284 1.00 92.75 396 ALA A O 1
ATOM 3065 N N . ILE A 1 397 ? 14.026 6.016 -28.577 1.00 92.81 397 ILE A N 1
ATOM 3066 C CA . ILE A 1 397 ? 12.582 6.232 -28.654 1.00 92.81 397 ILE A CA 1
ATOM 3067 C C . ILE A 1 397 ? 12.367 7.679 -29.091 1.00 92.81 397 ILE A C 1
ATOM 3069 O O . ILE A 1 397 ? 12.660 8.608 -28.341 1.00 92.81 397 ILE A O 1
ATOM 3073 N N . LEU A 1 398 ? 11.843 7.873 -30.298 1.00 90.31 398 LEU A N 1
ATOM 3074 C CA . LEU A 1 398 ? 11.662 9.184 -30.911 1.00 90.31 398 LEU A CA 1
ATOM 3075 C C . LEU A 1 398 ? 10.166 9.464 -31.095 1.00 90.31 398 LEU A C 1
ATOM 3077 O O . LEU A 1 398 ? 9.583 9.002 -32.082 1.00 90.31 398 LEU A O 1
ATOM 3081 N N . PRO A 1 399 ? 9.522 10.182 -30.158 1.00 87.00 399 PRO A N 1
ATOM 3082 C CA . PRO A 1 399 ? 8.156 10.646 -30.328 1.00 87.00 399 PRO A CA 1
ATOM 3083 C C . PRO A 1 399 ? 8.109 11.961 -31.122 1.00 87.00 399 PRO A C 1
ATOM 3085 O O . PRO A 1 399 ? 8.581 13.023 -30.699 1.00 87.00 399 PRO A O 1
ATOM 3088 N N . GLU A 1 400 ? 7.470 11.902 -32.280 1.00 82.69 400 GLU A N 1
ATOM 3089 C CA . GLU A 1 400 ? 7.236 13.023 -33.175 1.00 82.69 400 GLU A CA 1
ATOM 3090 C C . GLU A 1 400 ? 5.763 13.403 -33.172 1.00 82.69 400 GLU A C 1
ATOM 3092 O O . GLU A 1 400 ? 4.878 12.582 -33.402 1.00 82.69 400 GLU A O 1
ATOM 3097 N N . HIS A 1 401 ? 5.504 14.685 -32.938 1.00 73.38 401 HIS A N 1
ATOM 3098 C CA . HIS A 1 401 ? 4.176 15.258 -33.054 1.00 73.38 401 HIS A CA 1
ATOM 3099 C C . HIS A 1 401 ? 4.276 16.616 -33.773 1.00 73.38 401 HIS A C 1
ATOM 3101 O O . HIS A 1 401 ? 5.251 17.341 -33.545 1.00 73.38 401 HIS A O 1
ATOM 3107 N N . PRO A 1 402 ? 3.305 16.991 -34.633 1.00 63.47 402 PRO A N 1
ATOM 3108 C CA . PRO A 1 402 ? 3.356 18.238 -35.403 1.00 63.47 402 PRO A CA 1
ATOM 3109 C C . PRO A 1 402 ? 3.401 19.521 -34.557 1.00 63.47 402 PRO A C 1
ATOM 3111 O O . PRO A 1 402 ? 3.890 20.548 -35.024 1.00 63.47 402 PRO A O 1
ATOM 3114 N N . LEU A 1 403 ? 2.890 19.487 -33.321 1.00 60.09 403 LEU A N 1
ATOM 3115 C CA . LEU A 1 403 ? 2.918 20.629 -32.401 1.00 60.09 403 LEU A CA 1
ATOM 3116 C C . LEU A 1 403 ? 4.239 20.667 -31.611 1.00 60.09 403 LEU A C 1
ATOM 3118 O O . LEU A 1 403 ? 4.621 19.708 -30.943 1.00 60.09 403 LEU A O 1
ATOM 3122 N N . ALA A 1 404 ? 4.934 21.803 -31.687 1.00 51.22 404 ALA A N 1
ATOM 3123 C CA . ALA A 1 404 ? 6.329 21.992 -31.289 1.00 51.22 404 ALA A CA 1
ATOM 3124 C C . ALA A 1 404 ? 6.569 22.190 -29.776 1.00 51.22 404 ALA A C 1
ATOM 3126 O O . ALA A 1 404 ? 7.391 23.022 -29.403 1.00 51.22 404 ALA A O 1
ATOM 3127 N N . SER A 1 405 ? 5.897 21.441 -28.895 1.00 57.38 405 SER A N 1
ATOM 3128 C CA . SER A 1 405 ? 6.329 21.371 -27.490 1.00 57.38 405 SER A CA 1
ATOM 3129 C C . SER A 1 405 ? 7.245 20.147 -27.312 1.00 57.38 405 SER A C 1
ATOM 3131 O O . SER A 1 405 ? 6.785 19.017 -27.500 1.00 57.38 405 SER A O 1
ATOM 3133 N N . PRO A 1 406 ? 8.560 20.328 -27.088 1.00 55.28 406 PRO A N 1
ATOM 3134 C CA . PRO A 1 406 ? 9.526 19.227 -27.036 1.00 55.28 406 PRO A CA 1
ATOM 3135 C C . PRO A 1 406 ? 9.449 18.382 -25.755 1.00 55.28 406 PRO A C 1
ATOM 3137 O O . PRO A 1 406 ? 9.925 17.250 -25.768 1.00 55.28 406 PRO A O 1
ATOM 3140 N N . ASP A 1 407 ? 8.813 18.885 -24.692 1.00 54.16 407 ASP A N 1
ATOM 3141 C CA . ASP A 1 407 ? 9.020 18.353 -23.336 1.00 54.16 407 ASP A CA 1
ATOM 3142 C C . ASP A 1 407 ? 7.913 17.412 -22.826 1.00 54.16 407 ASP A C 1
ATOM 3144 O O . ASP A 1 407 ? 8.024 16.890 -21.722 1.00 54.16 407 ASP A O 1
ATOM 3148 N N . LEU A 1 408 ? 6.848 17.176 -23.607 1.00 58.59 408 LEU A N 1
ATOM 3149 C CA . LEU A 1 408 ? 5.660 16.420 -23.163 1.00 58.59 408 LEU A CA 1
ATOM 3150 C C . LEU A 1 408 ? 5.082 15.488 -24.243 1.00 58.59 408 LEU A C 1
ATOM 3152 O O . LEU A 1 408 ? 3.869 15.356 -24.385 1.00 58.59 408 LEU A O 1
ATOM 3156 N N . ARG A 1 409 ? 5.918 14.879 -25.088 1.00 70.38 409 ARG A N 1
ATOM 3157 C CA . ARG A 1 409 ? 5.408 14.177 -26.287 1.00 70.38 409 ARG A CA 1
ATOM 3158 C C . ARG A 1 409 ? 4.933 12.755 -26.033 1.00 70.38 409 ARG A C 1
ATOM 3160 O O . ARG A 1 409 ? 4.007 12.297 -26.693 1.00 70.38 409 ARG A O 1
ATOM 3167 N N . LEU A 1 410 ? 5.563 12.061 -25.093 1.00 80.19 410 LEU A N 1
ATOM 3168 C CA . LEU A 1 410 ? 5.234 10.682 -24.765 1.00 80.19 410 LEU A CA 1
ATOM 3169 C C . LEU A 1 410 ? 5.501 1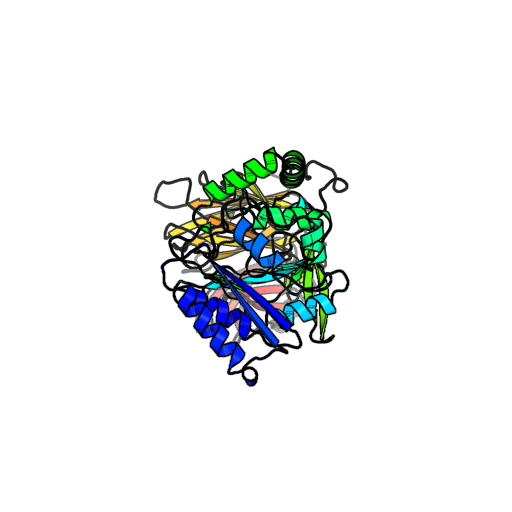0.443 -23.282 1.00 80.19 410 LEU A C 1
ATOM 3171 O O . LEU A 1 410 ? 6.612 10.684 -22.806 1.00 80.19 410 LEU A O 1
ATOM 3175 N N . LEU A 1 411 ? 4.488 9.960 -22.571 1.00 80.75 411 LEU A N 1
ATOM 3176 C CA . LEU A 1 411 ? 4.628 9.479 -21.209 1.00 80.75 411 LEU A CA 1
ATOM 3177 C C . LEU A 1 411 ? 5.099 8.023 -21.254 1.00 80.75 411 LEU A C 1
ATOM 3179 O O . LEU A 1 411 ? 4.363 7.119 -21.658 1.00 80.75 411 LEU A O 1
ATOM 3183 N N . TYR A 1 412 ? 6.337 7.813 -20.841 1.00 81.31 412 TYR A N 1
ATOM 3184 C CA . TYR A 1 412 ? 6.977 6.522 -20.671 1.00 81.31 412 TYR A CA 1
ATOM 3185 C C . TYR A 1 412 ? 6.507 5.845 -19.381 1.00 81.31 412 TYR A C 1
ATOM 3187 O O . TYR A 1 412 ? 6.605 6.432 -18.299 1.00 81.31 412 TYR A O 1
ATOM 3195 N N . ILE A 1 413 ? 6.047 4.594 -19.492 1.00 71.94 413 ILE A N 1
ATOM 3196 C CA . ILE A 1 413 ? 5.666 3.765 -18.342 1.00 71.94 413 ILE A CA 1
ATOM 3197 C C . ILE A 1 413 ? 6.736 2.698 -18.105 1.00 71.94 413 ILE A C 1
ATOM 3199 O O . ILE A 1 413 ? 7.390 2.715 -17.062 1.00 71.94 413 ILE A O 1
ATOM 3203 N N . ASP A 1 414 ? 6.964 1.803 -19.072 1.00 77.56 414 ASP A N 1
ATOM 3204 C CA . ASP A 1 414 ? 8.089 0.869 -19.032 1.00 77.56 414 ASP A CA 1
ATOM 3205 C C . ASP A 1 414 ? 8.516 0.335 -20.405 1.00 77.56 414 ASP A C 1
ATOM 3207 O O . ASP A 1 414 ? 7.767 0.397 -21.377 1.00 77.56 414 ASP A O 1
ATOM 3211 N N . VAL A 1 415 ? 9.737 -0.211 -20.483 1.00 83.88 415 VAL A N 1
ATOM 3212 C CA . VAL A 1 415 ? 10.146 -1.097 -21.579 1.00 83.88 415 VAL A CA 1
ATOM 3213 C C . VAL A 1 415 ? 10.635 -2.411 -21.004 1.00 83.88 415 VAL A C 1
ATOM 3215 O O . VAL A 1 415 ? 11.518 -2.433 -20.141 1.00 83.88 415 VAL A O 1
ATOM 3218 N N . LEU A 1 416 ? 10.083 -3.505 -21.507 1.00 82.31 416 LEU A N 1
ATOM 3219 C CA . LEU A 1 416 ? 10.463 -4.864 -21.156 1.00 82.31 416 LEU A CA 1
ATOM 3220 C C . LEU A 1 416 ? 10.915 -5.628 -22.395 1.00 82.31 416 LEU A C 1
ATOM 3222 O O . LEU A 1 416 ? 10.435 -5.357 -23.488 1.00 82.31 416 LEU A O 1
ATOM 3226 N N . ALA A 1 417 ? 11.810 -6.596 -22.232 1.00 82.75 417 ALA A N 1
ATOM 3227 C CA . ALA A 1 417 ? 12.268 -7.455 -23.313 1.00 82.75 417 ALA A CA 1
ATOM 3228 C C . ALA A 1 417 ? 12.315 -8.920 -22.872 1.00 82.75 417 ALA A C 1
ATOM 3230 O O . ALA A 1 417 ? 12.885 -9.235 -21.830 1.00 82.75 417 ALA A O 1
ATOM 3231 N N . TRP A 1 418 ? 11.759 -9.830 -23.668 1.00 83.56 418 TRP A N 1
ATOM 3232 C CA . TRP A 1 418 ? 11.821 -11.274 -23.419 1.00 83.56 418 TRP A CA 1
ATOM 3233 C C . TRP A 1 418 ? 12.642 -11.959 -24.493 1.00 83.56 418 TRP A C 1
ATOM 3235 O O . TRP A 1 418 ? 12.372 -11.767 -25.676 1.00 83.56 418 TRP A O 1
ATOM 3245 N N . HIS A 1 419 ? 13.602 -12.781 -24.078 1.00 81.69 419 HIS A N 1
ATOM 3246 C CA . HIS A 1 419 ? 14.329 -13.642 -25.002 1.00 81.69 419 HIS A CA 1
ATOM 3247 C C . HIS A 1 419 ? 13.352 -14.663 -25.592 1.00 81.69 419 HIS A C 1
ATOM 3249 O O . HIS A 1 419 ? 12.642 -15.336 -24.840 1.00 81.69 419 HIS A O 1
ATOM 3255 N N . VAL A 1 420 ? 13.269 -14.730 -26.918 1.00 71.06 420 VAL A N 1
ATOM 3256 C CA . VAL A 1 420 ? 12.300 -15.588 -27.622 1.00 71.06 420 VAL A CA 1
ATOM 3257 C C . VAL A 1 420 ? 12.934 -16.837 -28.228 1.00 71.06 420 VAL A C 1
ATOM 3259 O O . VAL A 1 420 ? 12.213 -17.800 -28.476 1.00 71.06 420 VAL A O 1
ATOM 3262 N N . ASP A 1 421 ? 14.260 -16.877 -28.361 1.00 62.22 421 ASP A N 1
ATOM 3263 C CA . ASP A 1 421 ? 14.982 -18.071 -28.798 1.00 62.22 421 ASP A CA 1
ATOM 3264 C C . ASP A 1 421 ? 15.428 -18.879 -27.559 1.00 62.22 421 ASP A C 1
ATOM 3266 O O . ASP A 1 421 ? 16.059 -18.364 -26.644 1.00 62.22 421 ASP A O 1
ATOM 3270 N N . GLY A 1 422 ? 15.065 -20.156 -27.437 1.00 47.97 422 GLY A N 1
ATOM 3271 C CA . GLY A 1 422 ? 15.554 -20.991 -26.327 1.00 47.97 422 GLY A CA 1
ATOM 3272 C C . GLY A 1 422 ? 17.070 -21.271 -26.425 1.00 47.97 422 GLY A C 1
ATOM 3273 O O . GLY A 1 422 ? 17.685 -20.955 -27.441 1.00 47.97 422 GLY A O 1
ATOM 3274 N N . PRO A 1 423 ? 17.696 -21.954 -25.441 1.00 34.84 423 PRO A N 1
ATOM 3275 C CA . PRO A 1 423 ? 19.121 -22.336 -25.469 1.00 34.84 423 PRO A CA 1
ATOM 3276 C C . PRO A 1 423 ? 19.542 -23.319 -26.588 1.00 34.84 423 PRO A C 1
ATOM 3278 O O . PRO A 1 423 ? 20.585 -23.959 -26.485 1.00 34.84 423 PRO A O 1
ATOM 3281 N N . ALA A 1 424 ? 18.755 -23.487 -27.650 1.00 32.09 424 ALA A N 1
ATOM 3282 C CA . ALA A 1 424 ? 18.994 -24.446 -28.719 1.00 32.09 424 ALA A CA 1
ATOM 3283 C C . ALA A 1 424 ? 18.977 -23.759 -30.093 1.00 32.09 424 ALA A C 1
ATOM 3285 O O . ALA A 1 424 ? 17.971 -23.781 -30.791 1.00 32.09 424 ALA A O 1
ATOM 3286 N N . SER A 1 425 ? 20.100 -23.136 -30.463 1.00 32.41 425 SER A N 1
ATOM 3287 C CA . SER A 1 425 ? 20.673 -23.113 -31.830 1.00 32.41 425 SER A CA 1
ATOM 3288 C C . SER A 1 425 ? 21.823 -22.100 -31.930 1.00 32.41 425 SER A C 1
ATOM 3290 O O . SER A 1 425 ? 21.871 -21.245 -32.804 1.00 32.41 425 SER A O 1
ATOM 3292 N N . ALA A 1 426 ? 22.815 -22.215 -31.045 1.00 28.56 426 ALA A N 1
ATOM 3293 C CA . ALA A 1 426 ? 24.043 -21.415 -31.098 1.00 28.56 426 ALA A CA 1
ATOM 3294 C C . ALA A 1 426 ? 25.015 -21.840 -32.230 1.00 28.56 426 ALA A C 1
ATOM 3296 O O . ALA A 1 426 ? 26.227 -21.753 -32.059 1.00 28.56 426 ALA A O 1
ATOM 3297 N N . SER A 1 427 ? 24.525 -22.355 -33.364 1.00 26.44 427 SER A N 1
ATOM 3298 C CA . SER A 1 427 ? 25.372 -22.917 -34.433 1.00 26.44 427 SER A CA 1
ATOM 3299 C C . SER A 1 427 ? 25.283 -22.205 -35.783 1.00 26.44 427 SER A C 1
ATOM 3301 O O . SER A 1 427 ? 25.775 -22.735 -36.773 1.00 26.44 427 SER A O 1
ATOM 3303 N N . ALA A 1 428 ? 24.704 -21.013 -35.849 1.00 27.78 428 ALA A N 1
ATOM 3304 C CA . ALA A 1 428 ? 24.817 -20.149 -37.018 1.00 27.78 428 ALA A CA 1
ATOM 3305 C C . ALA A 1 428 ? 25.125 -18.732 -36.533 1.00 27.78 428 ALA A C 1
ATOM 3307 O O . ALA A 1 428 ? 24.732 -18.383 -35.428 1.00 27.78 428 ALA A O 1
ATOM 3308 N N . PHE A 1 429 ? 25.807 -17.938 -37.352 1.00 27.97 429 PHE A N 1
ATOM 3309 C CA . PHE A 1 429 ? 26.275 -16.570 -37.085 1.00 27.97 429 PHE A CA 1
ATOM 3310 C C . PHE A 1 429 ? 27.667 -16.468 -36.445 1.00 27.97 429 PHE A C 1
ATOM 3312 O O . PHE A 1 429 ? 27.839 -16.176 -35.263 1.00 27.97 429 PHE A O 1
ATOM 3319 N N . SER A 1 430 ? 28.694 -16.619 -37.289 1.00 24.00 430 SER A N 1
ATOM 3320 C CA . SER A 1 430 ? 29.917 -15.829 -37.138 1.00 24.00 430 SER A CA 1
ATOM 3321 C C . SER A 1 430 ? 29.662 -14.427 -37.692 1.00 24.00 430 SER A C 1
ATOM 3323 O O . SER A 1 430 ? 29.270 -14.281 -38.849 1.00 24.00 430 SER A O 1
ATOM 3325 N N . ALA A 1 431 ? 29.902 -13.403 -36.879 1.00 27.77 431 ALA A N 1
ATOM 3326 C CA . ALA A 1 431 ? 29.999 -12.030 -37.345 1.00 27.77 431 ALA A CA 1
ATOM 3327 C C . ALA A 1 431 ? 31.345 -11.846 -38.056 1.00 27.77 431 ALA A C 1
ATOM 3329 O O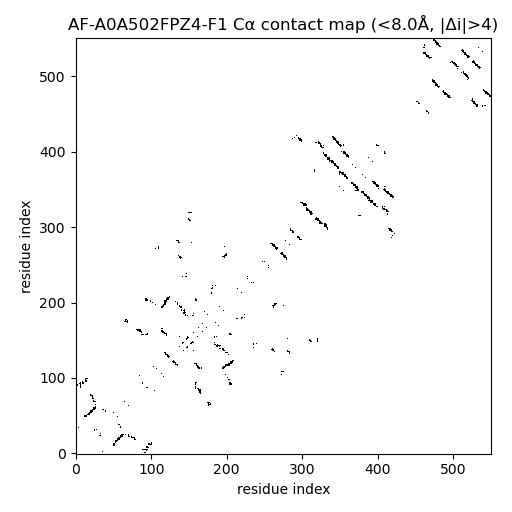 . ALA A 1 431 ? 32.378 -11.773 -37.398 1.00 27.77 431 ALA A O 1
ATOM 3330 N N . ASP A 1 432 ? 31.335 -11.788 -39.386 1.00 23.78 432 ASP A N 1
ATOM 3331 C CA . ASP A 1 432 ? 32.430 -11.199 -40.153 1.00 23.78 432 ASP A CA 1
ATOM 3332 C C . ASP A 1 432 ? 31.939 -10.777 -41.541 1.00 23.78 432 ASP A C 1
ATOM 3334 O O . ASP A 1 432 ? 31.499 -11.615 -42.319 1.00 23.78 432 ASP A O 1
ATOM 3338 N N . SER A 1 433 ? 32.045 -9.481 -41.856 1.00 28.17 433 SER A N 1
ATOM 3339 C CA . SER A 1 433 ? 32.720 -9.023 -43.080 1.00 28.17 433 SER A CA 1
ATOM 3340 C C . SER A 1 433 ? 32.687 -7.494 -43.202 1.00 28.17 433 SER A C 1
ATOM 3342 O O . SER A 1 433 ? 31.724 -6.887 -43.675 1.00 28.17 433 SER A O 1
ATOM 3344 N N . ASN A 1 434 ? 33.810 -6.870 -42.856 1.00 25.00 434 ASN A N 1
ATOM 3345 C CA . ASN A 1 434 ? 34.302 -5.702 -43.580 1.00 25.00 434 ASN A CA 1
ATOM 3346 C C . ASN A 1 434 ? 34.611 -6.118 -45.030 1.00 25.00 434 ASN A C 1
ATOM 3348 O O . ASN A 1 434 ? 35.443 -7.000 -45.211 1.00 25.00 434 ASN A O 1
ATOM 3352 N N . ALA A 1 435 ? 34.050 -5.445 -46.040 1.00 23.64 435 ALA A N 1
ATOM 3353 C CA . ALA A 1 435 ? 34.751 -5.139 -47.297 1.00 23.64 435 ALA A CA 1
ATOM 3354 C C . ALA A 1 435 ? 33.903 -4.245 -48.213 1.00 23.64 435 ALA A C 1
ATOM 3356 O O . ALA A 1 435 ? 32.995 -4.678 -48.914 1.00 23.64 435 ALA A O 1
ATOM 3357 N N . ASN A 1 436 ? 34.285 -2.975 -48.265 1.00 27.02 436 ASN A N 1
ATOM 3358 C CA . ASN A 1 436 ? 34.007 -2.085 -49.381 1.00 27.02 436 ASN A CA 1
ATOM 3359 C C . ASN A 1 436 ? 34.860 -2.546 -50.587 1.00 27.02 436 ASN A C 1
ATOM 3361 O O . ASN A 1 436 ? 36.084 -2.550 -50.442 1.00 27.02 436 ASN A O 1
ATOM 3365 N N . ARG A 1 437 ? 34.272 -2.899 -51.748 1.00 22.33 437 ARG A N 1
ATOM 3366 C CA . ARG A 1 437 ? 34.850 -2.691 -53.105 1.00 22.33 437 ARG A CA 1
ATOM 3367 C C . ARG A 1 437 ? 33.932 -3.153 -54.256 1.00 22.33 437 ARG A C 1
ATOM 3369 O O . ARG A 1 437 ? 33.749 -4.335 -54.487 1.00 22.33 437 ARG A O 1
ATOM 3376 N N . SER A 1 438 ? 33.473 -2.141 -54.996 1.00 23.69 438 SER A N 1
ATOM 3377 C CA . SER A 1 438 ? 33.313 -2.007 -56.457 1.00 23.69 438 SER A CA 1
ATOM 3378 C C . SER A 1 438 ? 32.609 -3.063 -57.329 1.00 23.69 438 SER A C 1
ATOM 3380 O O . SER A 1 438 ? 33.064 -4.194 -57.442 1.00 23.69 438 SER A O 1
ATOM 3382 N N . ALA A 1 439 ? 31.735 -2.491 -58.172 1.00 22.39 439 ALA A N 1
ATOM 3383 C CA . ALA A 1 439 ? 31.456 -2.785 -59.585 1.00 22.39 439 ALA A CA 1
ATOM 3384 C C . ALA A 1 439 ? 30.159 -3.553 -59.903 1.00 22.39 439 ALA A C 1
ATOM 3386 O O . ALA A 1 439 ? 30.060 -4.753 -59.696 1.00 22.39 439 ALA A O 1
ATOM 3387 N N . ASN A 1 440 ? 29.210 -2.785 -60.459 1.00 27.62 440 ASN A N 1
ATOM 3388 C CA . ASN A 1 440 ? 28.370 -3.079 -61.626 1.00 27.62 440 ASN A CA 1
ATOM 3389 C C . ASN A 1 440 ? 27.902 -4.528 -61.836 1.00 27.62 440 ASN A C 1
ATOM 3391 O O . ASN A 1 440 ? 28.657 -5.354 -62.330 1.00 27.62 440 ASN A O 1
ATOM 3395 N N . ASP A 1 441 ? 26.622 -4.794 -61.575 1.00 27.50 441 ASP A N 1
ATOM 3396 C CA . ASP A 1 441 ? 25.582 -4.979 -62.607 1.00 27.50 441 ASP A CA 1
ATOM 3397 C C . ASP A 1 441 ? 24.332 -5.624 -61.978 1.00 27.50 441 ASP A C 1
ATOM 3399 O O . ASP A 1 441 ? 24.426 -6.598 -61.237 1.00 27.50 441 ASP A O 1
ATOM 3403 N N . GLY A 1 442 ? 23.146 -5.091 -62.299 1.00 22.89 442 GLY A N 1
ATOM 3404 C CA . GLY A 1 442 ? 21.855 -5.733 -62.006 1.00 22.89 442 GLY A CA 1
ATOM 3405 C C . GLY A 1 442 ? 20.981 -5.016 -60.974 1.00 22.89 442 GLY A C 1
ATOM 3406 O O . GLY A 1 442 ? 20.888 -5.419 -59.819 1.00 22.89 442 GLY A O 1
ATOM 3407 N N . GLU A 1 443 ? 20.288 -3.967 -61.413 1.00 21.80 443 GLU A N 1
ATOM 3408 C CA . GLU A 1 443 ? 19.172 -3.347 -60.691 1.00 21.80 443 GLU A CA 1
ATOM 3409 C C . GLU A 1 443 ? 18.008 -4.361 -60.561 1.00 21.80 443 GLU A C 1
ATOM 3411 O O . GLU A 1 443 ? 17.478 -4.830 -61.570 1.00 21.80 443 GLU A O 1
ATOM 3416 N N . TRP A 1 444 ? 17.591 -4.705 -59.336 1.00 24.38 444 TRP A N 1
ATOM 3417 C CA . TRP A 1 444 ? 16.408 -5.540 -59.082 1.00 24.38 444 TRP A CA 1
ATOM 3418 C C . TRP A 1 444 ? 15.176 -4.650 -58.879 1.00 24.38 444 TRP A C 1
ATOM 3420 O O . TRP A 1 444 ? 15.089 -3.910 -57.900 1.00 24.38 444 TRP A O 1
ATOM 3430 N N . ARG A 1 445 ? 14.201 -4.726 -59.792 1.00 21.84 445 ARG A N 1
ATOM 3431 C CA . ARG A 1 445 ? 12.873 -4.111 -59.634 1.00 21.84 445 ARG A CA 1
ATOM 3432 C C . ARG A 1 445 ? 11.807 -5.200 -59.602 1.00 21.84 445 ARG A C 1
ATOM 3434 O O . ARG A 1 445 ? 11.582 -5.861 -60.611 1.00 21.84 445 ARG A O 1
ATOM 3441 N N . ALA A 1 446 ? 11.126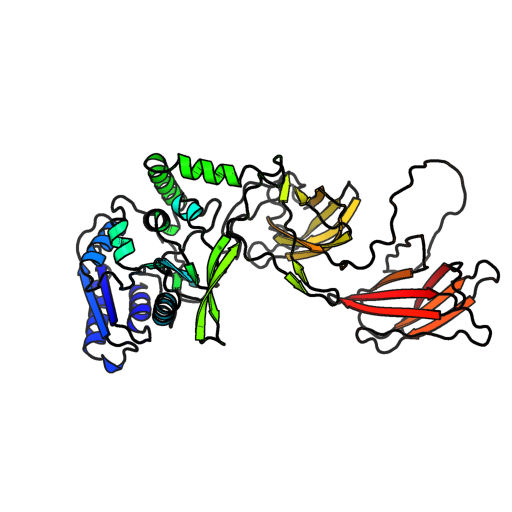 -5.348 -58.469 1.00 26.31 446 ALA A N 1
ATOM 3442 C CA . ALA A 1 446 ? 9.886 -6.112 -58.380 1.00 26.31 446 ALA A CA 1
ATOM 3443 C C . ALA A 1 446 ? 8.700 -5.186 -58.700 1.00 26.31 446 ALA A C 1
ATOM 3445 O O . ALA A 1 446 ? 8.543 -4.133 -58.083 1.00 26.31 446 ALA A O 1
ATOM 3446 N N . ASN A 1 447 ? 7.871 -5.574 -59.669 1.00 23.66 447 ASN A N 1
ATOM 3447 C CA . ASN A 1 447 ? 6.597 -4.922 -59.972 1.00 23.66 447 ASN A CA 1
ATOM 3448 C C . ASN A 1 447 ? 5.478 -5.771 -59.365 1.00 23.66 447 ASN A C 1
ATOM 3450 O O . ASN A 1 447 ? 5.124 -6.801 -59.933 1.00 23.66 447 ASN A O 1
ATOM 3454 N N . VAL A 1 448 ? 4.914 -5.354 -58.227 1.00 26.38 448 VAL A N 1
ATOM 3455 C CA . VAL A 1 448 ? 3.715 -5.989 -57.659 1.00 26.38 448 VAL A CA 1
ATOM 3456 C C . VAL A 1 448 ? 2.769 -4.923 -57.112 1.00 26.38 448 VAL A C 1
ATOM 3458 O O . VAL A 1 448 ? 3.159 -4.014 -56.380 1.00 26.38 448 VAL A O 1
ATOM 3461 N N . SER A 1 449 ? 1.503 -5.042 -57.495 1.00 24.39 449 SER A N 1
ATOM 3462 C CA . SER A 1 449 ? 0.391 -4.213 -57.048 1.00 24.39 449 SER A CA 1
ATOM 3463 C C . SER A 1 449 ? 0.120 -4.387 -55.547 1.00 24.39 449 SER A C 1
ATOM 3465 O O . SER A 1 449 ? -0.268 -5.464 -55.112 1.00 24.39 449 SER A O 1
ATOM 3467 N N . ALA A 1 450 ? 0.296 -3.291 -54.803 1.00 25.31 450 ALA A N 1
ATOM 3468 C CA . ALA A 1 450 ? -0.248 -2.960 -53.480 1.00 25.31 450 ALA A CA 1
ATOM 3469 C C . ALA A 1 450 ? -0.197 -4.034 -52.361 1.00 25.31 450 ALA A C 1
ATOM 3471 O O . ALA A 1 450 ? -1.112 -4.839 -52.220 1.00 25.31 450 ALA A O 1
ATOM 3472 N N . GLY A 1 451 ? 0.782 -3.909 -51.446 1.00 27.02 451 GLY A N 1
ATOM 3473 C CA . GLY A 1 451 ? 0.528 -4.143 -50.010 1.00 27.02 451 GLY A CA 1
ATOM 3474 C C . GLY A 1 451 ? 1.524 -4.968 -49.180 1.00 27.02 451 GLY A C 1
ATOM 3475 O O . GLY A 1 451 ? 1.453 -4.882 -47.961 1.00 27.02 451 GLY A O 1
ATOM 3476 N N . ALA A 1 452 ? 2.461 -5.720 -49.763 1.00 29.31 452 ALA A N 1
ATOM 3477 C CA . ALA A 1 452 ? 3.396 -6.565 -48.997 1.00 29.31 452 ALA A CA 1
ATOM 3478 C C . ALA A 1 452 ? 4.842 -6.029 -49.038 1.00 29.31 452 ALA A C 1
ATOM 3480 O O . ALA A 1 452 ? 5.313 -5.599 -50.091 1.00 29.31 452 ALA A O 1
ATOM 3481 N N . ARG A 1 453 ? 5.554 -6.055 -47.899 1.00 29.64 453 ARG A N 1
ATOM 3482 C CA . ARG A 1 453 ? 7.010 -5.811 -47.812 1.00 29.64 453 ARG A CA 1
ATOM 3483 C C . ARG A 1 453 ? 7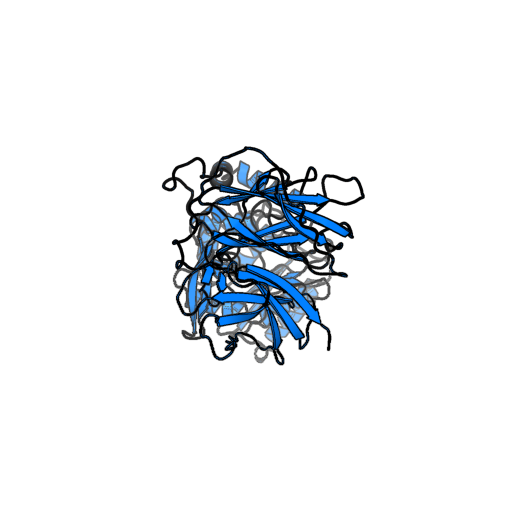.738 -7.150 -47.642 1.00 29.64 453 ARG A C 1
ATOM 3485 O O . ARG A 1 453 ? 7.288 -7.975 -46.854 1.00 29.64 453 ARG A O 1
ATOM 3492 N N . PHE A 1 454 ? 8.849 -7.335 -48.356 1.00 32.97 454 PHE A N 1
ATOM 3493 C CA . PHE A 1 454 ? 9.674 -8.550 -48.347 1.00 32.97 454 PHE A CA 1
ATOM 3494 C C . PHE A 1 454 ? 11.122 -8.203 -47.967 1.00 32.97 454 PHE A C 1
ATOM 3496 O O . PHE A 1 454 ? 11.644 -7.200 -48.454 1.00 32.97 454 PHE A O 1
ATOM 3503 N N . GLU A 1 455 ? 11.777 -9.033 -47.152 1.00 32.44 455 GLU A N 1
ATOM 3504 C CA . GLU A 1 455 ? 13.223 -8.969 -46.883 1.00 32.44 455 GLU A CA 1
ATOM 3505 C C . GLU A 1 455 ? 13.837 -10.365 -47.103 1.00 32.44 455 GLU A C 1
ATOM 3507 O O . GLU A 1 455 ? 13.324 -11.356 -46.588 1.00 32.44 455 GLU A O 1
ATOM 3512 N N . SER A 1 456 ? 14.914 -10.458 -47.893 1.00 33.44 456 SER A N 1
ATOM 3513 C CA . SER A 1 456 ? 15.669 -11.699 -48.126 1.00 33.44 456 SER A CA 1
ATOM 3514 C C . SER A 1 456 ? 16.970 -11.687 -47.319 1.00 33.44 456 SER A C 1
ATOM 3516 O O . SER A 1 456 ? 17.803 -10.803 -47.527 1.00 33.44 456 SER A O 1
ATOM 3518 N N . GLY A 1 457 ? 17.167 -12.665 -46.435 1.00 30.20 457 GLY A N 1
ATOM 3519 C CA . GLY A 1 457 ? 18.455 -12.929 -45.786 1.00 30.20 457 GLY A CA 1
ATOM 3520 C C . GLY A 1 457 ? 19.207 -14.024 -46.540 1.00 30.20 457 GLY A C 1
ATOM 3521 O O . GLY A 1 457 ? 18.623 -15.063 -46.836 1.00 30.20 457 GLY A O 1
ATOM 3522 N N . ASN A 1 458 ? 20.476 -13.794 -46.876 1.00 28.59 458 ASN A N 1
ATOM 3523 C CA . ASN A 1 458 ? 21.322 -14.794 -47.525 1.00 28.59 458 ASN A CA 1
ATOM 3524 C C . ASN A 1 458 ? 22.241 -15.439 -46.477 1.00 28.59 458 ASN A C 1
ATOM 3526 O O . ASN A 1 458 ? 23.006 -14.717 -45.846 1.00 28.59 458 ASN A O 1
ATOM 3530 N N . GLU A 1 459 ? 22.115 -16.759 -46.301 1.00 27.78 459 GLU A N 1
ATOM 3531 C CA . GLU A 1 459 ? 23.172 -17.787 -46.166 1.00 27.78 459 GLU A CA 1
ATOM 3532 C C . GLU A 1 459 ? 22.678 -18.992 -45.338 1.00 27.78 459 GLU A C 1
ATOM 3534 O O . GLU A 1 459 ? 22.346 -18.868 -44.162 1.00 27.78 459 GLU A O 1
ATOM 3539 N N . GLY A 1 460 ? 22.658 -20.174 -45.974 1.00 30.92 460 GLY A N 1
ATOM 3540 C CA . GLY A 1 460 ? 22.429 -21.480 -45.337 1.00 30.92 460 GLY A CA 1
ATOM 3541 C C . GLY A 1 460 ? 20.959 -21.883 -45.175 1.00 30.92 460 GLY A C 1
ATOM 3542 O O . GLY A 1 460 ? 20.418 -21.840 -44.074 1.00 30.92 460 GLY A O 1
ATOM 3543 N N . GLY A 1 461 ? 20.329 -22.320 -46.271 1.00 32.38 461 GLY A N 1
ATOM 3544 C CA . GLY A 1 461 ? 18.930 -22.761 -46.322 1.00 32.38 461 GLY A CA 1
ATOM 3545 C C . GLY A 1 461 ? 17.987 -21.648 -46.787 1.00 32.38 461 GLY A C 1
ATOM 3546 O O . GLY A 1 461 ? 17.733 -20.686 -46.067 1.00 32.38 461 GLY A O 1
ATOM 3547 N N . GLY A 1 462 ? 17.464 -21.770 -48.010 1.00 33.06 462 GLY A N 1
ATOM 3548 C CA . GLY A 1 462 ? 16.562 -20.791 -48.624 1.00 33.06 462 GLY A CA 1
ATOM 3549 C C . GLY A 1 462 ? 15.200 -20.736 -47.928 1.00 33.06 462 GLY A C 1
ATOM 3550 O O . GLY A 1 462 ? 14.252 -21.398 -48.354 1.00 33.06 462 GLY A O 1
ATOM 3551 N N . GLY A 1 463 ? 15.110 -19.960 -46.851 1.00 34.28 463 GLY A N 1
ATOM 3552 C CA . GLY A 1 463 ? 13.869 -19.641 -46.156 1.00 34.28 463 GLY A CA 1
ATOM 3553 C C . GLY A 1 463 ? 13.395 -18.227 -46.485 1.00 34.28 463 GLY A C 1
ATOM 3554 O O . GLY A 1 463 ? 14.168 -17.279 -46.372 1.00 34.28 463 GLY A O 1
ATOM 3555 N N . LEU A 1 464 ? 12.121 -18.075 -46.855 1.00 40.38 464 LEU A N 1
ATOM 3556 C CA . LEU A 1 464 ? 11.470 -16.768 -46.992 1.00 40.38 464 LEU A CA 1
ATOM 3557 C C . LEU A 1 464 ? 10.333 -16.653 -45.966 1.00 40.38 464 LEU A C 1
ATOM 3559 O O . LEU A 1 464 ? 9.473 -17.535 -45.887 1.00 40.38 464 LEU A O 1
ATOM 3563 N N . GLU A 1 465 ? 10.324 -15.565 -45.195 1.00 37.12 465 GLU A N 1
ATOM 3564 C CA . GLU A 1 465 ? 9.249 -15.233 -44.253 1.00 37.12 465 GLU A CA 1
ATOM 3565 C C . GLU A 1 465 ? 8.321 -14.168 -44.850 1.00 37.12 465 GLU A C 1
ATOM 3567 O O . GLU A 1 465 ? 8.774 -13.161 -45.398 1.00 37.12 465 GLU A O 1
ATOM 3572 N N . ILE A 1 466 ? 7.006 -14.390 -44.755 1.00 42.69 466 ILE A N 1
ATOM 3573 C CA . ILE A 1 466 ? 5.984 -13.491 -45.308 1.00 42.69 466 ILE A CA 1
ATOM 3574 C C . ILE A 1 466 ? 4.974 -13.125 -44.217 1.00 42.69 466 ILE A C 1
ATOM 3576 O O . ILE A 1 466 ? 4.460 -13.994 -43.506 1.00 42.69 466 ILE A O 1
ATOM 3580 N N . PHE A 1 467 ? 4.647 -11.834 -44.126 1.00 36.25 467 PHE A N 1
ATOM 3581 C CA . PHE A 1 467 ? 3.666 -11.285 -43.189 1.00 36.25 467 PHE A CA 1
ATOM 3582 C C . PHE A 1 467 ? 2.407 -10.825 -43.932 1.00 36.25 467 PHE A C 1
ATOM 3584 O O . PHE A 1 467 ? 2.504 -10.081 -44.908 1.00 36.25 467 PHE A O 1
ATOM 3591 N N . SER A 1 468 ? 1.222 -11.221 -43.453 1.00 38.12 468 SER A N 1
ATOM 3592 C CA . SER A 1 468 ? -0.061 -10.718 -43.962 1.00 38.12 468 SER A CA 1
ATOM 3593 C C . SER A 1 468 ? -0.978 -10.243 -42.836 1.00 38.12 468 SER A C 1
ATOM 3595 O O . SER A 1 468 ? -1.079 -10.855 -41.770 1.00 38.12 468 SER A O 1
ATOM 3597 N N . ASP A 1 469 ? -1.660 -9.136 -43.103 1.00 32.84 469 ASP A N 1
ATOM 3598 C CA . ASP A 1 469 ? -2.635 -8.457 -42.252 1.00 32.84 469 ASP A CA 1
ATOM 3599 C C . ASP A 1 469 ? -4.090 -8.905 -42.505 1.00 32.84 469 ASP A C 1
ATOM 3601 O O . ASP A 1 469 ? -5.008 -8.387 -41.870 1.00 32.84 469 ASP A O 1
ATOM 3605 N N . ARG A 1 470 ? -4.331 -9.873 -43.404 1.00 37.09 470 ARG A N 1
ATOM 3606 C CA . ARG A 1 470 ? -5.681 -10.350 -43.763 1.00 37.09 470 ARG A CA 1
ATOM 3607 C C . ARG A 1 470 ? -5.949 -11.784 -43.300 1.00 37.09 470 ARG A C 1
ATOM 3609 O O . ARG A 1 470 ? -5.074 -12.641 -43.362 1.00 37.09 470 ARG A O 1
ATOM 3616 N N . THR A 1 471 ? -7.197 -12.068 -42.923 1.00 36.91 471 THR A N 1
ATOM 3617 C CA . THR A 1 471 ? -7.671 -13.393 -42.484 1.00 36.91 471 THR A CA 1
ATOM 3618 C C . THR A 1 471 ? -8.501 -14.086 -43.586 1.00 36.91 471 THR A C 1
ATOM 3620 O O . THR A 1 471 ? -9.375 -13.462 -44.182 1.00 36.91 471 THR A O 1
ATOM 3623 N N . GLY A 1 472 ? -8.216 -15.362 -43.911 1.00 38.59 472 GLY A N 1
ATOM 3624 C CA . GLY A 1 472 ? -8.965 -16.170 -44.902 1.00 38.59 472 GLY A CA 1
ATOM 3625 C C . GLY A 1 472 ? -8.131 -17.250 -45.633 1.00 38.59 472 GLY A C 1
ATOM 3626 O O . GLY A 1 472 ? -6.904 -17.206 -45.561 1.00 38.59 472 GLY A O 1
ATOM 3627 N N . PRO A 1 473 ? -8.757 -18.235 -46.320 1.00 35.28 473 PRO A N 1
ATOM 3628 C CA . PRO A 1 473 ? -8.048 -19.243 -47.126 1.00 35.28 473 PRO A CA 1
ATOM 3629 C C . PRO A 1 473 ? -7.336 -18.605 -48.335 1.00 35.28 473 PRO A C 1
ATOM 3631 O O . PRO A 1 473 ? -7.862 -17.670 -48.934 1.00 35.28 473 PRO A O 1
ATOM 3634 N N . ARG A 1 474 ? -6.136 -19.090 -48.699 1.00 46.75 474 ARG A N 1
ATOM 3635 C CA . ARG A 1 474 ? -5.289 -18.484 -49.748 1.00 46.75 474 ARG A CA 1
ATOM 3636 C C . ARG A 1 474 ? -4.667 -19.522 -50.682 1.00 46.75 474 ARG A C 1
ATOM 3638 O O . ARG A 1 474 ? -4.160 -20.551 -50.249 1.00 46.75 474 ARG A O 1
ATOM 3645 N N . THR A 1 475 ? -4.609 -19.205 -51.971 1.00 40.53 475 THR A N 1
ATOM 3646 C CA . THR A 1 475 ? -3.821 -19.971 -52.948 1.00 40.53 475 THR A CA 1
ATOM 3647 C C . THR A 1 475 ? -2.464 -19.301 -53.129 1.00 40.53 475 THR A C 1
ATOM 3649 O O . THR A 1 475 ? -2.410 -18.108 -53.429 1.00 40.53 475 THR A O 1
ATOM 3652 N N . ILE A 1 476 ? -1.377 -20.058 -52.953 1.00 46.59 476 ILE A N 1
ATOM 3653 C CA . ILE A 1 476 ? -0.005 -19.551 -53.069 1.00 46.59 476 ILE A CA 1
ATOM 3654 C C . ILE A 1 476 ? 0.623 -20.114 -54.346 1.00 46.59 476 ILE A C 1
ATOM 3656 O O . ILE A 1 476 ? 0.697 -21.328 -54.547 1.00 46.59 476 ILE A O 1
ATOM 3660 N N . GLN A 1 477 ? 1.085 -19.238 -55.232 1.00 43.59 477 GLN A N 1
ATOM 3661 C CA . GLN A 1 477 ? 1.874 -19.646 -56.397 1.00 43.59 477 GLN A CA 1
ATOM 3662 C C . GLN A 1 477 ? 3.333 -19.296 -56.141 1.00 43.59 477 GLN A C 1
ATOM 3664 O O . GLN A 1 477 ? 3.637 -18.157 -55.794 1.00 43.59 477 GLN A O 1
ATOM 3669 N N . LEU A 1 478 ? 4.212 -20.284 -56.286 1.00 45.31 478 LEU A N 1
ATOM 3670 C CA . LEU A 1 478 ? 5.647 -20.162 -56.067 1.00 45.31 478 LEU A CA 1
ATOM 3671 C C . LEU A 1 478 ? 6.377 -20.510 -57.359 1.00 45.31 478 LEU A C 1
ATOM 3673 O O . LEU A 1 478 ? 6.239 -21.620 -57.865 1.00 45.31 478 LEU A O 1
ATOM 3677 N N . GLN A 1 479 ? 7.209 -19.616 -57.875 1.00 41.38 479 GLN A N 1
ATOM 3678 C CA . GLN A 1 479 ? 8.161 -19.984 -58.921 1.00 41.38 479 GLN A CA 1
ATOM 3679 C C . GLN A 1 479 ? 9.520 -20.270 -58.274 1.00 41.38 479 GLN A C 1
ATOM 3681 O O . GLN A 1 479 ? 10.111 -19.396 -57.631 1.00 41.38 479 GLN A O 1
ATOM 3686 N N . ILE A 1 480 ? 10.014 -21.503 -58.431 1.00 43.69 480 ILE A N 1
ATOM 3687 C CA . ILE A 1 480 ? 11.302 -21.942 -57.873 1.00 43.69 480 ILE A CA 1
ATOM 3688 C C . ILE A 1 480 ? 12.267 -22.182 -59.033 1.00 43.69 480 ILE A C 1
ATOM 3690 O O . ILE A 1 480 ? 11.962 -22.897 -59.991 1.00 43.69 480 ILE A O 1
ATOM 3694 N N . LEU A 1 481 ? 13.444 -21.565 -58.952 1.00 41.94 481 LEU A N 1
ATOM 3695 C CA . LEU A 1 481 ? 14.489 -21.647 -59.965 1.00 41.94 481 LEU A CA 1
ATOM 3696 C C . LEU A 1 481 ? 15.641 -22.516 -59.460 1.00 41.94 481 LEU A C 1
ATOM 3698 O O . LEU A 1 481 ? 16.200 -22.261 -58.394 1.00 41.94 481 LEU A O 1
ATOM 3702 N N . ARG A 1 482 ? 16.023 -23.524 -60.254 1.00 41.50 482 ARG A N 1
ATOM 3703 C CA . ARG A 1 482 ? 17.254 -24.296 -60.042 1.00 41.50 482 ARG A CA 1
ATOM 3704 C C . ARG A 1 482 ? 18.334 -23.753 -60.971 1.00 41.50 482 ARG A C 1
ATOM 3706 O O . ARG A 1 482 ? 18.124 -23.719 -62.188 1.00 41.50 482 ARG A O 1
ATOM 3713 N N . ASN A 1 483 ? 19.488 -23.380 -60.411 1.00 41.22 483 ASN A N 1
ATOM 3714 C CA . ASN A 1 483 ? 20.596 -22.735 -61.134 1.00 41.22 483 ASN A CA 1
ATOM 3715 C C . ASN A 1 483 ? 21.075 -23.511 -62.382 1.00 41.22 483 ASN A C 1
ATOM 3717 O O . ASN A 1 483 ? 21.630 -22.912 -63.298 1.00 41.22 483 ASN A O 1
ATOM 3721 N N . SER A 1 484 ? 20.818 -24.821 -62.469 1.00 40.75 484 SER A N 1
ATOM 3722 C CA . SER A 1 484 ? 21.290 -25.684 -63.560 1.00 40.75 484 SER A CA 1
ATOM 3723 C C . SER A 1 484 ? 20.246 -26.103 -64.610 1.00 40.75 484 SER A C 1
ATOM 3725 O O . SER A 1 484 ? 20.633 -26.721 -65.599 1.00 40.75 484 SER A O 1
ATOM 3727 N N . THR A 1 485 ? 18.943 -25.817 -64.450 1.00 42.81 485 THR A N 1
ATOM 3728 C CA . THR A 1 485 ? 17.895 -26.387 -65.347 1.00 42.81 485 THR A CA 1
ATOM 3729 C C . THR A 1 485 ? 16.754 -25.444 -65.766 1.00 42.81 485 THR A C 1
ATOM 3731 O O . THR A 1 485 ? 15.836 -25.875 -66.464 1.00 42.81 485 THR A O 1
ATOM 3734 N N . GLY A 1 486 ? 16.830 -24.149 -65.440 1.00 46.47 486 GLY A N 1
ATOM 3735 C CA . GLY A 1 486 ? 15.830 -23.147 -65.841 1.00 46.47 486 GLY A CA 1
ATOM 3736 C C . GLY A 1 486 ? 14.640 -23.020 -64.876 1.00 46.47 486 GLY A C 1
ATOM 3737 O O . GLY A 1 486 ? 14.525 -23.766 -63.904 1.00 46.47 486 GLY A O 1
ATOM 3738 N N . ALA A 1 487 ? 13.780 -22.020 -65.114 1.00 44.72 487 ALA A N 1
ATOM 3739 C CA . ALA A 1 487 ? 12.648 -21.682 -64.240 1.00 44.72 487 ALA A CA 1
ATOM 3740 C C . ALA A 1 487 ? 11.558 -22.754 -64.277 1.00 44.72 487 ALA A C 1
ATOM 3742 O O . ALA A 1 487 ? 11.176 -23.196 -65.362 1.00 44.72 487 ALA A O 1
ATOM 3743 N N . ARG A 1 488 ? 11.017 -23.134 -63.112 1.00 50.03 488 ARG A N 1
ATOM 3744 C CA . ARG A 1 488 ? 9.804 -23.954 -63.031 1.00 50.03 488 ARG A CA 1
ATOM 3745 C C . ARG A 1 488 ? 8.759 -23.303 -62.127 1.00 50.03 488 ARG A C 1
ATOM 3747 O O . ARG A 1 488 ? 9.058 -22.856 -61.021 1.00 50.03 488 ARG A O 1
ATOM 3754 N N . ASP A 1 489 ? 7.525 -23.280 -62.620 1.00 46.53 489 ASP A N 1
ATOM 3755 C CA . ASP A 1 489 ? 6.360 -22.783 -61.891 1.00 46.53 489 ASP A CA 1
ATOM 3756 C C . ASP A 1 489 ? 5.766 -23.887 -61.018 1.00 46.53 489 ASP A C 1
ATOM 3758 O O . ASP A 1 489 ? 5.397 -24.953 -61.516 1.00 46.53 489 ASP A O 1
ATOM 3762 N N . PHE A 1 490 ? 5.618 -23.617 -59.724 1.00 50.50 490 PHE A N 1
ATOM 3763 C CA . PHE A 1 490 ? 4.930 -24.484 -58.776 1.00 50.50 490 PHE A CA 1
ATOM 3764 C C . PHE A 1 490 ? 3.668 -23.787 -58.266 1.00 50.50 490 PHE A C 1
ATOM 3766 O O . PHE A 1 490 ? 3.679 -22.660 -57.772 1.00 50.50 490 PHE A O 1
ATOM 3773 N N . ARG A 1 491 ? 2.525 -24.463 -58.368 1.00 44.75 491 ARG A N 1
ATOM 3774 C CA . ARG A 1 491 ? 1.249 -23.930 -57.880 1.00 44.75 491 ARG A CA 1
ATOM 3775 C C . ARG A 1 491 ? 0.754 -24.787 -56.722 1.00 44.75 491 ARG A C 1
ATOM 3777 O O . ARG A 1 491 ? 0.473 -25.967 -56.911 1.00 44.75 491 ARG A O 1
ATOM 3784 N N . ALA A 1 492 ? 0.611 -24.186 -55.542 1.00 46.56 492 ALA A N 1
ATOM 3785 C CA . ALA A 1 492 ? 0.120 -24.854 -54.343 1.00 46.56 492 ALA A CA 1
ATOM 3786 C C . ALA A 1 492 ? -1.146 -24.162 -53.819 1.00 46.56 492 ALA A C 1
ATOM 3788 O O . ALA A 1 492 ? -1.152 -22.997 -53.435 1.00 46.56 492 ALA A O 1
ATOM 3789 N N . THR A 1 493 ? -2.263 -24.885 -53.775 1.00 41.75 493 THR A N 1
ATOM 3790 C CA . THR A 1 493 ? -3.485 -24.368 -53.137 1.00 41.75 493 THR A CA 1
ATOM 3791 C C . THR A 1 493 ? -3.487 -24.762 -51.661 1.00 41.75 493 THR A C 1
ATOM 3793 O O . THR A 1 493 ? -3.446 -25.956 -51.348 1.00 41.75 493 THR A O 1
ATOM 3796 N N . ILE A 1 494 ? -3.505 -23.775 -50.755 1.00 46.31 494 ILE A N 1
ATOM 3797 C CA . ILE A 1 494 ? -3.475 -23.994 -49.301 1.00 46.31 494 ILE A CA 1
ATOM 3798 C C . ILE A 1 494 ? -4.788 -23.495 -48.681 1.00 46.31 494 ILE A C 1
ATOM 3800 O O . ILE A 1 494 ? -4.956 -22.337 -48.315 1.00 46.31 494 ILE A O 1
ATOM 3804 N N . SER A 1 495 ? -5.750 -24.399 -48.539 1.00 38.84 495 SER A N 1
ATOM 3805 C CA . SER A 1 495 ? -7.033 -24.118 -47.889 1.00 38.84 495 SER A CA 1
ATOM 3806 C C . SER A 1 495 ? -7.045 -24.594 -46.432 1.00 38.84 495 SER A C 1
ATOM 3808 O O . SER A 1 495 ? -6.578 -25.696 -46.154 1.00 38.84 495 SER A O 1
ATOM 3810 N N . GLY A 1 496 ? -7.660 -23.817 -45.532 1.00 37.78 496 GLY A N 1
ATOM 3811 C CA . GLY A 1 496 ? -8.019 -24.271 -44.178 1.00 37.78 496 GLY A CA 1
ATOM 3812 C C . GLY A 1 496 ? -6.931 -24.127 -43.107 1.00 37.78 496 GLY A C 1
ATOM 3813 O O . GLY A 1 496 ? -6.673 -25.076 -42.374 1.00 37.78 496 GLY A O 1
ATOM 3814 N N . MET A 1 497 ? -6.296 -22.955 -42.996 1.00 42.38 497 MET A N 1
ATOM 3815 C CA . MET A 1 497 ? -5.274 -22.710 -41.970 1.00 42.38 497 MET A CA 1
ATOM 3816 C C . MET A 1 497 ? -5.877 -22.732 -40.553 1.00 42.38 497 MET A C 1
ATOM 3818 O O . MET A 1 497 ? -6.684 -21.879 -40.194 1.00 42.38 497 MET A O 1
ATOM 3822 N N . THR A 1 498 ? -5.440 -23.693 -39.740 1.00 36.75 498 THR A N 1
ATOM 3823 C CA . THR A 1 498 ? -5.417 -23.610 -38.268 1.00 36.75 498 THR A CA 1
ATOM 3824 C C . THR A 1 498 ? -3.952 -23.751 -37.834 1.00 36.75 498 THR A C 1
ATOM 3826 O O . THR A 1 498 ? -3.124 -24.145 -38.649 1.00 36.75 498 THR A O 1
ATOM 3829 N N . SER A 1 499 ? -3.578 -23.326 -36.627 1.00 35.84 499 SER A N 1
ATOM 3830 C CA . SER A 1 499 ? -2.172 -23.234 -36.184 1.00 35.84 499 SER A CA 1
ATOM 3831 C C . SER A 1 499 ? -1.384 -24.546 -36.336 1.00 35.84 499 SER A C 1
ATOM 3833 O O . SER A 1 499 ? -1.902 -25.598 -35.969 1.00 35.84 499 SER A O 1
ATOM 3835 N N . GLY A 1 500 ? -0.125 -24.466 -36.791 1.00 38.00 500 GLY A N 1
ATOM 3836 C CA . GLY A 1 500 ? 0.861 -25.551 -36.664 1.00 38.00 500 GLY A CA 1
ATOM 3837 C C . GLY A 1 500 ? 0.714 -26.698 -37.666 1.00 38.00 500 GLY A C 1
ATOM 3838 O O . GLY A 1 500 ? 0.528 -27.845 -37.269 1.00 38.00 500 GLY A O 1
ATOM 3839 N N . TRP A 1 501 ? 0.816 -26.407 -38.964 1.00 34.78 501 TRP A N 1
ATOM 3840 C CA . TRP A 1 501 ? 0.801 -27.436 -40.011 1.00 34.78 501 TRP A CA 1
ATOM 3841 C C . TRP A 1 501 ? 2.037 -27.359 -40.895 1.00 34.78 501 TRP A C 1
ATOM 3843 O O . TRP A 1 501 ? 2.495 -26.268 -41.219 1.00 34.78 501 TRP A O 1
ATOM 3853 N N . THR A 1 502 ? 2.495 -28.530 -41.343 1.00 37.00 502 THR A N 1
ATOM 3854 C CA . THR A 1 502 ? 3.541 -28.710 -42.353 1.00 37.00 502 THR A CA 1
ATOM 3855 C C . THR A 1 502 ? 2.962 -29.527 -43.503 1.00 37.00 502 THR A C 1
ATOM 3857 O O . THR A 1 502 ? 2.463 -30.632 -43.288 1.00 37.00 502 THR A O 1
ATOM 3860 N N . LYS A 1 503 ? 3.007 -29.007 -44.735 1.00 39.44 503 LYS A N 1
ATOM 3861 C CA . LYS A 1 503 ? 2.575 -29.742 -45.934 1.00 39.44 503 LYS A CA 1
ATOM 3862 C C . LYS A 1 503 ? 3.730 -29.854 -46.918 1.00 39.44 503 LYS A C 1
ATOM 3864 O O . LYS A 1 503 ? 4.110 -28.854 -47.511 1.00 39.44 503 LYS A O 1
ATOM 3869 N N . ALA A 1 504 ? 4.251 -31.065 -47.092 1.00 41.03 504 ALA A N 1
ATOM 3870 C CA . ALA A 1 504 ? 5.205 -31.381 -48.147 1.00 41.03 504 ALA A CA 1
ATOM 3871 C C . ALA A 1 504 ? 4.456 -31.605 -49.469 1.00 41.03 504 ALA A C 1
ATOM 3873 O O . ALA A 1 504 ? 3.432 -32.293 -49.497 1.00 41.03 504 ALA A O 1
ATOM 3874 N N . ILE A 1 505 ? 4.950 -31.020 -50.559 1.00 45.12 505 ILE A N 1
ATOM 3875 C CA . ILE A 1 505 ? 4.426 -31.246 -51.911 1.00 45.12 505 ILE A CA 1
ATOM 3876 C C . ILE A 1 505 ? 5.502 -31.984 -52.700 1.00 45.12 505 ILE A C 1
ATOM 3878 O O . ILE A 1 505 ? 6.597 -31.457 -52.873 1.00 45.12 505 ILE A O 1
ATOM 3882 N N . ASP A 1 506 ? 5.181 -33.195 -53.152 1.00 42.62 506 ASP A N 1
ATOM 3883 C CA . ASP A 1 506 ? 6.066 -34.006 -53.986 1.00 42.62 506 ASP A CA 1
ATOM 3884 C C . ASP A 1 506 ? 5.925 -33.572 -55.456 1.00 42.62 506 ASP A C 1
ATOM 3886 O O . ASP A 1 506 ? 4.821 -33.551 -56.009 1.00 42.62 506 ASP A O 1
ATOM 3890 N N . ALA A 1 507 ? 7.032 -33.161 -56.076 1.00 42.44 507 ALA A N 1
ATOM 3891 C CA . ALA A 1 507 ? 7.061 -32.503 -57.386 1.00 42.44 507 ALA A CA 1
ATOM 3892 C C . ALA A 1 507 ? 6.995 -33.470 -58.590 1.00 42.44 507 ALA A C 1
ATOM 3894 O O . ALA A 1 507 ? 7.186 -33.051 -59.735 1.00 42.44 507 ALA A O 1
ATOM 3895 N N . GLY A 1 508 ? 6.686 -34.747 -58.360 1.00 41.47 508 GLY A N 1
ATOM 3896 C CA . GLY A 1 508 ? 6.637 -35.770 -59.404 1.00 41.47 508 GLY A CA 1
ATOM 3897 C C . GLY A 1 508 ? 8.022 -36.291 -59.812 1.00 41.47 508 GLY A C 1
ATOM 3898 O O . GLY A 1 508 ? 9.040 -35.816 -59.330 1.00 41.47 508 GLY A O 1
ATOM 3899 N N . ASN A 1 509 ? 8.010 -37.294 -60.702 1.00 40.09 509 ASN A N 1
ATOM 3900 C CA . ASN A 1 509 ? 8.957 -38.414 -60.905 1.00 40.09 509 ASN A CA 1
ATOM 3901 C C . ASN A 1 509 ? 10.492 -38.206 -60.993 1.00 40.09 509 ASN A C 1
ATOM 3903 O O . ASN A 1 509 ? 11.191 -39.161 -61.323 1.00 40.09 509 ASN A O 1
ATOM 3907 N N . GLU A 1 510 ? 11.052 -37.054 -60.649 1.00 40.12 510 GLU A N 1
ATOM 3908 C CA . GLU A 1 510 ? 12.476 -36.933 -60.324 1.00 40.12 510 GLU A CA 1
ATOM 3909 C C . GLU A 1 510 ? 12.612 -36.287 -58.942 1.00 40.12 510 GLU A C 1
ATOM 3911 O O . GLU A 1 510 ? 12.486 -35.077 -58.767 1.00 40.12 510 GLU A O 1
ATOM 3916 N N . ALA A 1 511 ? 12.818 -37.149 -57.946 1.00 46.38 511 ALA A N 1
ATOM 3917 C CA . ALA A 1 511 ? 12.969 -36.810 -56.539 1.00 46.38 511 ALA A CA 1
ATOM 3918 C C . ALA A 1 511 ? 14.128 -35.826 -56.315 1.00 46.38 511 ALA A C 1
ATOM 3920 O O . ALA A 1 511 ? 15.284 -36.237 -56.366 1.00 46.38 511 ALA A O 1
ATOM 3921 N N . ALA A 1 512 ? 13.831 -34.547 -56.059 1.00 48.69 512 ALA A N 1
ATOM 3922 C CA . ALA A 1 512 ? 14.845 -33.576 -55.622 1.00 48.69 512 ALA A CA 1
ATOM 3923 C C . ALA A 1 512 ? 14.285 -32.270 -55.014 1.00 48.69 512 ALA A C 1
ATOM 3925 O O . ALA A 1 512 ? 14.978 -31.255 -55.024 1.00 48.69 512 ALA A O 1
ATOM 3926 N N . LEU A 1 513 ? 13.036 -32.218 -54.525 1.00 43.22 513 LEU A N 1
ATOM 3927 C CA . LEU A 1 513 ? 12.547 -31.001 -53.859 1.00 43.22 513 LEU A CA 1
ATOM 3928 C C . LEU A 1 513 ? 11.411 -31.282 -52.868 1.00 43.22 513 LEU A C 1
ATOM 3930 O O . LEU A 1 513 ? 10.351 -31.764 -53.250 1.00 43.22 513 LEU A O 1
ATOM 3934 N N . THR A 1 514 ? 11.622 -30.929 -51.601 1.00 46.72 514 THR A N 1
ATOM 3935 C CA . THR A 1 514 ? 10.587 -30.835 -50.566 1.00 46.72 514 THR A CA 1
ATOM 3936 C C . THR A 1 514 ? 10.379 -29.367 -50.226 1.00 46.72 514 THR A C 1
ATOM 3938 O O . THR A 1 514 ? 11.314 -28.699 -49.794 1.00 46.72 514 THR A O 1
ATOM 3941 N N . VAL A 1 515 ? 9.158 -28.862 -50.397 1.00 48.09 515 VAL A N 1
ATOM 3942 C CA . VAL A 1 515 ? 8.774 -27.519 -49.937 1.00 48.09 515 VAL A CA 1
ATOM 3943 C C . VAL A 1 515 ? 7.893 -27.669 -48.705 1.00 48.09 515 VAL A C 1
ATOM 3945 O O . VAL A 1 515 ? 6.825 -28.277 -48.787 1.00 48.09 515 VAL A O 1
ATOM 3948 N N . ALA A 1 516 ? 8.356 -27.153 -47.571 1.00 47.41 516 ALA A N 1
ATOM 3949 C CA . ALA A 1 516 ? 7.634 -27.097 -46.313 1.00 47.41 516 ALA A CA 1
ATOM 3950 C C . ALA A 1 516 ? 7.064 -25.691 -46.101 1.00 47.41 516 ALA A C 1
ATOM 3952 O O . ALA A 1 516 ? 7.735 -24.680 -46.303 1.00 47.41 516 ALA A O 1
ATOM 3953 N N . PHE A 1 517 ? 5.808 -25.647 -45.672 1.00 50.34 517 PHE A N 1
ATOM 3954 C CA . PHE A 1 517 ? 5.125 -24.430 -45.256 1.00 50.34 517 PHE A CA 1
ATOM 3955 C C . PHE A 1 517 ? 4.848 -24.553 -43.771 1.00 50.34 517 PHE A C 1
ATOM 3957 O O . PHE A 1 517 ? 4.251 -25.549 -43.372 1.00 50.34 517 PHE A O 1
ATOM 3964 N N . GLU A 1 518 ? 5.242 -23.566 -42.981 1.00 48.41 518 GLU A N 1
ATOM 3965 C CA . GLU A 1 518 ? 4.911 -23.484 -41.563 1.00 48.41 518 GLU A CA 1
ATOM 3966 C C . GLU A 1 518 ? 4.147 -22.184 -41.318 1.00 48.41 518 GLU A C 1
ATOM 3968 O O . GLU A 1 518 ? 4.591 -21.103 -41.705 1.00 48.41 518 GLU A O 1
ATOM 3973 N N . GLY A 1 519 ? 2.953 -22.292 -40.737 1.00 44.69 519 GLY A N 1
ATOM 3974 C CA . GLY A 1 519 ? 2.071 -21.155 -40.491 1.00 44.69 519 GLY A CA 1
ATOM 3975 C C . GLY A 1 519 ? 1.675 -21.061 -39.026 1.00 44.69 519 GLY A C 1
ATOM 3976 O O . GLY A 1 519 ? 1.201 -22.043 -38.444 1.00 44.69 519 GLY A O 1
ATOM 3977 N N . PHE A 1 520 ? 1.806 -19.871 -38.444 1.00 46.16 520 PHE A N 1
ATOM 3978 C CA . PHE A 1 520 ? 1.305 -19.587 -37.102 1.00 46.16 520 PHE A CA 1
ATOM 3979 C C . PHE A 1 520 ? 0.531 -18.271 -37.050 1.00 46.16 520 PHE A C 1
ATOM 3981 O O . PHE A 1 520 ? 0.741 -17.343 -37.836 1.00 46.16 520 PHE A O 1
ATOM 3988 N N . PHE A 1 521 ? -0.421 -18.229 -36.121 1.00 39.62 521 PHE A N 1
ATOM 3989 C CA . PHE A 1 521 ? -1.287 -17.082 -35.897 1.00 39.62 521 PHE A CA 1
ATOM 3990 C C . PHE A 1 521 ? -0.772 -16.323 -34.682 1.00 39.62 521 PHE A C 1
ATOM 3992 O O . PHE A 1 521 ? -0.698 -16.885 -33.590 1.00 39.62 521 PHE A O 1
ATOM 3999 N N . PHE A 1 522 ? -0.408 -15.057 -34.858 1.00 39.28 522 PHE A N 1
ATOM 4000 C CA . PHE A 1 522 ? 0.137 -14.250 -33.773 1.00 39.28 522 PHE A CA 1
ATOM 4001 C C . PHE A 1 522 ? -0.396 -12.823 -33.853 1.00 39.28 522 PHE A C 1
ATOM 4003 O O . PHE A 1 522 ? -0.312 -12.175 -34.895 1.00 39.28 522 PHE A O 1
ATOM 4010 N N . ALA A 1 523 ? -0.982 -12.344 -32.752 1.00 33.81 523 ALA A N 1
ATOM 4011 C CA . ALA A 1 523 ? -1.508 -10.981 -32.616 1.00 33.81 523 ALA A CA 1
ATOM 4012 C C . ALA A 1 523 ? -2.436 -10.528 -33.772 1.00 33.81 523 ALA A C 1
ATOM 4014 O O . ALA A 1 523 ? -2.344 -9.406 -34.262 1.00 33.81 523 ALA A O 1
ATOM 4015 N N . GLY A 1 524 ? -3.323 -11.415 -34.240 1.00 34.03 524 GLY A N 1
ATOM 4016 C CA . GLY A 1 524 ? -4.270 -11.116 -35.324 1.00 34.03 524 GLY A CA 1
ATOM 4017 C C . GLY A 1 524 ? -3.677 -11.150 -36.738 1.00 34.03 524 GLY A C 1
ATOM 4018 O O . GLY A 1 524 ? -4.394 -10.864 -37.694 1.00 34.03 524 GLY A O 1
ATOM 4019 N N . ARG A 1 525 ? -2.396 -11.513 -36.889 1.00 38.97 525 ARG A N 1
ATOM 4020 C CA . ARG A 1 525 ? -1.705 -11.663 -38.177 1.00 38.97 525 ARG A CA 1
ATOM 4021 C C . ARG A 1 525 ? -1.353 -13.123 -38.441 1.00 38.97 525 ARG A C 1
ATOM 4023 O O . ARG A 1 525 ? -1.112 -13.894 -37.510 1.00 38.97 525 ARG A O 1
ATOM 4030 N N . THR A 1 526 ? -1.298 -13.483 -39.722 1.00 43.25 526 THR A N 1
ATOM 4031 C CA . THR A 1 526 ? -0.801 -14.795 -40.159 1.00 43.25 526 THR A CA 1
ATOM 4032 C C . THR A 1 526 ? 0.652 -14.637 -40.585 1.00 43.25 526 THR A C 1
ATOM 4034 O O . THR A 1 526 ? 0.948 -13.832 -41.472 1.00 43.25 526 THR A O 1
ATOM 4037 N N . VAL A 1 527 ? 1.549 -15.384 -39.944 1.00 45.56 527 VAL A N 1
ATOM 4038 C CA . VAL A 1 527 ? 2.970 -15.448 -40.304 1.00 45.56 527 VAL A CA 1
ATOM 4039 C C . VAL A 1 527 ? 3.226 -16.788 -40.973 1.00 45.56 527 VAL A C 1
ATOM 4041 O O . VAL A 1 527 ? 2.776 -17.822 -40.472 1.00 45.56 527 VAL A O 1
ATOM 4044 N N . MET A 1 528 ? 3.917 -16.765 -42.113 1.00 49.09 528 MET A N 1
ATOM 4045 C CA . MET A 1 528 ? 4.211 -17.969 -42.881 1.00 49.09 528 MET A CA 1
ATOM 4046 C C . MET A 1 528 ? 5.697 -18.054 -43.209 1.00 49.09 528 MET A C 1
ATOM 4048 O O . MET A 1 528 ? 6.265 -17.122 -43.783 1.00 49.09 528 MET A O 1
ATOM 4052 N N . ARG A 1 529 ? 6.306 -19.187 -42.867 1.00 49.94 529 ARG A N 1
ATOM 4053 C CA . ARG A 1 529 ? 7.667 -19.555 -43.245 1.00 49.94 529 ARG A CA 1
ATOM 4054 C C . ARG A 1 529 ? 7.603 -20.585 -44.363 1.00 49.94 529 ARG A C 1
ATOM 4056 O O . ARG A 1 529 ? 6.876 -21.575 -44.257 1.00 49.94 529 ARG A O 1
ATOM 4063 N N . ILE A 1 530 ? 8.346 -20.342 -45.435 1.00 50.91 530 ILE A N 1
ATOM 4064 C CA . ILE A 1 530 ? 8.464 -21.265 -46.566 1.00 50.91 530 ILE A CA 1
ATOM 4065 C C . ILE A 1 530 ? 9.907 -21.729 -46.630 1.00 50.91 530 ILE A C 1
ATOM 4067 O O . ILE A 1 530 ? 10.814 -20.903 -46.712 1.00 50.91 530 ILE A O 1
ATOM 4071 N N . GLU A 1 531 ? 10.108 -23.039 -46.604 1.00 51.34 531 GLU A N 1
ATOM 4072 C CA . GLU A 1 531 ? 11.426 -23.654 -46.681 1.00 51.34 531 GLU A CA 1
ATOM 4073 C C . GLU A 1 531 ? 11.452 -24.677 -47.818 1.00 51.34 531 GLU A C 1
ATOM 4075 O O . GLU A 1 531 ? 10.631 -25.592 -47.855 1.00 51.34 531 GLU A O 1
ATOM 4080 N N . ALA A 1 532 ? 12.382 -24.527 -48.759 1.00 47.59 532 ALA A N 1
ATOM 4081 C CA . ALA A 1 532 ? 12.594 -25.488 -49.838 1.00 47.59 532 ALA A CA 1
ATOM 4082 C C . ALA A 1 532 ? 13.920 -26.226 -49.622 1.00 47.59 532 ALA A C 1
ATOM 4084 O O . ALA A 1 532 ? 14.955 -25.592 -49.430 1.00 47.59 532 ALA A O 1
ATOM 4085 N N . ARG A 1 533 ? 13.898 -27.563 -49.661 1.00 48.50 533 ARG A N 1
ATOM 4086 C CA . ARG A 1 533 ? 15.081 -28.420 -49.489 1.00 48.50 533 ARG A CA 1
ATOM 4087 C C . ARG A 1 533 ? 15.179 -29.465 -50.596 1.00 48.50 533 ARG A C 1
ATOM 4089 O O . ARG A 1 533 ? 14.171 -30.070 -50.957 1.00 48.50 533 ARG A O 1
ATOM 4096 N N . ASP A 1 534 ? 16.386 -29.724 -51.093 1.00 45.53 534 ASP A N 1
ATOM 4097 C CA . ASP A 1 534 ? 16.654 -30.903 -51.927 1.00 45.53 534 ASP A CA 1
ATOM 4098 C C . ASP A 1 534 ? 16.636 -32.166 -51.052 1.00 45.53 534 ASP A C 1
ATOM 4100 O O . ASP A 1 534 ? 17.136 -32.158 -49.925 1.00 45.53 534 ASP A O 1
ATOM 4104 N N . VAL A 1 535 ? 16.115 -33.273 -51.579 1.00 45.47 535 VAL A N 1
ATOM 4105 C CA . VAL A 1 535 ? 16.132 -34.580 -50.898 1.00 45.47 535 VAL A CA 1
ATOM 4106 C C . VAL A 1 535 ? 17.578 -35.084 -50.724 1.00 45.47 535 VAL A C 1
ATOM 4108 O O . VAL A 1 535 ? 17.848 -35.869 -49.816 1.00 45.47 535 VAL A O 1
ATOM 4111 N N . ALA A 1 536 ? 18.520 -34.595 -51.542 1.00 40.81 536 ALA A N 1
ATOM 4112 C CA . ALA A 1 536 ? 19.948 -34.920 -51.466 1.00 40.81 536 ALA A CA 1
ATOM 4113 C C . ALA A 1 536 ? 20.806 -33.928 -50.642 1.00 40.81 536 ALA A C 1
ATOM 4115 O O . ALA A 1 536 ? 22.003 -34.165 -50.481 1.00 40.81 536 ALA A O 1
ATOM 4116 N N . GLY A 1 537 ? 20.227 -32.845 -50.103 1.00 40.09 537 GLY A N 1
ATOM 4117 C CA . GLY A 1 537 ? 20.922 -31.924 -49.190 1.00 40.09 537 GLY A CA 1
ATOM 4118 C C . GLY A 1 537 ? 21.904 -30.924 -49.822 1.00 40.09 537 GLY A C 1
ATOM 4119 O O . GLY A 1 537 ? 22.789 -30.446 -49.121 1.00 40.09 537 GLY A O 1
ATOM 4120 N N . SER A 1 538 ? 21.786 -30.598 -51.117 1.00 41.91 538 SER A N 1
ATOM 4121 C CA . SER A 1 538 ? 22.561 -29.502 -51.729 1.00 41.91 538 SER A CA 1
ATOM 4122 C C . SER A 1 538 ? 21.756 -28.193 -51.776 1.00 41.91 538 SER A C 1
ATOM 4124 O O . SER A 1 538 ? 20.713 -28.139 -52.431 1.00 41.91 538 SER A O 1
ATOM 4126 N N . ASP A 1 539 ? 22.263 -27.142 -51.126 1.00 43.34 539 ASP A N 1
ATOM 4127 C CA . ASP A 1 539 ? 21.636 -25.818 -50.933 1.00 43.34 539 ASP A CA 1
ATOM 4128 C C . ASP A 1 539 ? 21.682 -24.887 -52.171 1.00 43.34 539 ASP A C 1
ATOM 4130 O O . ASP A 1 539 ? 22.045 -23.719 -52.066 1.00 43.34 539 ASP A O 1
ATOM 4134 N N . ASP A 1 540 ? 21.324 -25.373 -53.363 1.00 42.75 540 ASP A N 1
ATOM 4135 C CA . ASP A 1 540 ? 21.522 -24.621 -54.623 1.00 42.75 540 ASP A CA 1
ATOM 4136 C C . ASP A 1 540 ? 20.203 -24.156 -55.285 1.00 42.75 540 ASP A C 1
ATOM 4138 O O . ASP A 1 540 ? 19.989 -24.284 -56.498 1.00 42.75 540 ASP A O 1
ATOM 4142 N N . PHE A 1 541 ? 19.273 -23.644 -54.468 1.00 43.56 541 PHE A N 1
ATOM 4143 C CA . PHE A 1 541 ? 17.952 -23.172 -54.905 1.00 43.56 541 PHE A CA 1
ATOM 4144 C C . PHE A 1 541 ? 17.682 -21.733 -54.465 1.00 43.56 541 PHE A C 1
ATOM 4146 O O . PHE A 1 541 ? 18.041 -21.325 -53.363 1.00 43.56 541 PHE A O 1
ATOM 4153 N N . SER A 1 542 ? 16.978 -20.979 -55.313 1.00 42.56 542 SER A N 1
ATOM 4154 C CA . SER A 1 542 ? 16.448 -19.656 -54.972 1.00 42.56 542 SER A CA 1
ATOM 4155 C C . SER A 1 542 ? 14.966 -19.554 -55.345 1.00 42.56 542 SER A C 1
ATOM 4157 O O 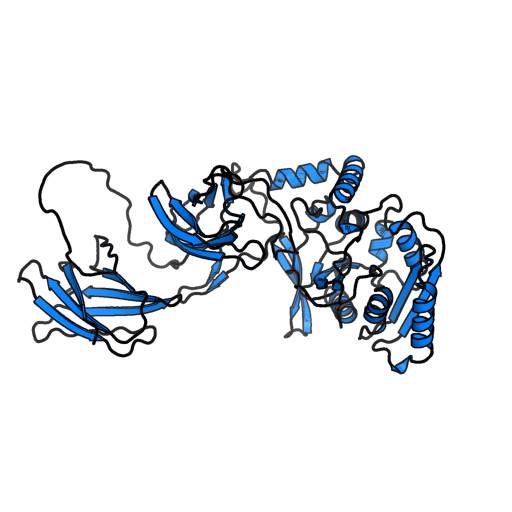. SER A 1 542 ? 14.527 -20.010 -56.407 1.00 42.56 542 SER A O 1
ATOM 4159 N N . VAL A 1 543 ? 14.170 -18.980 -54.440 1.00 43.53 543 VAL A N 1
ATOM 4160 C CA . VAL A 1 543 ? 12.756 -18.656 -54.679 1.00 43.53 543 VAL A CA 1
ATOM 4161 C C . VAL A 1 543 ? 12.714 -17.261 -55.286 1.00 43.53 543 VAL A C 1
ATOM 4163 O O . VAL A 1 543 ? 13.210 -16.321 -54.669 1.00 43.53 543 VAL A O 1
ATOM 4166 N N . LYS A 1 544 ? 12.174 -17.124 -56.501 1.00 39.03 544 LYS A N 1
ATOM 4167 C CA . LYS A 1 544 ? 12.270 -15.862 -57.252 1.00 39.03 544 LYS A CA 1
ATOM 4168 C C . LYS A 1 544 ? 10.983 -15.046 -57.247 1.00 39.03 544 LYS A C 1
ATOM 4170 O O . LYS A 1 544 ? 11.064 -13.832 -57.127 1.00 39.03 544 LYS A O 1
ATOM 4175 N N . ASP A 1 545 ? 9.825 -15.699 -57.341 1.00 39.53 545 ASP A N 1
ATOM 4176 C CA . ASP A 1 545 ? 8.527 -15.022 -57.382 1.00 39.53 545 ASP A CA 1
ATOM 4177 C C . ASP A 1 545 ? 7.486 -15.756 -56.533 1.00 39.53 545 ASP A C 1
ATOM 4179 O O . ASP A 1 545 ? 7.345 -16.982 -56.599 1.00 39.53 545 ASP A O 1
ATOM 4183 N N . ILE A 1 546 ? 6.734 -14.982 -55.747 1.00 42.28 546 ILE A N 1
ATOM 4184 C CA . ILE A 1 546 ? 5.608 -15.459 -54.942 1.00 42.28 546 ILE A CA 1
ATOM 4185 C C . ILE A 1 546 ? 4.401 -14.587 -55.247 1.00 42.28 546 ILE A C 1
ATOM 4187 O O . ILE A 1 546 ? 4.396 -13.391 -54.956 1.00 42.28 546 ILE A O 1
ATOM 4191 N N . ALA A 1 547 ? 3.365 -15.195 -55.815 1.00 38.22 547 ALA A N 1
ATOM 4192 C CA . ALA A 1 547 ? 2.120 -14.514 -56.129 1.00 38.22 547 ALA A CA 1
ATOM 4193 C C . ALA A 1 547 ? 0.976 -15.088 -55.291 1.00 38.22 547 ALA A C 1
ATOM 4195 O O . ALA A 1 547 ? 0.707 -16.294 -55.300 1.00 38.22 547 ALA A O 1
ATOM 4196 N N . PHE A 1 548 ? 0.270 -14.197 -54.599 1.00 39.31 548 PHE A N 1
ATOM 4197 C CA . PHE A 1 548 ? -1.004 -14.502 -53.965 1.00 39.31 548 PHE A CA 1
ATOM 4198 C C . PHE A 1 548 ? -2.116 -14.132 -54.939 1.00 39.31 548 PHE A C 1
ATOM 4200 O O . PHE A 1 548 ? -2.198 -12.992 -55.392 1.00 39.31 548 PHE A O 1
ATOM 4207 N N . THR A 1 549 ? -2.973 -15.093 -55.263 1.00 38.06 549 THR A N 1
ATOM 4208 C CA . THR A 1 549 ? -4.214 -14.811 -55.986 1.00 38.06 549 THR A CA 1
ATOM 4209 C C . THR A 1 549 ? -5.376 -14.993 -55.028 1.00 38.06 549 THR A C 1
ATOM 4211 O O . THR A 1 549 ? -5.538 -16.078 -54.464 1.00 38.06 549 THR A O 1
ATOM 4214 N N . ASP A 1 550 ? -6.172 -13.939 -54.857 1.00 30.52 550 ASP A N 1
ATOM 4215 C CA . ASP A 1 550 ? -7.482 -14.028 -54.220 1.00 30.52 550 ASP A CA 1
ATOM 4216 C C . ASP A 1 550 ? -8.349 -14.979 -55.065 1.00 30.52 550 ASP A C 1
ATOM 4218 O O . ASP A 1 550 ? -8.545 -14.750 -56.261 1.00 30.52 550 ASP A O 1
ATOM 4222 N N . GLN A 1 551 ? -8.822 -16.066 -54.455 1.00 30.11 551 GLN A N 1
ATOM 4223 C CA . GLN A 1 551 ? -10.011 -16.786 -54.907 1.00 30.11 551 GLN A CA 1
ATOM 4224 C C . GLN A 1 551 ? -11.080 -16.673 -53.837 1.00 30.11 551 GLN A C 1
ATOM 4226 O O . GLN A 1 551 ? -10.719 -16.837 -52.648 1.00 30.11 551 GLN A O 1
#

Mean predicted aligned error: 18.24 Å

InterPro domains:
  IPR029044 Nucleotide-diphospho-sugar transferases [G3DSA:3.90.550.10] (1-237)
  IPR029044 Nucleotide-diphospho-sugar transferases [SSF53448] (2-220)
  IPR050834 Glycosyltransferase 2 family enzymes [PTHR43685] (2-207)

Foldseek 3Di:
DALLQALVQQQQAADADEAEEEDEAQADPPCVVVSLVVVQVCQVVCVVNGRYPHYHYHYDYHHAPADQRSVVVRVVPGPDDQQDKDADADSRKHWDHNLVVLVVQQCVQPVQDFKEFEWEFEAEPVGDTPGIDAFFFDFLLCLLLLVCLFQFFPHDDRRGMMGGVNLCVVLVGFDSVDHACRSSVSSNSSSVPGAYAYEHDHTIYDYDDPPDSVVPSVVNVVRVVVVCVVPRVVSNCCVVCLVVPQCPVPPPVRRDDFRWGWYWYQDVVVNHIDTDTAGGRDGQQDWDQDPLGIWGKFWWDWDDQWDRWDDPPVQQPAGTGKIARAQQKTKTKTADADWFKKKKKWKWAFQAAQWWKFKDWPNDTFDIDTHGHARRHDIDIDIGMDTDDHGMTMMMIGTDDPDPDRTHGMITRTMIITHPHHPPDPDDDDDDDDDDDDDDDDDDDDDDPDDWDFDFDDDDFAKGKGKDLDDAFWWKKWWKAFPPPGIDTDTGGGHDDDAFDWDWDQPDDPQFKTWTWHWHDDPNIIMIMITIGTPVGDRRMYTDDMDIDDD

Organism: NCBI:txid658225

Radius of gyration: 31.39 Å; Cα contacts (8 Å, |Δi|>4): 1092; chains: 1; bounding box: 64×60×92 Å

Solvent-accessible surface area (backbone atoms only — not comparable to full-atom values): 31465 Å² total; per-residue (Å²): 138,43,45,68,58,21,52,50,32,56,65,60,32,40,40,99,46,72,44,73,43,64,49,63,37,68,61,74,87,82,53,57,69,58,55,54,52,51,51,44,52,44,52,73,74,40,60,89,76,41,46,34,76,46,73,48,70,45,78,48,72,45,85,53,88,34,70,37,38,37,48,50,60,36,58,76,68,49,92,71,53,57,85,38,77,43,69,65,70,56,61,61,24,31,44,31,88,43,22,62,39,51,51,53,48,39,45,71,44,31,85,86,54,49,28,37,29,35,16,41,25,37,20,41,81,89,65,50,79,76,49,68,54,74,67,59,26,48,30,34,71,46,34,37,34,50,53,39,70,37,66,85,29,66,59,80,64,62,57,25,35,37,30,23,38,47,55,43,63,73,59,64,54,52,56,44,87,43,87,68,42,34,65,57,53,39,52,14,52,42,21,71,84,39,59,43,32,22,30,73,44,70,22,11,31,48,51,50,56,91,91,46,77,79,76,45,52,68,61,30,50,52,50,46,50,58,44,25,74,76,63,46,41,68,54,29,48,53,56,48,45,59,68,65,46,71,43,71,89,43,58,86,90,63,36,71,72,85,59,56,6,38,30,32,40,77,35,81,92,74,72,36,42,41,82,42,77,36,46,46,86,47,68,69,64,59,66,50,76,52,99,70,44,76,28,60,38,44,67,49,41,81,73,44,36,54,51,72,60,35,44,56,38,72,93,45,77,38,64,60,57,25,26,31,32,19,83,47,41,23,33,32,35,36,81,32,87,75,55,45,45,25,45,32,36,41,34,31,30,17,73,44,67,62,26,34,37,37,32,27,42,94,88,41,81,70,47,75,51,70,37,56,52,23,56,80,73,53,76,45,78,47,76,47,74,45,80,42,57,68,37,83,39,60,36,38,44,31,46,45,55,96,66,90,62,50,62,64,44,31,40,43,62,49,39,38,32,27,60,66,64,50,102,80,70,94,82,72,84,82,93,80,81,91,77,92,80,88,81,90,87,82,88,86,79,86,88,75,89,83,90,77,80,81,74,87,77,90,81,88,70,57,57,49,65,47,74,43,85,72,89,77,65,47,37,46,36,40,32,45,35,40,87,87,78,54,83,43,83,44,80,46,80,50,75,75,89,64,75,75,47,76,55,74,53,80,83,55,101,68,93,53,52,41,40,40,39,44,41,44,76,52,97,86,26,44,40,38,40,39,38,57,43,35,78,83,70,63,88,65,60,50,81,77,48,77,46,80,50,93,119

Sequence (551 aa):
MYLSDTIRSVIFQSGDFDISYVVRDGGSSDGTAGIVRQWQAFVKRSPGLLNCRSVELLYESGADTGMYDALNKGFERLSVSAPDAMTWINSDDMLAPGALATVASAFNGLPDAELVGGRAAWLNGDGENMGVAPVMGFARAFLAAGLHDGRKRPFVMQEGTFWKRRVWEEVGGLDPTLRLAGDWDLWRKMARTTEYIALDALIAYHRRRPGQLSENITKYHVEIDAVLDRSGRADYEALAEGYESDGQSAPAESRPQPVMAPVGKYRPDLRNWTKIMSLVGQGPAPRLYSDGGAATALRGRVVDGMGAPEGPFPEFDLPSGVRWVQAGEATVAFEVSDPGRYLVRLQCRSIYDQTNVRIRSHGRLLYEATIPASLESQSHELLFPVVFERGRNDLAILPEHPLASPDLRLLYIDVLAWHVDGPASASAFSADSNANRSANDGEWRANVSAGARFESGNEGGGGLEIFSDRTGPRTIQLQILRNSTGARDFRATISGMTSGWTKAIDAGNEAALTVAFEGFFFAGRTVMRIEARDVAGSDDFSVKDIAFTDQ

Secondary structure (DSSP, 8-state):
--HHHHHHHHHT--SSSEEEEEEEES--SSSHHHHHHHHHHHHHH-GGG-SSSEEEEEEEE---SSHHHHHHHHHTT----TTSEE----TT-EEPTTHHHHHHHHHHH-TT-SEEEEEEEEE-TT--EEEEPPP----HHHHHHT--SSSSSPPPPSTTEEEEHHHHHHHTS--TT-SS-HHHHHHHHHTTTS-EEEEEEEEEEEEP-TT-GGG-HHHHHHHHHHHHHHTTHHHHHHHHHHHHS-TTSS-GGGSPPPPEEEEEEEETTTTEEEEEEEESSSPSPPEEEETTEEEEPEEPEEEESB---B--BGGGTB-TTBEEB-TT-EEEEEEESS-EEEEEEEEEE-SSTTEEEEEEETTEEEEEEEE---TTT--EEEEEEEEEPSEEEEEEEEEE-SS--SSSS-EEEEEEEEE-S-S--TTS---------------------SS----PPPSSS-EEEEEE---S-EEEEEEEEETTTEEEEEEEEE----SS-B--EE-SSS---EEEEEEEEETTEEEEEEEEE-TT----EEEEEEEEE--

Nearest PDB structures (foldseek):
  7ehg-assembly5_E  TM=6.814E-01  e=2.796E-04  Microbacterium sp. XT11
  5x7r-assembly1_A  TM=3.419E-01  e=7.970E-06  Paenibacillus sp. 598K
  3tyj-assembly1_A  TM=5.056E-01  e=7.852E-03  Bacillus anthracis
  1c28-assembly1_A  TM=4.766E-01  e=4.504E-03  Mus musculus
  3twi-assembly1_C  TM=4.920E-01  e=5.946E-03  Bacillus anthracis

pLDDT: mean 72.51, std 23.84, range [21.8, 98.44]